Protein AF-0000000079171288 (afdb_homodimer)

Foldseek 3Di:
DWWFWKAQAADALVRTDIDDDDADAAAPQKFKWQFQWAFDDVVQNCLSNVVDPLRDDPTATAGQWTKGFTCHDHPPHDPDDGGFIKIARDDDGHRLIRMHMDGNLRIEGADPLDDRNLRRQPLNLQLVLLCVCPPVHPAALDFEEEEEPCQAANNLNNQLVNQVRNHAYEYEDQDPVSQVSSVVSRHPHYHNVVVDPVLVVLCVVVVNQAGQEYEAAQAAVCVLSRLSRHHQQHEYAYAHHLVHHHDDDDVCSCPVRVYHYDHDDSCVQPVDSVSSHVSSCVRSVCCSVVSDDADAPEEEASNVVSVVNVCVSVVNDGTIYMHGHDD/DWWFWKAQDADALVRTDIDDDDADAAAPQKFKWQFQWAFDDVVQNCLSNVVDPLRDDPTATAGQWTKGFTCHDHPPHDPDDGGFIKIARDPPGHRLIRMHMDGNLRIEGADPLDDRHLRRQPLNLQLVLLCVCPPVHPAALDFEEEEEPCQAANNLNNQLVNQVRNHAYEYEDQDPVSVVSSVVSRHPHYHNVVVDPVLVVLCVVVVNQAGQEYEAAQAAVCPLSRLSRHHQQHEYAYAHHLVHHHDDDDVCSCPVRVYHYDHDDSCVQPVDSVSSHVSSCVRSVCCSVVSDDADAPEEEASNVVSVVNVCVSVVNDGTIYMHGHDD

Nearest PDB structures (foldseek):
  3qwb-assembly2_C  TM=9.565E-01  e=5.037E-38  Saccharomyces cerevisiae S288C
  1yb5-assembly1_A  TM=9.099E-01  e=2.973E-31  Homo sapiens
  5k1s-assembly2_C  TM=8.638E-01  e=3.528E-32  Myxococcus xanthus DK 1622
  2oby-assembly1_A  TM=8.669E-01  e=9.109E-29  Homo sapiens
  5k1s-assembly2_D  TM=8.333E-01  e=8.571E-29  Myxococcus xanthus DK 1622

Solvent-accessible surface area (backbone atoms only — not comparable to full-atom values): 32699 Å² total; per-residue (Å²): 119,41,50,27,35,37,31,71,54,70,44,65,57,83,35,58,37,76,41,80,40,81,74,79,82,43,49,75,41,17,24,27,32,40,41,59,15,20,20,64,55,70,64,46,53,39,40,40,51,57,71,41,92,76,39,76,69,76,61,40,35,50,27,42,15,22,10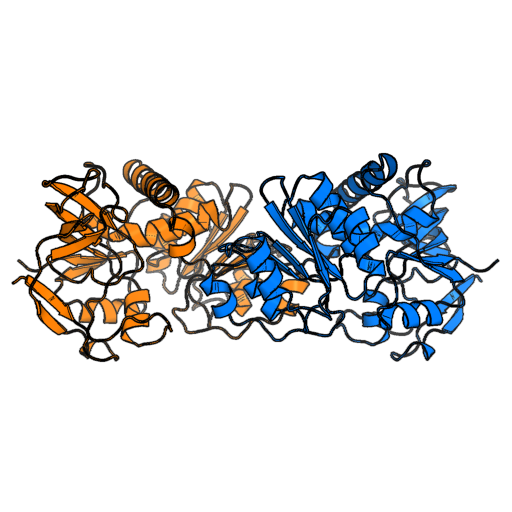,23,33,26,72,40,70,14,58,86,50,75,92,67,52,68,69,40,48,33,31,31,46,49,92,64,60,42,37,40,32,38,54,39,74,42,53,52,79,60,44,40,82,50,61,89,87,54,54,48,57,57,45,7,41,31,44,39,37,42,44,43,26,47,40,49,43,61,61,76,45,67,62,38,48,89,38,35,37,37,31,42,52,15,35,27,57,38,25,33,53,37,35,23,55,39,28,73,42,47,22,46,28,36,25,30,27,78,46,70,70,39,40,55,51,26,44,74,30,38,24,77,38,73,41,49,52,80,81,42,64,58,48,62,50,46,28,58,76,42,72,66,54,36,23,50,33,34,40,33,41,40,22,40,85,44,46,68,49,50,60,69,32,38,19,73,60,12,35,41,42,37,66,41,43,76,65,33,79,56,76,53,46,49,64,66,76,27,34,79,35,22,21,35,40,33,22,66,41,60,65,70,66,38,68,48,57,68,44,37,53,50,45,49,48,56,47,53,51,32,41,75,70,54,65,41,78,84,47,78,70,40,78,37,45,45,84,40,49,38,58,54,51,53,43,54,73,63,68,71,59,45,35,19,36,32,30,30,58,70,133,121,38,51,27,36,36,32,71,53,70,44,67,56,84,36,59,37,76,40,81,40,82,75,77,82,43,48,74,42,17,24,25,31,40,43,58,14,20,20,63,54,71,65,46,52,39,40,39,52,56,71,41,94,78,38,76,70,76,61,39,34,48,29,42,15,23,10,22,32,27,73,41,71,13,58,86,49,75,92,67,51,69,70,40,47,34,30,32,49,49,91,66,62,42,3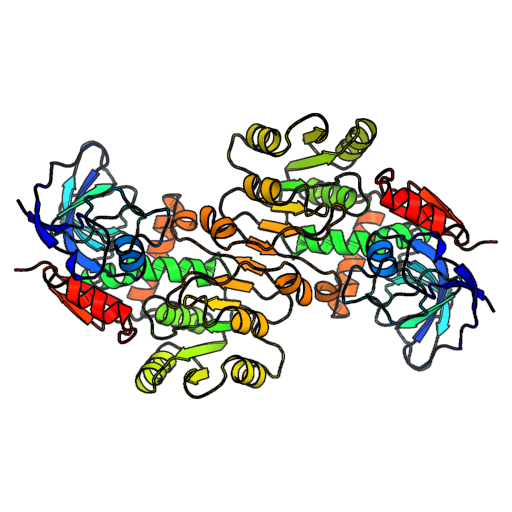6,42,32,35,54,40,75,44,53,51,80,60,44,40,82,50,61,87,88,53,54,48,58,57,45,7,42,32,46,38,36,41,45,44,25,48,41,49,45,61,61,76,44,67,61,37,50,90,37,35,37,38,30,43,52,15,36,26,57,39,26,31,53,38,34,23,55,39,26,72,43,47,22,48,27,36,24,29,29,77,46,70,72,39,40,55,50,26,43,74,28,38,24,79,37,74,42,48,52,79,80,40,64,58,48,63,49,46,28,60,76,45,74,65,53,35,22,48,33,34,42,32,42,40,23,37,85,43,46,70,49,50,59,69,33,38,19,72,59,11,34,41,42,37,64,39,43,76,64,33,77,54,77,54,44,48,64,65,76,26,33,79,35,22,22,35,40,31,21,66,40,61,65,71,66,38,68,48,58,68,45,37,52,51,47,50,49,55,46,53,50,32,40,75,70,55,66,42,78,83,47,76,70,39,81,37,46,45,83,39,49,39,57,54,51,52,41,54,72,63,68,70,61,45,33,19,36,32,29,30,58,71,132

Sequence (654 aa):
MVKAIRVHQHGGIEVLKYEDIEVPDPKEGEIRIKHKAIGVNFLDIYMRENMRDTSPPLPYIPGLEGAGVVTAVGPGVTDFKVGDLVAYSDVGVGSYTEERIYLEDRAVPVPSSIDPVIAAAVIFKGLTAQVLVHRCFKVESKHTVLVHAAAGGVGYLVCQWASAAGATVIGTVSTKEKAVQAKEDGCQHVILYRDENFVDRVMEITSGKGVDVVYDSVGKDTFDGSFACLKPRGIMCHYGMASGSPEPIAFEKIYTKSLYYTFPALAAYIAERAELLEAAKDLFTDVAKGVLKVRVNHTYPLSQASQAHADLESRKTTGSLVLIPDEMVKAIRVHQHGGIEVLKYEDIEVPDPKEGEIRIKHKAIGVNFLDIYMRENMRDTSPPLPYIPGLEGAGVVTAVGPGVTDFKVGDLVAYSDVGVGSYTEERIYLEDRAVPVPSSIDPVIAAAVIFKGLTAQVLVHRCFKVESKHTVLVHAAAGGVGYLVCQWASAAGATVIGTVSTKEKAVQAKEDGCQHVILYRDENFVDRVMEITSGKGVDVVYDSVGKDTFDGSFACLKPRGIMCHYGMASGSPEPIAFEKIYTKSLYYTFPALAAYIAERAELLEAAKDLFTDVAKGVLKVRVNHTYPLSQASQAHADLESRKTTGSLVLIPDE

Radius of gyration: 28.75 Å; Cα contacts (8 Å, |Δi|>4): 1638; chains: 2; bounding box: 54×87×62 Å

Structure (mmCIF, N/CA/C/O backbone):
data_AF-0000000079171288-model_v1
#
loop_
_entity.id
_entity.type
_entity.pdbx_description
1 polymer 'Probable quinone oxidoreductase'
#
loop_
_atom_site.group_PDB
_atom_site.id
_atom_site.type_symbol
_atom_site.label_atom_id
_atom_site.label_alt_id
_atom_site.label_comp_id
_atom_site.label_asym_id
_atom_site.label_entity_id
_atom_site.label_seq_id
_atom_site.pdbx_PDB_ins_code
_atom_site.Cartn_x
_atom_site.Cartn_y
_atom_site.Cartn_z
_atom_site.occupancy
_atom_site.B_iso_or_equiv
_atom_site.auth_seq_id
_atom_site.auth_comp_id
_atom_site.auth_asym_id
_atom_site.auth_atom_id
_atom_site.pdbx_PDB_model_num
ATOM 1 N N . MET A 1 1 ? 11.664 40.375 24.344 1 92.88 1 MET A N 1
ATOM 2 C CA . MET A 1 1 ? 10.906 39.219 24.812 1 92.88 1 MET A CA 1
ATOM 3 C C . MET A 1 1 ? 9.539 39.156 24.141 1 92.88 1 MET A C 1
ATOM 5 O O . MET A 1 1 ? 8.938 40.188 23.844 1 92.88 1 MET A O 1
ATOM 9 N N . VAL A 1 2 ? 9.18 37.844 23.828 1 97.06 2 VAL A N 1
ATOM 10 C CA . VAL A 1 2 ? 7.855 37.688 23.234 1 97.06 2 VAL A CA 1
ATOM 11 C C . VAL A 1 2 ? 7.098 36.594 23.984 1 97.06 2 VAL A C 1
ATOM 13 O O . VAL A 1 2 ? 7.684 35.844 24.797 1 97.06 2 VAL A O 1
ATOM 16 N N . LYS A 1 3 ? 5.812 36.469 23.734 1 98.31 3 LYS A N 1
ATOM 17 C CA . LYS A 1 3 ? 4.977 35.5 24.406 1 98.31 3 LYS A CA 1
ATOM 18 C C . LYS A 1 3 ? 4.969 34.156 23.641 1 98.31 3 LYS A C 1
ATOM 20 O O . LYS A 1 3 ? 4.984 34.156 22.406 1 98.31 3 LYS A O 1
ATOM 25 N N . ALA A 1 4 ? 4.941 33.094 24.438 1 98.44 4 ALA A N 1
ATOM 26 C CA . ALA A 1 4 ? 4.84 31.734 23.875 1 98.44 4 ALA A CA 1
ATOM 27 C C . ALA A 1 4 ? 4.129 30.797 24.828 1 98.44 4 ALA A C 1
ATOM 29 O O . ALA A 1 4 ? 3.975 31.109 26.016 1 98.44 4 ALA A O 1
ATOM 30 N N . ILE A 1 5 ? 3.625 29.75 24.312 1 98.69 5 ILE A N 1
ATOM 31 C CA . ILE A 1 5 ? 3.207 28.609 25.141 1 98.69 5 ILE A CA 1
ATOM 32 C C . ILE A 1 5 ? 4.379 27.656 25.328 1 98.69 5 ILE A C 1
ATOM 34 O O . ILE A 1 5 ? 5.066 27.297 24.375 1 98.69 5 ILE A O 1
ATOM 38 N N . ARG A 1 6 ? 4.641 27.266 26.5 1 97.88 6 ARG A N 1
ATOM 39 C CA . ARG A 1 6 ? 5.703 26.312 26.797 1 97.88 6 ARG A CA 1
ATOM 40 C C . ARG A 1 6 ? 5.16 25.109 27.562 1 97.88 6 ARG A C 1
ATOM 42 O O . ARG A 1 6 ? 4.254 25.25 28.391 1 97.88 6 ARG A O 1
ATOM 49 N N . VAL A 1 7 ? 5.637 23.969 27.234 1 97.44 7 VAL A N 1
ATOM 50 C CA . VAL A 1 7 ? 5.348 22.719 27.922 1 97.44 7 VAL A CA 1
ATOM 51 C C . VAL A 1 7 ? 6.586 22.25 28.688 1 97.44 7 VAL A C 1
ATOM 53 O O . VAL A 1 7 ? 7.598 21.891 28.078 1 97.44 7 VAL A O 1
ATOM 56 N N . HIS A 1 8 ? 6.508 22.219 30.031 1 97.81 8 HIS A N 1
ATOM 57 C CA . HIS A 1 8 ? 7.641 21.828 30.875 1 97.81 8 HIS A CA 1
ATOM 58 C C . HIS A 1 8 ? 7.539 20.375 31.312 1 97.81 8 HIS A C 1
ATOM 60 O O . HIS A 1 8 ? 8.523 19.797 31.766 1 97.81 8 HIS A O 1
ATOM 66 N N . GLN A 1 9 ? 6.41 19.812 31.25 1 97.19 9 GLN A N 1
ATOM 67 C CA . GLN A 1 9 ? 6.105 18.406 31.547 1 97.19 9 GLN A CA 1
ATOM 68 C C . GLN A 1 9 ? 4.91 17.938 30.719 1 97.19 9 GLN A C 1
ATOM 70 O O . GLN A 1 9 ? 4.031 18.719 30.375 1 97.19 9 GLN A O 1
ATOM 75 N N . HIS A 1 10 ? 4.914 16.688 30.438 1 96.5 10 HIS A N 1
ATOM 76 C CA . HIS A 1 10 ? 3.781 16.141 29.703 1 96.5 10 HIS A CA 1
ATOM 77 C C . HIS A 1 10 ? 2.539 16.078 30.594 1 96.5 10 HIS A C 1
ATOM 79 O O . HIS A 1 10 ? 2.646 15.977 31.812 1 96.5 10 HIS A O 1
ATOM 85 N N . GLY A 1 11 ? 1.403 16.109 29.984 1 95.5 11 GLY A N 1
ATOM 86 C CA . GLY A 1 11 ? 0.164 16.062 30.75 1 95.5 11 GLY A CA 1
ATOM 87 C C . GLY A 1 11 ? -1.024 16.625 29.984 1 95.5 11 GLY A C 1
ATOM 88 O O . GLY A 1 11 ? -1.025 16.656 28.766 1 95.5 11 GLY A O 1
ATOM 89 N N . GLY A 1 12 ? -2.094 16.953 30.734 1 95.88 12 GLY A N 1
ATOM 90 C CA . GLY A 1 12 ? -3.295 17.531 30.156 1 95.88 12 GLY A CA 1
ATOM 91 C C . GLY A 1 12 ? -3.121 18.984 29.734 1 95.88 12 GLY A C 1
ATOM 92 O O . GLY A 1 12 ? -1.998 19.438 29.5 1 95.88 12 GLY A O 1
ATOM 93 N N . ILE A 1 13 ? -4.203 19.703 29.531 1 97 13 ILE A N 1
ATOM 94 C CA . ILE A 1 13 ? -4.195 21.062 28.984 1 97 13 ILE A CA 1
ATOM 95 C C . ILE A 1 13 ? -3.523 22.016 29.984 1 97 13 ILE A C 1
ATOM 97 O O . ILE A 1 13 ? -3.082 23.094 29.625 1 97 13 ILE A O 1
ATOM 101 N N . GLU A 1 14 ? -3.463 21.641 31.266 1 97.25 14 GLU A N 1
ATOM 102 C CA . GLU A 1 14 ? -2.916 22.484 32.312 1 97.25 14 GLU A CA 1
ATOM 103 C C . GLU A 1 14 ? -1.414 22.688 32.156 1 97.25 14 GLU A C 1
ATOM 105 O O . GLU A 1 14 ? -0.834 23.609 32.719 1 97.25 14 GLU A O 1
ATOM 110 N N . VAL A 1 15 ? -0.762 21.891 31.312 1 98.06 15 VAL A N 1
ATOM 111 C CA . VAL A 1 15 ? 0.69 21.969 31.188 1 98.06 15 VAL A CA 1
ATOM 112 C C . VAL A 1 15 ? 1.066 23.047 30.188 1 98.06 15 VAL A C 1
ATOM 114 O O . VAL A 1 15 ? 2.242 23.406 30.062 1 98.06 15 VAL A O 1
ATOM 117 N N . LEU A 1 16 ? 0.085 23.562 29.438 1 98.5 16 LEU A N 1
ATOM 118 C CA . LEU A 1 16 ? 0.328 24.656 28.516 1 98.5 16 LEU A CA 1
ATOM 119 C C . LEU A 1 16 ? 0.474 25.984 29.266 1 98.5 16 LEU A C 1
ATOM 121 O O . LEU A 1 16 ? -0.513 26.531 29.766 1 98.5 16 LEU A O 1
ATOM 125 N N . LYS A 1 17 ? 1.704 26.484 29.312 1 98.5 17 LYS A N 1
ATOM 126 C CA . LYS A 1 17 ? 1.994 27.688 30.094 1 98.5 17 LYS A CA 1
ATOM 127 C C . LYS A 1 17 ? 2.297 28.875 29.188 1 98.5 17 LYS A C 1
ATOM 129 O O . LYS A 1 17 ? 3.186 28.812 28.328 1 98.5 17 LYS A O 1
ATOM 134 N N . TYR A 1 18 ? 1.626 29.953 29.344 1 98.31 18 TYR A N 1
ATOM 135 C CA . TYR A 1 18 ? 1.84 31.203 28.625 1 98.31 18 TYR A CA 1
ATOM 136 C C . TYR A 1 18 ? 2.941 32.031 29.281 1 98.31 18 TYR A C 1
ATOM 138 O O . TYR A 1 18 ? 2.758 32.562 30.375 1 98.31 18 TYR A O 1
ATOM 146 N N . GLU A 1 19 ? 4.094 32.125 28.562 1 97.75 19 GLU A N 1
ATOM 147 C CA . GLU A 1 19 ? 5.289 32.688 29.188 1 97.75 19 GLU A CA 1
ATOM 148 C C . GLU A 1 19 ? 6.023 33.625 28.234 1 97.75 19 GLU A C 1
ATOM 150 O O . GLU A 1 19 ? 5.77 33.625 27.031 1 97.75 19 GLU A O 1
ATOM 155 N N . ASP A 1 20 ? 6.91 34.438 28.891 1 98.06 20 ASP A N 1
ATOM 156 C CA . ASP A 1 20 ? 7.844 35.25 28.125 1 98.06 20 ASP A CA 1
ATOM 157 C C . ASP A 1 20 ? 9.078 34.438 27.719 1 98.06 20 ASP A C 1
ATOM 159 O O . ASP A 1 20 ? 9.648 33.719 28.547 1 98.06 20 ASP A O 1
ATOM 163 N N . ILE A 1 21 ? 9.398 34.562 26.422 1 97.25 21 ILE A N 1
ATOM 164 C CA . ILE A 1 21 ? 10.625 33.906 25.984 1 97.25 21 ILE A CA 1
ATOM 165 C C . ILE A 1 21 ? 11.469 34.906 25.172 1 97.25 21 ILE A C 1
ATOM 167 O O . ILE A 1 21 ? 10.961 35.906 24.688 1 97.25 21 ILE A O 1
ATOM 171 N N . GLU A 1 22 ? 12.719 34.594 25.094 1 97.06 22 GLU A N 1
ATOM 172 C CA . GLU A 1 22 ? 13.617 35.375 24.219 1 97.06 22 GLU A CA 1
ATOM 173 C C . GLU A 1 22 ? 13.711 34.719 22.844 1 97.06 22 GLU A C 1
ATOM 175 O O . GLU A 1 22 ? 13.742 33.5 22.719 1 97.06 22 GLU A O 1
ATOM 180 N N . VAL A 1 23 ? 13.742 35.531 21.812 1 96.62 23 VAL A N 1
ATOM 181 C CA . VAL A 1 23 ? 13.945 35.062 20.438 1 96.62 23 VAL A CA 1
ATOM 182 C C . VAL A 1 23 ? 15.281 35.594 19.922 1 96.62 23 VAL A C 1
ATOM 184 O O . VAL A 1 23 ? 15.477 36.812 19.844 1 96.62 23 VAL A O 1
ATOM 187 N N . PRO A 1 24 ? 16.156 34.75 19.609 1 96.38 24 PRO A N 1
ATOM 188 C CA . PRO A 1 24 ? 17.453 35.219 19.141 1 96.38 24 PRO A CA 1
ATOM 189 C C . PRO A 1 24 ? 17.422 35.781 17.719 1 96.38 24 PRO A C 1
ATOM 191 O O . PRO A 1 24 ? 16.359 35.75 17.062 1 96.38 24 PRO A O 1
ATOM 194 N N . ASP A 1 25 ? 18.547 36.344 17.312 1 97.31 25 ASP A N 1
ATOM 195 C CA . ASP A 1 25 ? 18.703 36.719 15.906 1 97.31 25 ASP A CA 1
ATOM 196 C C . ASP A 1 25 ? 18.812 35.469 15.023 1 97.31 25 ASP A C 1
ATOM 198 O O . ASP A 1 25 ? 19.375 34.469 15.445 1 97.31 25 ASP A O 1
ATOM 202 N N . PRO A 1 26 ? 18.328 35.5 13.766 1 98.06 26 PRO A N 1
ATOM 203 C CA . PRO A 1 26 ? 18.422 34.344 12.883 1 98.06 26 PRO A CA 1
ATOM 204 C C . PRO A 1 26 ? 19.859 34.062 12.445 1 98.06 26 PRO A C 1
ATOM 206 O O . PRO A 1 26 ? 20.625 34.969 12.148 1 98.06 26 PRO A O 1
ATOM 209 N N . LYS A 1 27 ? 20.234 32.812 12.5 1 97.88 27 LYS A N 1
ATOM 210 C CA . LYS A 1 27 ? 21.531 32.312 12.023 1 97.88 27 LYS A CA 1
ATOM 211 C C . LYS A 1 27 ? 21.5 32 10.531 1 97.88 27 LYS A C 1
ATOM 213 O O . LYS A 1 27 ? 20.531 32.344 9.844 1 97.88 27 LYS A O 1
ATOM 218 N N . GLU A 1 28 ? 22.578 31.484 10.062 1 98.19 28 GLU A N 1
ATOM 219 C CA . GLU A 1 28 ? 22.688 31.125 8.648 1 98.19 28 GLU A CA 1
ATOM 220 C C . GLU A 1 28 ? 21.516 30.266 8.203 1 98.19 28 GLU A C 1
ATOM 222 O O . GLU A 1 28 ? 21.219 29.234 8.828 1 98.19 28 GLU A O 1
ATOM 227 N N . GLY A 1 29 ? 20.812 30.688 7.121 1 97.75 29 GLY A N 1
ATOM 228 C CA . GLY A 1 29 ? 19.719 29.938 6.539 1 97.75 29 GLY A CA 1
ATOM 229 C C . GLY A 1 29 ? 18.422 30.078 7.316 1 97.75 29 GLY A C 1
ATOM 230 O O . GLY A 1 29 ? 17.438 29.406 7.008 1 97.75 29 GLY A O 1
ATOM 231 N N . GLU A 1 30 ? 18.422 30.984 8.32 1 98 30 GLU A N 1
ATOM 232 C CA . GLU A 1 30 ? 17.25 31.125 9.18 1 98 30 GLU A CA 1
ATOM 233 C C . GLU A 1 30 ? 16.547 32.438 8.945 1 98 30 GLU A C 1
ATOM 235 O O . GLU A 1 30 ? 17.156 33.406 8.469 1 98 30 GLU A O 1
ATOM 240 N N . ILE A 1 31 ? 15.266 32.438 9.266 1 98.19 31 ILE A N 1
ATOM 241 C CA . ILE A 1 31 ? 14.453 33.656 9.234 1 98.19 31 ILE A CA 1
ATOM 242 C C . ILE A 1 31 ? 13.695 33.812 10.547 1 98.19 31 ILE A C 1
ATOM 244 O O . ILE A 1 31 ? 13.422 32.812 11.227 1 98.19 31 ILE A O 1
ATOM 248 N N . ARG A 1 32 ? 13.43 35.031 10.875 1 98.25 32 ARG A N 1
ATOM 249 C CA . ARG A 1 32 ? 12.508 35.312 11.977 1 98.25 32 ARG A CA 1
ATOM 250 C C . ARG A 1 32 ? 11.109 35.625 11.453 1 98.25 32 ARG A C 1
ATOM 252 O O . ARG A 1 32 ? 10.945 36.438 10.547 1 98.25 32 ARG A O 1
ATOM 259 N N . ILE A 1 33 ? 10.164 34.938 11.977 1 97.88 33 ILE A N 1
ATOM 260 C CA . ILE A 1 33 ? 8.781 35.062 11.547 1 97.88 33 ILE A CA 1
ATOM 261 C C . ILE A 1 33 ? 7.945 35.656 12.68 1 97.88 33 ILE A C 1
ATOM 263 O O . ILE A 1 33 ? 7.969 35.156 13.805 1 97.88 33 ILE A O 1
ATOM 267 N N . LYS A 1 34 ? 7.332 36.719 12.445 1 98.69 34 LYS A N 1
ATOM 268 C CA . LYS A 1 34 ? 6.285 37.219 13.336 1 98.69 34 LYS A CA 1
ATOM 269 C C . LYS A 1 34 ? 4.922 36.656 12.953 1 98.69 34 LYS A C 1
ATOM 271 O O . LYS A 1 34 ? 4.363 37 11.914 1 98.69 34 LYS A O 1
ATOM 276 N N . HIS A 1 35 ? 4.379 35.812 13.852 1 98.5 35 HIS A N 1
ATOM 277 C CA . HIS A 1 35 ? 3.176 35.094 13.508 1 98.5 35 HIS A CA 1
ATOM 278 C C . HIS A 1 35 ? 1.969 36 13.391 1 98.5 35 HIS A C 1
ATOM 280 O O . HIS A 1 35 ? 1.771 36.875 14.234 1 98.5 35 HIS A O 1
ATOM 286 N N . LYS A 1 36 ? 1.244 35.812 12.344 1 98.62 36 LYS A N 1
ATOM 287 C CA . LYS A 1 36 ? -0.084 36.406 12.219 1 98.62 36 LYS A CA 1
ATOM 288 C C . LYS A 1 36 ? -1.16 35.438 12.742 1 98.62 36 LYS A C 1
ATOM 290 O O . LYS A 1 36 ? -2.16 35.906 13.312 1 98.62 36 LYS A O 1
ATOM 295 N N . ALA A 1 37 ? -0.953 34.219 12.57 1 98.5 37 ALA A N 1
ATOM 296 C CA . ALA A 1 37 ? -1.841 33.156 13.039 1 98.5 37 ALA A CA 1
ATOM 297 C C . ALA A 1 37 ? -1.104 31.812 13.141 1 98.5 37 ALA A C 1
ATOM 299 O O . ALA A 1 37 ? -0.063 31.625 12.508 1 98.5 37 ALA A O 1
ATOM 300 N N . ILE A 1 38 ? -1.597 30.922 14.008 1 98.25 38 ILE A N 1
ATOM 301 C CA . ILE A 1 38 ? -1.006 29.625 14.281 1 98.25 38 ILE A CA 1
ATOM 302 C C . ILE A 1 38 ? -2.082 28.531 14.195 1 98.25 38 ILE A C 1
ATOM 304 O O . ILE A 1 38 ? -3.15 28.672 14.805 1 98.25 38 ILE A O 1
ATOM 308 N N . GLY A 1 39 ? -1.834 27.5 13.398 1 97.38 39 GLY A N 1
ATOM 309 C CA . GLY A 1 39 ? -2.773 26.391 13.336 1 97.38 39 GLY A CA 1
ATOM 310 C C . GLY A 1 39 ? -2.648 25.438 14.508 1 97.38 39 GLY A C 1
ATOM 311 O O . GLY A 1 39 ? -1.572 25.297 15.094 1 97.38 39 GLY A O 1
ATOM 312 N N . VAL A 1 40 ? -3.754 24.797 14.875 1 96.5 40 VAL A N 1
ATOM 313 C CA . VAL A 1 40 ? -3.789 23.797 15.938 1 96.5 40 VAL A CA 1
ATOM 314 C C . VAL A 1 40 ? -4.086 22.422 15.336 1 96.5 40 VAL A C 1
ATOM 316 O O . VAL A 1 40 ? -5.023 22.266 14.555 1 96.5 40 VAL A O 1
ATOM 319 N N . ASN A 1 41 ? -3.311 21.438 15.656 1 93.69 41 ASN A N 1
ATOM 320 C CA . ASN A 1 41 ? -3.461 20.078 15.141 1 93.69 41 ASN A CA 1
ATOM 321 C C . ASN A 1 41 ? -3.588 19.062 16.266 1 93.69 41 ASN A C 1
ATOM 323 O O . ASN A 1 41 ? -3.049 19.266 17.359 1 93.69 41 ASN A O 1
ATOM 327 N N . PHE A 1 42 ? -4.246 18.016 15.984 1 91.31 42 PHE A N 1
ATOM 328 C CA . PHE A 1 42 ? -4.355 16.969 16.984 1 91.31 42 PHE A CA 1
ATOM 329 C C . PHE A 1 42 ? -2.98 16.422 17.359 1 91.31 42 PHE A C 1
ATOM 331 O O . PHE A 1 42 ? -2.77 15.984 18.484 1 91.31 42 PHE A O 1
ATOM 338 N N . LEU A 1 43 ? -2.088 16.438 16.5 1 90.56 43 LEU A N 1
ATOM 339 C CA . LEU A 1 43 ? -0.718 16.016 16.766 1 90.56 43 LEU A CA 1
ATOM 340 C C . LEU A 1 43 ? -0.116 16.797 17.922 1 90.56 43 LEU A C 1
ATOM 342 O O . LEU A 1 43 ? 0.713 16.281 18.672 1 90.56 43 LEU A O 1
ATOM 346 N N . ASP A 1 44 ? -0.491 18.031 18.078 1 93.25 44 ASP A N 1
ATOM 347 C CA . ASP A 1 44 ? -0.041 18.844 19.203 1 93.25 44 ASP A CA 1
ATOM 348 C C . ASP A 1 44 ? -0.457 18.219 20.531 1 93.25 44 ASP A C 1
ATOM 350 O O . ASP A 1 44 ? 0.286 18.281 21.516 1 93.25 44 ASP A O 1
ATOM 354 N N . ILE A 1 45 ? -1.582 17.656 20.484 1 92.19 45 ILE A N 1
ATOM 355 C CA . ILE A 1 45 ? -2.135 17.016 21.672 1 92.19 45 ILE A CA 1
ATOM 356 C C . ILE A 1 45 ? -1.382 15.719 21.953 1 92.19 45 ILE A C 1
ATOM 358 O O . ILE A 1 45 ? -1.01 15.445 23.109 1 92.19 45 ILE A O 1
ATOM 362 N N . TYR A 1 46 ? -1.15 14.953 20.859 1 89.62 46 TYR A N 1
ATOM 363 C CA . TYR A 1 46 ? -0.388 13.727 21.031 1 89.62 46 TYR A CA 1
ATOM 364 C C . TYR A 1 46 ? 0.962 14.008 21.672 1 89.62 46 TYR A C 1
ATOM 366 O O . TYR A 1 46 ? 1.388 13.281 22.578 1 89.62 46 TYR A O 1
ATOM 374 N N . MET A 1 47 ? 1.608 14.977 21.281 1 90.94 47 MET A N 1
ATOM 375 C CA . MET A 1 47 ? 2.941 15.312 21.766 1 90.94 47 MET A CA 1
ATOM 376 C C . MET A 1 47 ? 2.875 15.828 23.203 1 90.94 47 MET A C 1
ATOM 378 O O . MET A 1 47 ? 3.705 15.461 24.047 1 90.94 47 MET A O 1
ATOM 382 N N . ARG A 1 48 ? 1.914 16.625 23.438 1 94.06 48 ARG A N 1
ATOM 383 C CA . ARG A 1 48 ? 1.74 17.172 24.781 1 94.06 48 ARG A CA 1
ATOM 384 C C . ARG A 1 48 ? 1.531 16.047 25.797 1 94.06 48 ARG A C 1
ATOM 386 O O . ARG A 1 48 ? 2.074 16.094 26.906 1 94.06 48 ARG A O 1
ATOM 393 N N . GLU A 1 49 ? 0.85 15.039 25.344 1 92.44 49 GLU A N 1
ATOM 394 C CA . GLU A 1 49 ? 0.504 13.922 26.219 1 92.44 49 GLU A CA 1
ATOM 395 C C . GLU A 1 49 ? 1.566 12.828 26.172 1 92.44 49 GLU A C 1
ATOM 397 O O . GLU A 1 49 ? 1.437 11.805 26.844 1 92.44 49 GLU A O 1
ATOM 402 N N . ASN A 1 50 ? 2.562 12.992 25.422 1 90.06 50 ASN A N 1
ATOM 403 C CA . ASN A 1 50 ? 3.654 12.039 25.25 1 90.06 50 ASN A CA 1
ATOM 404 C C . ASN A 1 50 ? 3.158 10.711 24.672 1 90.06 50 ASN A C 1
ATOM 406 O O . ASN A 1 50 ? 3.59 9.641 25.094 1 90.06 50 ASN A O 1
ATOM 410 N N . MET A 1 51 ? 2.297 10.805 23.734 1 78.81 51 MET A N 1
ATOM 411 C CA . MET A 1 51 ? 1.729 9.602 23.141 1 78.81 51 MET A CA 1
ATOM 412 C C . MET A 1 51 ? 2.578 9.133 21.953 1 78.81 51 MET A C 1
ATOM 414 O O . MET A 1 51 ? 2.326 8.07 21.391 1 78.81 51 MET A O 1
ATOM 418 N N . ARG A 1 52 ? 3.512 9.898 21.578 1 73.75 52 ARG A N 1
ATOM 419 C CA . ARG A 1 52 ? 4.336 9.523 20.422 1 73.75 52 ARG A CA 1
ATOM 420 C C . ARG A 1 52 ? 5.809 9.469 20.812 1 73.75 52 ARG A C 1
ATOM 422 O O . ARG A 1 52 ? 6.27 10.234 21.656 1 73.75 52 ARG A O 1
ATOM 429 N N . ASP A 1 53 ? 6.445 8.562 20.156 1 66.69 53 ASP A N 1
ATOM 430 C CA . ASP A 1 53 ? 7.883 8.438 20.375 1 66.69 53 ASP A CA 1
ATOM 431 C C . ASP A 1 53 ? 8.625 9.664 19.844 1 66.69 53 ASP A C 1
ATOM 433 O O . ASP A 1 53 ? 9.758 9.938 20.25 1 66.69 53 ASP A O 1
ATOM 437 N N . THR A 1 54 ? 7.949 10.461 19.172 1 68.06 54 THR A N 1
ATOM 438 C CA . THR A 1 54 ? 8.602 11.578 18.516 1 68.06 54 THR A CA 1
ATOM 439 C C . THR A 1 54 ? 8.32 12.883 19.25 1 68.06 54 THR A C 1
ATOM 441 O O . THR A 1 54 ? 8.508 13.969 18.703 1 68.06 54 THR A O 1
ATOM 444 N N . SER A 1 55 ? 7.945 12.672 20.484 1 77.19 55 SER A N 1
ATOM 445 C CA . SER A 1 55 ? 7.738 13.906 21.234 1 77.19 55 SER A CA 1
ATOM 446 C C . SER A 1 55 ? 9.055 14.641 21.469 1 77.19 55 SER A C 1
ATOM 448 O O . SER A 1 55 ? 10.086 14.016 21.719 1 77.19 55 SER A O 1
ATOM 450 N N . PRO A 1 56 ? 8.977 15.977 21.344 1 86.25 56 PRO A N 1
ATOM 451 C CA . PRO A 1 56 ? 10.195 16.75 21.547 1 86.25 56 PRO A CA 1
ATOM 452 C C . PRO A 1 56 ? 10.688 16.734 23 1 86.25 56 PRO A C 1
ATOM 454 O O . PRO A 1 56 ? 9.906 16.453 23.906 1 86.25 56 PRO A O 1
ATOM 457 N N . PRO A 1 57 ? 11.992 16.984 23.172 1 90.44 57 PRO A N 1
ATOM 458 C CA . PRO A 1 57 ? 12.492 17.094 24.547 1 90.44 57 PRO A CA 1
ATOM 459 C C . PRO A 1 57 ? 11.898 18.281 25.297 1 90.44 57 PRO A C 1
ATOM 461 O O . PRO A 1 57 ? 11.672 19.344 24.719 1 90.44 57 PRO A O 1
ATOM 464 N N . LEU A 1 58 ? 11.703 18.125 26.594 1 93.75 58 LEU A N 1
ATOM 465 C CA . LEU A 1 58 ? 11.156 19.156 27.469 1 93.75 58 LEU A CA 1
ATOM 466 C C . LEU A 1 58 ? 12.25 20.109 27.953 1 93.75 58 LEU A C 1
ATOM 468 O O . LEU A 1 58 ? 13.391 19.688 28.156 1 93.75 58 LEU A O 1
ATOM 472 N N . PRO A 1 59 ? 11.891 21.359 28.172 1 95.81 59 PRO A N 1
ATOM 473 C CA . PRO A 1 59 ? 10.648 22.031 27.781 1 95.81 59 PRO A CA 1
ATOM 474 C C . PRO A 1 59 ? 10.602 22.359 26.297 1 95.81 59 PRO A C 1
ATOM 476 O O . PRO A 1 59 ? 11.648 22.438 25.641 1 95.81 59 PRO A O 1
ATOM 479 N N . TYR A 1 60 ? 9.422 22.5 25.703 1 95.31 60 TYR A N 1
ATOM 480 C CA . TYR A 1 60 ? 9.336 22.859 24.297 1 95.31 60 TYR A CA 1
ATOM 481 C C . TYR A 1 60 ? 8.117 23.734 24.031 1 95.31 60 TYR A C 1
ATOM 483 O O . TYR A 1 60 ? 7.266 23.906 24.906 1 95.31 60 TYR A O 1
ATOM 491 N N . ILE A 1 61 ? 8.156 24.469 22.922 1 96.56 61 ILE A N 1
ATOM 492 C CA . ILE A 1 61 ? 7.008 25.203 22.406 1 96.56 61 ILE A CA 1
ATOM 493 C C . ILE A 1 61 ? 6.227 24.328 21.422 1 96.56 61 ILE A C 1
ATOM 495 O O . ILE A 1 61 ? 6.777 23.875 20.422 1 96.56 61 ILE A O 1
ATOM 499 N N . PRO A 1 62 ? 4.91 24.062 21.672 1 95.81 62 PRO A N 1
ATOM 500 C CA . PRO A 1 62 ? 4.113 23.219 20.781 1 95.81 62 PRO A CA 1
ATOM 501 C C . PRO A 1 62 ? 3.797 23.906 19.453 1 95.81 62 PRO A C 1
ATOM 503 O O . PRO A 1 62 ? 4.098 25.094 19.266 1 95.81 62 PRO A O 1
ATOM 506 N N . GLY A 1 63 ? 3.162 23.094 18.641 1 96.12 63 GLY A N 1
ATOM 507 C CA . GLY A 1 63 ? 2.619 23.609 17.406 1 96.12 63 GLY A CA 1
ATOM 508 C C . GLY A 1 63 ? 3.461 23.266 16.188 1 96.12 63 GLY A C 1
ATOM 509 O O . GLY A 1 63 ? 4.691 23.344 16.234 1 96.12 63 GLY A O 1
ATOM 510 N N . LEU A 1 64 ? 2.805 23.016 15.031 1 94.81 64 LEU A N 1
ATOM 511 C CA . LEU A 1 64 ? 3.459 22.5 13.836 1 94.81 64 LEU A CA 1
ATOM 512 C C . LEU A 1 64 ? 3.145 23.375 12.625 1 94.81 64 LEU A C 1
ATOM 514 O O . LEU A 1 64 ? 3.684 23.156 11.539 1 94.81 64 LEU A O 1
ATOM 518 N N . GLU A 1 65 ? 2.33 24.281 12.82 1 95.12 65 GLU A N 1
ATOM 519 C CA . GLU A 1 65 ? 1.695 25 11.719 1 95.12 65 GLU A CA 1
ATOM 520 C C . GLU A 1 65 ? 1.544 26.484 12.047 1 95.12 65 GLU A C 1
ATOM 522 O O . GLU A 1 65 ? 1.125 26.844 13.148 1 95.12 65 GLU A O 1
ATOM 527 N N . GLY A 1 66 ? 1.9 27.328 11.031 1 97.38 66 GLY A N 1
ATOM 528 C CA . GLY A 1 66 ? 1.723 28.75 11.25 1 97.38 66 GLY A CA 1
ATOM 529 C C . GLY A 1 66 ? 2.008 29.578 10.008 1 97.38 66 GLY A C 1
ATOM 530 O O . GLY A 1 66 ? 2.506 29.062 9.008 1 97.38 66 GLY A O 1
ATOM 531 N N . ALA A 1 67 ? 1.622 30.844 10.094 1 98.31 67 ALA A N 1
ATOM 532 C CA . ALA A 1 67 ? 1.896 31.844 9.062 1 98.31 67 ALA A CA 1
ATOM 533 C C . ALA A 1 67 ? 2.209 33.219 9.688 1 98.31 67 ALA A C 1
ATOM 535 O O . ALA A 1 67 ? 1.647 33.562 10.727 1 98.31 67 ALA A O 1
ATOM 536 N N . GLY A 1 68 ? 3.109 33.875 9.016 1 98.31 68 GLY A N 1
ATOM 537 C CA . GLY A 1 68 ? 3.5 35.188 9.508 1 98.31 68 GLY A CA 1
ATOM 538 C C . GLY A 1 68 ? 4.398 35.938 8.555 1 98.31 68 GLY A C 1
ATOM 539 O O . GLY A 1 68 ? 4.578 35.531 7.406 1 98.31 68 GLY A O 1
ATOM 540 N N . VAL A 1 69 ? 4.895 37.031 9.062 1 98.56 69 VAL A N 1
ATOM 541 C CA . VAL A 1 69 ? 5.715 37.938 8.258 1 98.56 69 VAL A CA 1
ATOM 542 C C . VAL A 1 69 ? 7.18 37.812 8.672 1 98.56 69 VAL A C 1
ATOM 544 O O . VAL A 1 69 ? 7.492 37.781 9.867 1 98.56 69 VAL A O 1
ATOM 547 N N . VAL A 1 70 ? 8.039 37.75 7.672 1 98.69 70 VAL A N 1
ATOM 548 C CA . VAL A 1 70 ? 9.477 37.719 7.941 1 98.69 70 VAL A CA 1
ATOM 549 C C . VAL A 1 70 ? 9.93 39.094 8.469 1 98.69 70 VAL A C 1
ATOM 551 O O . VAL A 1 70 ? 9.68 40.125 7.848 1 98.69 70 VAL A O 1
ATOM 554 N N . THR A 1 71 ? 10.594 39.062 9.609 1 98.62 71 THR A N 1
ATOM 555 C CA . THR A 1 71 ? 11.008 40.344 10.211 1 98.62 71 THR A CA 1
ATOM 556 C C . THR A 1 71 ? 12.523 40.469 10.219 1 98.62 71 THR A C 1
ATOM 558 O O . THR A 1 71 ? 13.062 41.562 10.445 1 98.62 71 THR A O 1
ATOM 561 N N . ALA A 1 72 ? 13.227 39.375 10.031 1 98.62 72 ALA A N 1
ATOM 562 C CA . ALA A 1 72 ? 14.68 39.344 9.922 1 98.62 72 ALA A CA 1
ATOM 563 C C . ALA A 1 72 ? 15.156 38.125 9.148 1 98.62 72 ALA A C 1
ATOM 565 O O . ALA A 1 72 ? 14.469 37.094 9.117 1 98.62 72 ALA A O 1
ATOM 566 N N . VAL A 1 73 ? 16.297 38.281 8.484 1 98.56 73 VAL A N 1
ATOM 567 C CA . VAL A 1 73 ? 16.875 37.156 7.746 1 98.56 73 VAL A CA 1
ATOM 568 C C . VAL A 1 73 ? 18.344 36.969 8.156 1 98.56 73 VAL A C 1
ATOM 570 O O . VAL A 1 73 ? 19.047 37.969 8.391 1 98.56 73 VAL A O 1
ATOM 573 N N . GLY A 1 74 ? 18.75 35.719 8.312 1 98.38 74 GLY A N 1
ATOM 574 C CA . GLY A 1 74 ? 20.141 35.406 8.594 1 98.38 74 GLY A CA 1
ATOM 575 C C . GLY A 1 74 ? 21.016 35.406 7.352 1 98.38 74 GLY A C 1
ATOM 576 O O . GLY A 1 74 ? 20.516 35.594 6.238 1 98.38 74 GLY A O 1
ATOM 577 N N . PRO A 1 75 ? 22.312 35.219 7.578 1 97.69 75 PRO A N 1
ATOM 578 C CA . PRO A 1 75 ? 23.234 35.156 6.438 1 97.69 75 PRO A CA 1
ATOM 579 C C . PRO A 1 75 ? 22.859 34.062 5.453 1 97.69 75 PRO A C 1
ATOM 581 O O . PRO A 1 75 ? 22.438 32.969 5.863 1 97.69 75 PRO A O 1
ATOM 584 N N . GLY A 1 76 ? 22.953 34.375 4.148 1 97.31 76 GLY A N 1
ATOM 585 C CA . GLY A 1 76 ? 22.812 33.375 3.113 1 97.31 76 GLY A CA 1
ATOM 586 C C . GLY A 1 76 ? 21.375 33.125 2.689 1 97.31 76 GLY A C 1
ATOM 587 O O . GLY A 1 76 ? 21.109 32.406 1.74 1 97.31 76 GLY A O 1
ATOM 588 N N . VAL A 1 77 ? 20.453 33.688 3.443 1 97.88 77 VAL A N 1
ATOM 589 C CA . VAL A 1 77 ? 19.047 33.562 3.07 1 97.88 77 VAL A CA 1
ATOM 590 C C . VAL A 1 77 ? 18.797 34.25 1.739 1 97.88 77 VAL A C 1
ATOM 592 O O . VAL A 1 77 ? 19.203 35.406 1.56 1 97.88 77 VAL A O 1
ATOM 595 N N . THR A 1 78 ? 18.172 33.531 0.805 1 97.38 78 THR A N 1
ATOM 596 C CA . THR A 1 78 ? 17.938 34.125 -0.511 1 97.38 78 THR A CA 1
ATOM 597 C C . THR A 1 78 ? 16.484 33.969 -0.925 1 97.38 78 THR A C 1
ATOM 599 O O . THR A 1 78 ? 15.992 34.688 -1.789 1 97.38 78 THR A O 1
ATOM 602 N N . ASP A 1 79 ? 15.797 33.094 -0.31 1 96.69 79 ASP A N 1
ATOM 603 C CA . ASP A 1 79 ? 14.453 32.75 -0.763 1 96.69 79 ASP A CA 1
ATOM 604 C C . ASP A 1 79 ? 13.422 33.781 -0.271 1 96.69 79 ASP A C 1
ATOM 606 O O . ASP A 1 79 ? 12.344 33.906 -0.848 1 96.69 79 ASP A O 1
ATOM 610 N N . PHE A 1 80 ? 13.773 34.5 0.855 1 98.25 80 PHE A N 1
ATOM 611 C CA . PHE A 1 80 ? 12.828 35.406 1.474 1 98.25 80 PHE A CA 1
ATOM 612 C C . PHE A 1 80 ? 13.523 36.688 1.893 1 98.25 80 PHE A C 1
ATOM 614 O O . PHE A 1 80 ? 14.742 36.719 2.076 1 98.25 80 PHE A O 1
ATOM 621 N N . LYS A 1 81 ? 12.734 37.75 2.027 1 98.31 81 LYS A N 1
ATOM 622 C CA . LYS A 1 81 ? 13.188 39.031 2.568 1 98.31 81 LYS A CA 1
ATOM 623 C C . LYS A 1 81 ? 12.211 39.562 3.623 1 98.31 81 LYS A C 1
ATOM 625 O O . LYS A 1 81 ? 11.086 39.062 3.723 1 98.31 81 LYS A O 1
ATOM 630 N N . VAL A 1 82 ? 12.68 40.5 4.328 1 98.56 82 VAL A N 1
ATOM 631 C CA . VAL A 1 82 ? 11.844 41.125 5.34 1 98.56 82 VAL A CA 1
ATOM 632 C C . VAL A 1 82 ? 10.57 41.688 4.691 1 98.56 82 VAL A C 1
ATOM 634 O O . VAL A 1 82 ? 10.625 42.312 3.641 1 98.56 82 VAL A O 1
ATOM 637 N N . GLY A 1 83 ? 9.461 41.344 5.27 1 98.31 83 GLY A N 1
ATOM 638 C CA . GLY A 1 83 ? 8.18 41.781 4.746 1 98.31 83 GLY A CA 1
ATOM 639 C C . GLY A 1 83 ? 7.41 40.688 4.043 1 98.31 83 GLY A C 1
ATOM 640 O O . GLY A 1 83 ? 6.199 40.781 3.838 1 98.31 83 GLY A O 1
ATOM 641 N N . ASP A 1 84 ? 8.094 39.594 3.684 1 98.44 84 ASP A N 1
ATOM 642 C CA . ASP A 1 84 ? 7.434 38.5 2.99 1 98.44 84 ASP A CA 1
ATOM 643 C C . ASP A 1 84 ? 6.492 37.75 3.926 1 98.44 84 ASP A C 1
ATOM 645 O O . ASP A 1 84 ? 6.816 37.5 5.094 1 98.44 84 ASP A O 1
ATOM 649 N N . LEU A 1 85 ? 5.316 37.406 3.4 1 98.44 85 LEU A N 1
ATOM 650 C CA . LEU A 1 85 ? 4.418 36.469 4.098 1 98.44 85 LEU A CA 1
ATOM 651 C C . LEU A 1 85 ? 4.797 35.031 3.82 1 98.44 85 LEU A C 1
ATOM 653 O O . LEU A 1 85 ? 4.926 34.625 2.66 1 98.44 85 LEU A O 1
ATOM 657 N N . VAL A 1 86 ? 5.008 34.219 4.898 1 98.25 86 VAL A N 1
ATOM 658 C CA . VAL A 1 86 ? 5.398 32.812 4.746 1 98.25 86 VAL A CA 1
ATOM 659 C C . VAL A 1 86 ? 4.512 31.938 5.621 1 98.25 86 VAL A C 1
ATOM 661 O O . VAL A 1 86 ? 3.867 32.438 6.551 1 98.25 86 VAL A O 1
ATOM 664 N N . ALA A 1 87 ? 4.363 30.734 5.258 1 98.38 87 ALA A N 1
ATOM 665 C CA . ALA A 1 87 ? 3.73 29.672 6.055 1 98.38 87 ALA A CA 1
ATOM 666 C C . ALA A 1 87 ? 4.645 28.469 6.18 1 98.38 87 ALA A C 1
ATOM 668 O O . ALA A 1 87 ? 5.629 28.344 5.445 1 98.38 87 ALA A O 1
ATOM 669 N N . TYR A 1 88 ? 4.352 27.656 7.172 1 97.31 88 TYR A N 1
ATOM 670 C CA . TYR A 1 88 ? 5.152 26.453 7.328 1 97.31 88 TYR A CA 1
ATOM 671 C C . TYR A 1 88 ? 4.344 25.344 7.992 1 97.31 88 TYR A C 1
ATOM 673 O O . TYR A 1 88 ? 3.318 25.609 8.625 1 97.31 88 TYR A O 1
ATOM 681 N N . SER A 1 89 ? 4.652 24.031 7.723 1 93.12 89 SER A N 1
ATOM 682 C CA . SER A 1 89 ? 3.992 22.828 8.227 1 93.12 89 SER A CA 1
ATOM 683 C C . SER A 1 89 ? 5 21.844 8.812 1 93.12 89 SER A C 1
ATOM 685 O O . SER A 1 89 ? 4.629 20.766 9.258 1 93.12 89 SER A O 1
ATOM 687 N N . ASP A 1 90 ? 6.211 22.172 8.945 1 70.12 90 ASP A N 1
ATOM 688 C CA . ASP A 1 90 ? 7.246 21.156 9.133 1 70.12 90 ASP A CA 1
ATOM 689 C C . ASP A 1 90 ? 7.301 20.688 10.578 1 70.12 90 ASP A C 1
ATOM 691 O O . ASP A 1 90 ? 6.668 21.281 11.453 1 70.12 90 ASP A O 1
ATOM 695 N N . VAL A 1 91 ? 8.047 19.422 10.711 1 62.97 91 VAL A N 1
ATOM 696 C CA . VAL A 1 91 ? 8.078 18.5 11.844 1 62.97 91 VAL A CA 1
ATOM 697 C C . VAL A 1 91 ? 8.797 19.156 13.023 1 62.97 91 VAL A C 1
ATOM 699 O O . VAL A 1 91 ? 8.703 18.672 14.156 1 62.97 91 VAL A O 1
ATOM 702 N N . GLY A 1 92 ? 9.336 20.234 12.852 1 78.44 92 GLY A N 1
ATOM 703 C CA . GLY A 1 92 ? 9.828 20.75 14.117 1 78.44 92 GLY A CA 1
ATOM 704 C C . GLY A 1 92 ? 8.812 21.609 14.836 1 78.44 92 GLY A C 1
ATOM 705 O O . GLY A 1 92 ? 8.195 22.484 14.234 1 78.44 92 GLY A O 1
ATOM 706 N N . VAL A 1 93 ? 8.484 21.297 16.062 1 92.06 93 VAL A N 1
ATOM 707 C CA . VAL A 1 93 ? 7.508 22.016 16.875 1 92.06 93 VAL A CA 1
ATOM 708 C C . VAL A 1 93 ? 8.016 23.422 17.188 1 92.06 93 VAL A C 1
ATOM 710 O O . VAL A 1 93 ? 9.211 23.703 17.047 1 92.06 93 VAL A O 1
ATOM 713 N N . GLY A 1 94 ? 7.008 24.422 17.453 1 95.12 94 GLY A N 1
ATOM 714 C CA . GLY A 1 94 ? 7.477 25.703 17.922 1 95.12 94 GLY A CA 1
ATOM 715 C C . GLY A 1 94 ? 6.605 26.859 17.453 1 95.12 94 GLY A C 1
ATOM 716 O O . GLY A 1 94 ? 6.988 28.031 17.594 1 95.12 94 GLY A O 1
ATOM 717 N N . SER A 1 95 ? 5.43 26.547 17 1 97.06 95 SER A N 1
ATOM 718 C CA . SER A 1 95 ? 4.664 27.625 16.375 1 97.06 95 SER A CA 1
ATOM 719 C C . SER A 1 95 ? 3.877 28.406 17.422 1 97.06 95 SER A C 1
ATOM 721 O O . SER A 1 95 ? 3.434 29.531 17.172 1 97.06 95 SER A O 1
ATOM 723 N N . TYR A 1 96 ? 3.684 27.859 18.594 1 98.06 96 TYR A N 1
ATOM 724 C CA . TYR A 1 96 ? 2.861 28.516 19.609 1 98.06 96 TYR A CA 1
ATOM 725 C C . TYR A 1 96 ? 3.613 29.672 20.25 1 98.06 96 TYR A C 1
ATOM 727 O O . TYR A 1 96 ? 3.785 29.703 21.469 1 98.06 96 TYR A O 1
ATOM 735 N N . THR A 1 97 ? 3.998 30.672 19.484 1 98.06 97 THR A N 1
ATOM 736 C CA . THR A 1 97 ? 4.734 31.844 19.922 1 98.06 97 THR A CA 1
ATOM 737 C C . THR A 1 97 ? 4.43 33.031 19.031 1 98.06 97 THR A C 1
ATOM 739 O O . THR A 1 97 ? 3.924 32.875 17.922 1 98.06 97 THR A O 1
ATOM 742 N N . GLU A 1 98 ? 4.672 34.219 19.531 1 98.69 98 GLU A N 1
ATOM 743 C CA . GLU A 1 98 ? 4.473 35.438 18.766 1 98.69 98 GLU A CA 1
ATOM 744 C C . GLU A 1 98 ? 5.492 35.531 17.625 1 98.69 98 GLU A C 1
ATOM 746 O O . GLU A 1 98 ? 5.176 36.031 16.547 1 98.69 98 GLU A O 1
ATOM 751 N N . GLU A 1 99 ? 6.699 35.125 17.938 1 97.88 99 GLU A N 1
ATOM 752 C CA . GLU A 1 99 ? 7.789 35.125 16.969 1 97.88 99 GLU A CA 1
ATOM 753 C C . GLU A 1 99 ? 8.625 33.844 17.078 1 97.88 99 GLU A C 1
ATOM 755 O O . GLU A 1 99 ? 8.758 33.281 18.156 1 97.88 99 GLU A O 1
ATOM 760 N N . ARG A 1 100 ? 9.203 33.469 15.953 1 95.94 100 ARG A N 1
ATOM 761 C CA . ARG A 1 100 ? 10.055 32.281 15.992 1 95.94 100 ARG A CA 1
ATOM 762 C C . ARG A 1 100 ? 11.133 32.344 14.922 1 95.94 100 ARG A C 1
ATOM 764 O O . ARG A 1 100 ? 10.961 33.031 13.898 1 95.94 100 ARG A O 1
ATOM 771 N N . ILE A 1 101 ? 12.234 31.719 15.242 1 96.94 101 ILE A N 1
ATOM 772 C CA . ILE A 1 101 ? 13.266 31.453 14.242 1 96.94 101 ILE A CA 1
ATOM 773 C C . ILE A 1 101 ? 12.945 30.156 13.492 1 96.94 101 ILE A C 1
ATOM 775 O O . ILE A 1 101 ? 12.562 29.156 14.102 1 96.94 101 ILE A O 1
ATOM 779 N N . TYR A 1 102 ? 13.07 30.203 12.164 1 96.38 102 TYR A N 1
ATOM 780 C CA . TYR A 1 102 ? 12.719 29.047 11.344 1 96.38 102 TYR A CA 1
ATOM 781 C C . TYR A 1 102 ? 13.648 28.922 10.148 1 96.38 102 TYR A C 1
ATOM 783 O O . TYR A 1 102 ? 14.312 29.891 9.758 1 96.38 102 TYR A O 1
ATOM 791 N N . LEU A 1 103 ? 13.766 27.719 9.656 1 96 103 LEU A N 1
ATOM 792 C CA . LEU A 1 103 ? 14.602 27.469 8.484 1 96 103 LEU A CA 1
ATOM 793 C C . LEU A 1 103 ? 13.93 28 7.219 1 96 103 LEU A C 1
ATOM 795 O O . LEU A 1 103 ? 12.773 27.672 6.938 1 96 103 LEU A O 1
ATOM 799 N N . GLU A 1 104 ? 14.68 28.766 6.41 1 96.19 104 GLU A N 1
ATOM 800 C CA . GLU A 1 104 ? 14.109 29.344 5.199 1 96.19 104 GLU A CA 1
ATOM 801 C C . GLU A 1 104 ? 13.672 28.25 4.223 1 96.19 104 GLU A C 1
ATOM 803 O O . GLU A 1 104 ? 12.664 28.406 3.525 1 96.19 104 GLU A O 1
ATOM 808 N N . ASP A 1 105 ? 14.398 27.141 4.223 1 95.62 105 ASP A N 1
ATOM 809 C CA . ASP A 1 105 ? 14.148 26.125 3.205 1 95.62 105 ASP A CA 1
ATOM 810 C C . ASP A 1 105 ? 12.961 25.25 3.584 1 95.62 105 ASP A C 1
ATOM 812 O O . ASP A 1 105 ? 12.562 24.375 2.816 1 95.62 105 ASP A O 1
ATOM 816 N N . ARG A 1 106 ? 12.336 25.547 4.703 1 96.69 106 ARG A N 1
ATOM 817 C CA . ARG A 1 106 ? 11.148 24.812 5.125 1 96.69 106 ARG A CA 1
ATOM 818 C C . ARG A 1 106 ? 9.914 25.703 5.129 1 96.69 106 ARG A C 1
ATOM 820 O O . ARG A 1 106 ? 8.789 25.219 5.305 1 96.69 106 ARG A O 1
ATOM 827 N N . ALA A 1 107 ? 10.164 26.938 4.988 1 97.19 107 ALA A N 1
ATOM 828 C CA . ALA A 1 107 ? 9.055 27.875 4.832 1 97.19 107 ALA A CA 1
ATOM 829 C C . ALA A 1 107 ? 8.594 27.938 3.379 1 97.19 107 ALA A C 1
ATOM 831 O O . ALA A 1 107 ? 9.367 27.641 2.461 1 97.19 107 ALA A O 1
ATOM 832 N N . VAL A 1 108 ? 7.348 28.25 3.172 1 98.06 108 VAL A N 1
ATOM 833 C CA . VAL A 1 108 ? 6.82 28.406 1.82 1 98.06 108 VAL A CA 1
ATOM 834 C C . VAL A 1 108 ? 6.211 29.797 1.655 1 98.06 108 VAL A C 1
ATOM 836 O O . VAL A 1 108 ? 5.66 30.359 2.605 1 98.06 108 VAL A O 1
ATOM 839 N N . PRO A 1 109 ? 6.32 30.328 0.475 1 98 109 PRO A N 1
ATOM 840 C CA . PRO A 1 109 ? 5.668 31.625 0.249 1 98 109 PRO A CA 1
ATOM 841 C C . PRO A 1 109 ? 4.145 31.531 0.247 1 98 109 PRO A C 1
ATOM 843 O O . PRO A 1 109 ? 3.586 30.531 -0.24 1 98 109 PRO A O 1
ATOM 846 N N . VAL A 1 110 ? 3.52 32.5 0.732 1 98.25 110 VAL A N 1
ATOM 847 C CA . VAL A 1 110 ? 2.066 32.594 0.689 1 98.25 110 VAL A CA 1
ATOM 848 C C . VAL A 1 110 ? 1.662 33.656 -0.336 1 98.25 110 VAL A C 1
ATOM 850 O O . VAL A 1 110 ? 2.123 34.812 -0.272 1 98.25 110 VAL A O 1
ATOM 853 N N . PRO A 1 111 ? 0.829 33.281 -1.286 1 97.31 111 PRO A N 1
ATOM 854 C CA . PRO A 1 111 ? 0.348 34.281 -2.225 1 97.31 111 PRO A CA 1
ATOM 855 C C . PRO A 1 111 ? -0.32 35.469 -1.523 1 97.31 111 PRO A C 1
ATOM 857 O O . PRO A 1 111 ? -1.023 35.281 -0.527 1 97.31 111 PRO A O 1
ATOM 860 N N . SER A 1 112 ? -0.223 36.625 -2.088 1 94.62 112 SER A N 1
ATOM 861 C CA . SER A 1 112 ? -0.733 37.844 -1.481 1 94.62 112 SER A CA 1
ATOM 862 C C . SER A 1 112 ? -2.256 37.844 -1.4 1 94.62 112 SER A C 1
ATOM 864 O O . SER A 1 112 ? -2.848 38.562 -0.593 1 94.62 112 SER A O 1
ATOM 866 N N . SER A 1 113 ? -2.844 37.031 -2.213 1 96.44 113 SER A N 1
ATOM 867 C CA . SER A 1 113 ? -4.301 36.969 -2.254 1 96.44 113 SER A CA 1
ATOM 868 C C . SER A 1 113 ? -4.852 36.125 -1.098 1 96.44 113 SER A C 1
ATOM 870 O O . SER A 1 113 ? -6.062 36.125 -0.852 1 96.44 113 SER A O 1
ATOM 872 N N . ILE A 1 114 ? -3.975 35.5 -0.347 1 97.56 114 ILE A N 1
ATOM 873 C CA . ILE A 1 114 ? -4.418 34.594 0.718 1 97.56 114 ILE A CA 1
ATOM 874 C C . ILE A 1 114 ? -4.195 35.281 2.074 1 97.56 114 ILE A C 1
ATOM 876 O O . ILE A 1 114 ? -3.082 35.688 2.393 1 97.56 114 ILE A O 1
ATOM 880 N N . ASP A 1 115 ? -5.234 35.344 2.818 1 97.81 115 ASP A N 1
ATOM 881 C CA . ASP A 1 115 ? -5.172 35.844 4.188 1 97.81 115 ASP A CA 1
ATOM 882 C C . ASP A 1 115 ? -4.25 34.969 5.047 1 97.81 115 ASP A C 1
ATOM 884 O O . ASP A 1 115 ? -4.297 33.75 4.973 1 97.81 115 ASP A O 1
ATOM 888 N N . PRO A 1 116 ? -3.357 35.625 5.793 1 97.75 116 PRO A N 1
ATOM 889 C CA . PRO A 1 116 ? -2.438 34.844 6.621 1 97.75 116 PRO A CA 1
ATOM 890 C C . PRO A 1 116 ? -3.164 33.906 7.578 1 97.75 116 PRO A C 1
ATOM 892 O O . PRO A 1 116 ? -2.65 32.812 7.902 1 97.75 116 PRO A O 1
ATOM 895 N N . VAL A 1 117 ? -4.352 34.312 8.078 1 98.31 117 VAL A N 1
ATOM 896 C CA . VAL A 1 117 ? -5.121 33.438 8.961 1 98.31 117 VAL A CA 1
ATOM 897 C C . VAL A 1 117 ? -5.531 32.188 8.211 1 98.31 117 VAL A C 1
ATOM 899 O O . VAL A 1 117 ? -5.441 31.062 8.742 1 98.31 117 VAL A O 1
ATOM 902 N N . ILE A 1 118 ? -5.895 32.281 6.977 1 98.31 118 ILE A N 1
ATOM 903 C CA . ILE A 1 118 ? -6.258 31.156 6.129 1 98.31 118 ILE A CA 1
ATOM 904 C C . ILE A 1 118 ? -5.031 30.281 5.887 1 98.31 118 ILE A C 1
ATOM 906 O O . ILE A 1 118 ? -5.105 29.062 6.012 1 98.31 118 ILE A O 1
ATOM 910 N N . ALA A 1 119 ? -3.924 30.922 5.582 1 98.44 119 ALA A N 1
ATOM 911 C CA . ALA A 1 119 ? -2.693 30.172 5.328 1 98.44 119 ALA A CA 1
ATOM 912 C C . ALA A 1 119 ? -2.301 29.328 6.539 1 98.44 119 ALA A C 1
ATOM 914 O O . ALA A 1 119 ? -1.973 28.141 6.402 1 98.44 119 ALA A O 1
ATOM 915 N N . ALA A 1 120 ? -2.404 29.906 7.734 1 97.75 120 ALA A N 1
ATOM 916 C CA . ALA A 1 120 ? -2.029 29.219 8.969 1 97.75 120 ALA A CA 1
ATOM 917 C C . ALA A 1 120 ? -3.004 28.094 9.289 1 97.75 120 ALA A C 1
ATOM 919 O O . ALA A 1 120 ? -2.627 27.094 9.906 1 97.75 120 ALA A O 1
ATOM 920 N N . ALA A 1 121 ? -4.238 28.297 8.844 1 97.69 121 ALA A N 1
ATOM 921 C CA . ALA A 1 121 ? -5.293 27.344 9.156 1 97.69 121 ALA A CA 1
ATOM 922 C C . ALA A 1 121 ? -5.172 26.094 8.281 1 97.69 121 ALA A C 1
ATOM 924 O O . ALA A 1 121 ? -5.715 25.047 8.617 1 97.69 121 ALA A O 1
ATOM 925 N N . VAL A 1 122 ? -4.348 26.219 7.145 1 98.06 122 VAL A N 1
ATOM 926 C CA . VAL A 1 122 ? -4.574 25.141 6.176 1 98.06 122 VAL A CA 1
ATOM 927 C C . VAL A 1 122 ? -3.238 24.531 5.77 1 98.06 122 VAL A C 1
ATOM 929 O O . VAL A 1 122 ? -3.201 23.422 5.227 1 98.06 122 VAL A O 1
ATOM 932 N N . ILE A 1 123 ? -2.104 25.125 6.043 1 98.12 123 ILE A N 1
ATOM 933 C CA . ILE A 1 123 ? -0.862 24.719 5.395 1 98.12 123 ILE A CA 1
ATOM 934 C C . ILE A 1 123 ? -0.527 23.281 5.785 1 98.12 123 ILE A C 1
ATOM 936 O O . ILE A 1 123 ? -0.325 22.422 4.922 1 98.12 123 ILE A O 1
ATOM 940 N N . PHE A 1 124 ? -0.566 22.969 7.039 1 96.88 124 PHE A N 1
ATOM 941 C CA . PHE A 1 124 ? -0.251 21.609 7.457 1 96.88 124 PHE A CA 1
ATOM 942 C C . PHE A 1 124 ? -1.358 20.641 7.047 1 96.88 124 PHE A C 1
ATOM 944 O O . PHE A 1 124 ? -1.095 19.609 6.414 1 96.88 124 PHE A O 1
ATOM 951 N N . LYS A 1 125 ? -2.623 20.969 7.301 1 97 125 LYS A N 1
ATOM 952 C CA . LYS A 1 125 ? -3.781 20.125 7.004 1 97 125 LYS A CA 1
ATOM 953 C C . LYS A 1 125 ? -3.957 19.953 5.496 1 97 125 LYS A C 1
ATOM 955 O O . LYS A 1 125 ? -4.27 18.859 5.031 1 97 125 LYS A O 1
ATOM 960 N N . GLY A 1 126 ? -3.752 21.031 4.867 1 98.19 126 GLY A N 1
ATOM 961 C CA . GLY A 1 126 ? -3.885 20.984 3.42 1 98.19 126 GLY A CA 1
ATOM 962 C C . GLY A 1 126 ? -2.811 20.156 2.746 1 98.19 126 GLY A C 1
ATOM 963 O O . GLY A 1 126 ? -3.09 19.406 1.801 1 98.19 126 GLY A O 1
ATOM 964 N N . LEU A 1 127 ? -1.562 20.328 3.207 1 97.94 127 LEU A N 1
ATOM 965 C CA . LEU A 1 127 ? -0.495 19.5 2.658 1 97.94 127 LEU A CA 1
ATOM 966 C C . LEU A 1 127 ? -0.738 18.016 2.965 1 97.94 127 LEU A C 1
ATOM 968 O O . LEU A 1 127 ? -0.469 17.156 2.129 1 97.94 127 LEU A O 1
ATOM 972 N N . THR A 1 128 ? -1.247 17.75 4.152 1 97.25 128 THR A N 1
ATOM 973 C CA . THR A 1 128 ? -1.626 16.391 4.492 1 97.25 128 THR A CA 1
ATOM 974 C C . THR A 1 128 ? -2.691 15.867 3.533 1 97.25 128 THR A C 1
ATOM 976 O O . THR A 1 128 ? -2.553 14.781 2.975 1 97.25 128 THR A O 1
ATOM 979 N N . ALA A 1 129 ? -3.707 16.625 3.311 1 98.38 129 ALA A N 1
ATOM 980 C CA . ALA A 1 129 ? -4.773 16.234 2.395 1 98.38 129 ALA A CA 1
ATOM 981 C C . ALA A 1 129 ? -4.238 16.047 0.978 1 98.38 129 ALA A C 1
ATOM 983 O O . ALA A 1 129 ? -4.648 15.125 0.273 1 98.38 129 ALA A O 1
ATOM 984 N N . GLN A 1 130 ? -3.346 16.969 0.541 1 98.31 130 GLN A N 1
ATOM 985 C CA . GLN A 1 130 ? -2.732 16.875 -0.779 1 98.31 130 GLN A CA 1
ATOM 986 C C . GLN A 1 130 ? -2.01 15.547 -0.953 1 98.31 130 GLN A C 1
ATOM 988 O O . GLN A 1 130 ? -2.158 14.875 -1.979 1 98.31 130 GLN A O 1
ATOM 993 N N . VAL A 1 131 ? -1.255 15.18 0.057 1 97.69 131 VAL A N 1
ATOM 994 C CA . VAL A 1 131 ? -0.517 13.922 0.035 1 97.69 131 VAL A CA 1
ATOM 995 C C . VAL A 1 131 ? -1.493 12.75 -0.048 1 97.69 131 VAL A C 1
ATOM 997 O O . VAL A 1 131 ? -1.296 11.82 -0.84 1 97.69 131 VAL A O 1
ATOM 1000 N N . LEU A 1 132 ? -2.543 12.773 0.706 1 98.56 132 LEU A N 1
ATOM 1001 C CA . LEU A 1 132 ? -3.516 11.688 0.761 1 98.56 132 LEU A CA 1
ATOM 1002 C C . LEU A 1 132 ? -4.203 11.508 -0.587 1 98.56 132 LEU A C 1
ATOM 1004 O O . LEU A 1 132 ? -4.203 10.406 -1.143 1 98.56 132 LEU A O 1
ATOM 1008 N N . VAL A 1 133 ? -4.691 12.578 -1.21 1 98.56 133 VAL A N 1
ATOM 1009 C CA . VAL A 1 133 ? -5.609 12.516 -2.342 1 98.56 133 VAL A CA 1
ATOM 1010 C C . VAL A 1 133 ? -4.82 12.414 -3.645 1 98.56 133 VAL A C 1
ATOM 1012 O O . VAL A 1 133 ? -5.262 11.766 -4.598 1 98.56 133 VAL A O 1
ATOM 1015 N N . HIS A 1 134 ? -3.59 12.953 -3.65 1 97.69 134 HIS A N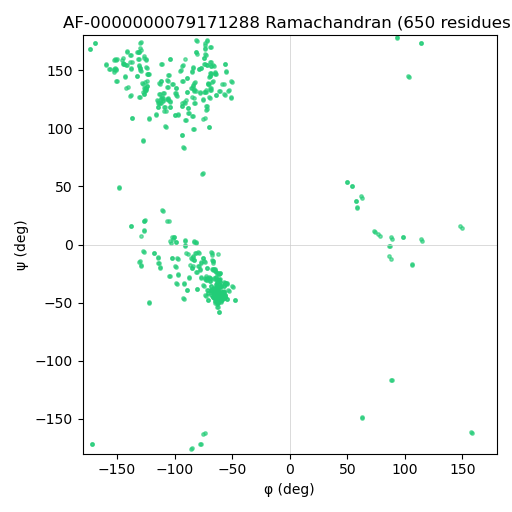 1
ATOM 1016 C CA . HIS A 1 134 ? -2.906 13.078 -4.934 1 97.69 134 HIS A CA 1
ATOM 1017 C C . HIS A 1 134 ? -1.689 12.164 -5 1 97.69 134 HIS A C 1
ATOM 1019 O O . HIS A 1 134 ? -1.187 11.867 -6.09 1 97.69 134 HIS A O 1
ATOM 1025 N N . ARG A 1 135 ? -1.2 11.734 -3.867 1 96.81 135 ARG A N 1
ATOM 1026 C CA . ARG A 1 135 ? 0.072 11.023 -3.92 1 96.81 135 ARG A CA 1
ATOM 1027 C C . ARG A 1 135 ? -0.058 9.625 -3.32 1 96.81 135 ARG A C 1
ATOM 1029 O O . ARG A 1 135 ? 0.327 8.641 -3.947 1 96.81 135 ARG A O 1
ATOM 1036 N N . CYS A 1 136 ? -0.626 9.516 -2.115 1 97 136 CYS A N 1
ATOM 1037 C CA . CYS A 1 136 ? -0.818 8.195 -1.521 1 97 136 CYS A CA 1
ATOM 1038 C C . CYS A 1 136 ? -1.752 7.348 -2.373 1 97 136 CYS A C 1
ATOM 1040 O O . CYS A 1 136 ? -1.478 6.172 -2.617 1 97 136 CYS A O 1
ATOM 1042 N N . PHE A 1 137 ? -2.818 7.91 -2.68 1 98 137 PHE A N 1
ATOM 1043 C CA . PHE A 1 137 ? -3.785 7.348 -3.615 1 98 137 PHE A CA 1
ATOM 1044 C C . PHE A 1 137 ? -4.316 8.422 -4.555 1 98 137 PHE A C 1
ATOM 1046 O O . PHE A 1 137 ? -5.082 9.297 -4.137 1 98 137 PHE A O 1
ATOM 1053 N N . LYS A 1 138 ? -3.922 8.367 -5.848 1 98.06 138 LYS A N 1
ATOM 1054 C CA . LYS A 1 138 ? -4.395 9.375 -6.797 1 98.06 138 LYS A CA 1
ATOM 1055 C C . LYS A 1 138 ? -5.879 9.195 -7.098 1 98.06 138 LYS A C 1
ATOM 1057 O O . LYS A 1 138 ? -6.254 8.367 -7.93 1 98.06 138 LYS A O 1
ATOM 1062 N N . VAL A 1 139 ? -6.695 10 -6.484 1 98.69 139 VAL A N 1
ATOM 1063 C CA . VAL A 1 139 ? -8.141 9.914 -6.617 1 98.69 139 VAL A CA 1
ATOM 1064 C C . VAL A 1 139 ? -8.57 10.422 -7.992 1 98.69 139 VAL A C 1
ATOM 1066 O O . VAL A 1 139 ? -8.094 11.469 -8.453 1 98.69 139 VAL A O 1
ATOM 1069 N N . GLU A 1 140 ? -9.414 9.68 -8.656 1 98.56 140 GLU A N 1
ATOM 1070 C CA . GLU A 1 140 ? -9.977 10 -9.969 1 98.56 140 GLU A CA 1
ATOM 1071 C C . GLU A 1 140 ? -11.5 9.852 -9.961 1 98.56 140 GLU A C 1
ATOM 1073 O O . GLU A 1 140 ? -12.078 9.391 -8.977 1 98.56 140 GLU A O 1
ATOM 1078 N N . SER A 1 141 ? -12.133 10.242 -11.07 1 98.44 141 SER A N 1
ATOM 1079 C CA . SER A 1 141 ? -13.594 10.297 -11.148 1 98.44 141 SER A CA 1
ATOM 1080 C C . SER A 1 141 ? -14.203 8.906 -11.016 1 98.44 141 SER A C 1
ATOM 1082 O O . SER A 1 141 ? -15.344 8.773 -10.562 1 98.44 141 SER A O 1
ATOM 1084 N N . LYS A 1 142 ? -13.484 7.848 -11.297 1 97.62 142 LYS A N 1
ATOM 1085 C CA . LYS A 1 142 ? -14.008 6.484 -11.266 1 97.62 142 LYS A CA 1
ATOM 1086 C C . LYS A 1 142 ? -14.008 5.926 -9.852 1 97.62 142 LYS A C 1
ATOM 1088 O O . LYS A 1 142 ? -14.57 4.863 -9.594 1 97.62 142 LYS A O 1
ATOM 1093 N N . HIS A 1 143 ? -13.422 6.652 -8.938 1 98.75 143 HIS A N 1
ATOM 1094 C CA . HIS A 1 143 ? -13.18 6.09 -7.609 1 98.75 143 HIS A CA 1
ATOM 1095 C C . HIS A 1 143 ? -14.305 6.457 -6.645 1 98.75 143 HIS A C 1
ATOM 1097 O O . HIS A 1 143 ? -14.945 7.496 -6.801 1 98.75 143 HIS A O 1
ATOM 1103 N N . THR A 1 144 ? -14.547 5.59 -5.68 1 98.94 144 THR A N 1
ATOM 1104 C CA . THR A 1 144 ? -15.344 5.844 -4.488 1 98.94 144 THR A CA 1
ATOM 1105 C C . THR A 1 144 ? -14.461 5.887 -3.244 1 98.94 144 THR A C 1
ATOM 1107 O O . THR A 1 144 ? -13.664 4.973 -3.012 1 98.94 144 THR A O 1
ATOM 1110 N N . VAL A 1 145 ? -14.641 6.941 -2.438 1 98.75 145 VAL A N 1
ATOM 1111 C CA . VAL A 1 145 ? -13.75 7.176 -1.308 1 98.75 145 VAL A CA 1
ATOM 1112 C C . VAL A 1 145 ? -14.562 7.266 -0.017 1 98.75 145 VAL A C 1
ATOM 1114 O O . VAL A 1 145 ? -15.664 7.824 -0.006 1 98.75 145 VAL A O 1
ATOM 1117 N N . LEU A 1 146 ? -14.078 6.617 1.054 1 98.94 146 LEU A N 1
ATOM 1118 C CA . LEU A 1 146 ? -14.625 6.781 2.396 1 98.94 146 LEU A CA 1
ATOM 1119 C C . LEU A 1 146 ? -13.711 7.656 3.25 1 98.94 146 LEU A C 1
ATOM 1121 O O . LEU A 1 146 ? -12.523 7.367 3.395 1 98.94 146 LEU A O 1
ATOM 1125 N N . VAL A 1 147 ? -14.25 8.719 3.77 1 98.94 147 VAL A N 1
ATOM 1126 C CA . VAL A 1 147 ? -13.5 9.648 4.617 1 98.94 147 VAL A CA 1
ATOM 1127 C C . VAL A 1 147 ? -14.094 9.648 6.023 1 98.94 147 VAL A C 1
ATOM 1129 O O . VAL A 1 147 ? -15.211 10.109 6.234 1 98.94 147 VAL A O 1
ATOM 1132 N N . HIS A 1 148 ? -13.32 9.125 6.973 1 98.69 148 HIS A N 1
ATOM 1133 C CA . HIS A 1 148 ? -13.734 9.258 8.367 1 98.69 148 HIS A CA 1
ATOM 1134 C C . HIS A 1 148 ? -13.453 10.664 8.891 1 98.69 148 HIS A C 1
ATOM 1136 O O . HIS A 1 148 ? -12.5 11.312 8.461 1 98.69 148 HIS A O 1
ATOM 1142 N N . ALA A 1 149 ? -14.32 11.102 9.938 1 97.19 149 ALA A N 1
ATOM 1143 C CA . ALA A 1 149 ? -14.211 12.461 10.461 1 97.19 149 ALA A CA 1
ATOM 1144 C C . ALA A 1 149 ? -14.203 13.484 9.336 1 97.19 149 ALA A C 1
ATOM 1146 O O . ALA A 1 149 ? -13.312 14.344 9.273 1 97.19 149 ALA A O 1
ATOM 1147 N N . ALA A 1 150 ? -15.242 13.383 8.477 1 98.25 150 ALA A N 1
ATOM 1148 C CA . ALA A 1 150 ? -15.289 14.133 7.223 1 98.25 150 ALA A CA 1
ATOM 1149 C C . ALA A 1 150 ? -15.359 15.633 7.48 1 98.25 150 ALA A C 1
ATOM 1151 O O . ALA A 1 150 ? -14.992 16.438 6.617 1 98.25 150 ALA A O 1
ATOM 1152 N N . ALA A 1 151 ? -15.797 16.031 8.625 1 97 151 ALA A N 1
ATOM 1153 C CA . ALA A 1 151 ? -15.953 17.453 8.93 1 97 151 ALA A CA 1
ATOM 1154 C C . ALA A 1 151 ? -14.766 17.969 9.727 1 97 151 ALA A C 1
ATOM 1156 O O . ALA A 1 151 ? -14.727 19.156 10.086 1 97 151 ALA A O 1
ATOM 1157 N N . GLY A 1 152 ? -13.797 17.094 9.977 1 94.75 152 GLY A N 1
ATOM 1158 C CA . GLY A 1 152 ? -12.656 17.469 10.797 1 94.75 152 GLY A CA 1
ATOM 1159 C C . GLY A 1 152 ? -11.641 18.312 10.047 1 94.75 152 GLY A C 1
ATOM 1160 O O . GLY A 1 152 ? -11.898 18.766 8.93 1 94.75 152 GLY A O 1
ATOM 1161 N N . GLY A 1 153 ? -10.484 18.562 10.672 1 94.25 153 GLY A N 1
ATOM 1162 C CA . GLY A 1 153 ? -9.477 19.484 10.18 1 94.25 153 GLY A CA 1
ATOM 1163 C C . GLY A 1 153 ? -8.883 19.078 8.852 1 94.25 153 GLY A C 1
ATOM 1164 O O . GLY A 1 153 ? -8.641 19.922 7.984 1 94.25 153 GLY A O 1
ATOM 1165 N N . VAL A 1 154 ? -8.609 17.828 8.648 1 97.06 154 VAL A N 1
ATOM 1166 C CA . VAL A 1 154 ? -8.062 17.328 7.391 1 97.06 154 VAL A CA 1
ATOM 1167 C C . VAL A 1 154 ? -9.188 16.766 6.523 1 97.06 154 VAL A C 1
ATOM 1169 O O . VAL A 1 154 ? -9.195 16.938 5.305 1 97.06 154 VAL A O 1
ATOM 1172 N N . GLY A 1 155 ? -10.188 16.172 7.152 1 98.06 155 GLY A N 1
ATOM 1173 C CA . GLY A 1 155 ? -11.258 15.453 6.477 1 98.06 155 GLY A CA 1
ATOM 1174 C C . GLY A 1 155 ? -12.016 16.312 5.477 1 98.06 155 GLY A C 1
ATOM 1175 O O . GLY A 1 155 ? -12.281 15.867 4.359 1 98.06 155 GLY A O 1
ATOM 1176 N N . TYR A 1 156 ? -12.383 17.5 5.91 1 98.25 156 TYR A N 1
ATOM 1177 C CA . TYR A 1 156 ? -13.195 18.297 5.004 1 98.25 156 TYR A CA 1
ATOM 1178 C C . TYR A 1 156 ? -12.406 18.688 3.76 1 98.25 156 TYR A C 1
ATOM 1180 O O . TYR A 1 156 ? -12.977 18.828 2.676 1 98.25 156 TYR A O 1
ATOM 1188 N N . LEU A 1 157 ? -11.07 18.828 3.873 1 98.69 157 LEU A N 1
ATOM 1189 C CA . LEU A 1 157 ? -10.227 19.141 2.725 1 98.69 157 LEU A CA 1
ATOM 1190 C C . LEU A 1 157 ? -10.109 17.953 1.791 1 98.69 157 LEU A C 1
ATOM 1192 O O . LEU A 1 157 ? -10.141 18.094 0.568 1 98.69 157 LEU A O 1
ATOM 1196 N N . VAL A 1 158 ? -10.008 16.75 2.348 1 98.81 158 VAL A N 1
ATOM 1197 C CA . VAL A 1 158 ? -9.969 15.508 1.568 1 98.81 158 VAL A CA 1
ATOM 1198 C C . VAL A 1 158 ? -11.266 15.367 0.771 1 98.81 158 VAL A C 1
ATOM 1200 O O . VAL A 1 158 ? -11.234 15.055 -0.421 1 98.81 158 VAL A O 1
ATOM 1203 N N . CYS A 1 159 ? -12.391 15.633 1.43 1 98.88 159 CYS A N 1
ATOM 1204 C CA . CYS A 1 159 ? -13.688 15.539 0.766 1 98.88 159 CYS A CA 1
ATOM 1205 C C . CYS A 1 159 ? -13.766 16.5 -0.414 1 98.88 159 CYS A C 1
ATOM 1207 O O . CYS A 1 159 ? -14.195 16.125 -1.504 1 98.88 159 CYS A O 1
ATOM 1209 N N . GLN A 1 160 ? -13.344 17.703 -0.198 1 98.88 160 GLN A N 1
ATOM 1210 C CA . GLN A 1 160 ? -13.414 18.703 -1.251 1 98.88 160 GLN A CA 1
ATOM 1211 C C . GLN A 1 160 ? -12.539 18.328 -2.441 1 98.88 160 GLN A C 1
ATOM 1213 O O . GLN A 1 160 ? -12.992 18.359 -3.588 1 98.88 160 GLN A O 1
ATOM 1218 N N . TRP A 1 161 ? -11.289 17.969 -2.215 1 98.81 161 TRP A N 1
ATOM 1219 C CA . TRP A 1 161 ? -10.375 17.609 -3.297 1 98.81 161 TRP A CA 1
ATOM 1220 C C . TRP A 1 161 ? -10.844 16.344 -4.012 1 98.81 161 TRP A C 1
ATOM 1222 O O . TRP A 1 161 ? -10.758 16.25 -5.238 1 98.81 161 TRP A O 1
ATOM 1232 N N . ALA A 1 162 ? -11.297 15.336 -3.262 1 98.88 162 ALA A N 1
ATOM 1233 C CA . ALA A 1 162 ? -11.797 14.109 -3.881 1 98.88 162 ALA A CA 1
ATOM 1234 C C . ALA A 1 162 ? -13.008 14.398 -4.762 1 98.88 162 ALA A C 1
ATOM 1236 O O . ALA A 1 162 ? -13.109 13.883 -5.879 1 98.88 162 ALA A O 1
ATOM 1237 N N . SER A 1 163 ? -13.922 15.219 -4.211 1 98.81 163 SER A N 1
ATOM 1238 C CA . SER A 1 163 ? -15.102 15.609 -4.984 1 98.81 163 SER A CA 1
ATOM 1239 C C . SER A 1 163 ? -14.703 16.391 -6.234 1 98.81 163 SER A C 1
ATOM 1241 O O . SER A 1 163 ? -15.25 16.156 -7.316 1 98.81 163 SER A O 1
ATOM 1243 N N . ALA A 1 164 ? -13.781 17.281 -6.098 1 98.56 164 ALA A N 1
ATOM 1244 C CA . ALA A 1 164 ? -13.312 18.078 -7.23 1 98.56 164 ALA A CA 1
ATOM 1245 C C . ALA A 1 164 ? -12.695 17.188 -8.305 1 98.56 164 ALA A C 1
ATOM 1247 O O . ALA A 1 164 ? -12.766 17.516 -9.492 1 98.56 164 ALA A O 1
ATOM 1248 N N . ALA A 1 165 ? -12.109 16.094 -7.934 1 98.31 165 ALA A N 1
ATOM 1249 C CA . ALA A 1 165 ? -11.523 15.133 -8.875 1 98.31 165 ALA A CA 1
ATOM 1250 C C . ALA A 1 165 ? -12.609 14.312 -9.57 1 98.31 165 ALA A C 1
ATOM 1252 O O . ALA A 1 165 ? -12.328 13.57 -10.516 1 98.31 165 ALA A O 1
ATOM 1253 N N . GLY A 1 166 ? -13.828 14.414 -9.055 1 98.62 166 GLY A N 1
ATOM 1254 C CA . GLY A 1 166 ? -14.961 13.742 -9.672 1 98.62 166 GLY A CA 1
ATOM 1255 C C . GLY A 1 166 ? -15.312 12.43 -8.992 1 98.62 166 GLY A C 1
ATOM 1256 O O . GLY A 1 166 ? -16.188 11.695 -9.469 1 98.62 166 GLY A O 1
ATOM 1257 N N . ALA A 1 167 ? -14.703 12.102 -7.922 1 98.81 167 ALA A N 1
ATOM 1258 C CA . ALA A 1 167 ? -14.961 10.844 -7.223 1 98.81 167 ALA A CA 1
ATOM 1259 C C . ALA A 1 167 ? -16.281 10.891 -6.477 1 98.81 167 ALA A C 1
ATOM 1261 O O . ALA A 1 167 ? -16.828 11.969 -6.215 1 98.81 167 ALA A O 1
ATOM 1262 N N . THR A 1 168 ? -16.812 9.727 -6.148 1 98.88 168 THR A N 1
ATOM 1263 C CA . THR A 1 168 ? -17.906 9.594 -5.188 1 98.88 168 THR A CA 1
ATOM 1264 C C . THR A 1 168 ? -17.375 9.594 -3.76 1 98.88 168 THR A C 1
ATOM 1266 O O . THR A 1 168 ? -16.562 8.727 -3.395 1 98.88 168 THR A O 1
ATOM 1269 N N . VAL A 1 169 ? -17.859 10.539 -2.98 1 98.94 169 VAL A N 1
ATOM 1270 C CA . VAL A 1 169 ? -17.297 10.711 -1.643 1 98.94 169 VAL A CA 1
ATOM 1271 C C . VAL A 1 169 ? -18.344 10.328 -0.596 1 98.94 169 VAL A C 1
ATOM 1273 O O . VAL A 1 169 ? -19.453 10.875 -0.579 1 98.94 169 VAL A O 1
ATOM 1276 N N . ILE A 1 170 ? -18.016 9.367 0.237 1 98.94 170 ILE A N 1
ATOM 1277 C CA . ILE A 1 170 ? -18.766 8.984 1.42 1 98.94 170 ILE A CA 1
ATOM 1278 C C . ILE A 1 170 ? -18.078 9.508 2.674 1 98.94 170 ILE A C 1
ATOM 1280 O O . ILE A 1 170 ? -16.938 9.141 2.961 1 98.94 170 ILE A O 1
ATOM 1284 N N . GLY A 1 171 ? -18.75 10.367 3.432 1 98.94 171 GLY A N 1
ATOM 1285 C CA . GLY A 1 171 ? -18.188 10.906 4.66 1 98.94 171 GLY A CA 1
ATOM 1286 C C . GLY A 1 171 ? -18.906 10.438 5.906 1 98.94 171 GLY A C 1
ATOM 1287 O O . GLY A 1 171 ? -20.141 10.32 5.906 1 98.94 171 GLY A O 1
ATOM 1288 N N . THR A 1 172 ? -18.172 10.102 6.957 1 98.81 172 THR A N 1
ATOM 1289 C CA . THR A 1 172 ? -18.797 9.812 8.242 1 98.81 172 THR A CA 1
ATOM 1290 C C . THR A 1 172 ? -18.656 11 9.188 1 98.81 172 THR A C 1
ATOM 1292 O O . THR A 1 172 ? -17.625 11.664 9.203 1 98.81 172 THR A O 1
ATOM 1295 N N . VAL A 1 173 ? -19.719 11.297 9.891 1 98.19 173 VAL A N 1
ATOM 1296 C CA . VAL A 1 173 ? -19.734 12.375 10.867 1 98.19 173 VAL A CA 1
ATOM 1297 C C . VAL A 1 173 ? -20.547 11.961 12.094 1 98.19 173 VAL A C 1
ATOM 1299 O O . VAL A 1 173 ? -21.266 10.961 12.047 1 98.19 173 VAL A O 1
ATOM 1302 N N . SER A 1 174 ? -20.391 12.734 13.148 1 96.44 174 SER A N 1
ATOM 1303 C CA . SER A 1 174 ? -21.016 12.336 14.414 1 96.44 174 SER A CA 1
ATOM 1304 C C . SER A 1 174 ? -22.359 13.039 14.617 1 96.44 174 SER A C 1
ATOM 1306 O O . SER A 1 174 ? -23.188 12.57 15.391 1 96.44 174 SER A O 1
ATOM 1308 N N . THR A 1 175 ? -22.578 14.25 14 1 97.06 175 THR A N 1
ATOM 1309 C CA . THR A 1 175 ? -23.781 15.031 14.25 1 97.06 175 THR A CA 1
ATOM 1310 C C . THR A 1 175 ? -24.422 15.484 12.938 1 97.06 175 THR A C 1
ATOM 1312 O O . THR A 1 175 ? -23.766 15.484 11.891 1 97.06 175 THR A O 1
ATOM 1315 N N . LYS A 1 176 ? -25.641 15.93 13.062 1 97.38 176 LYS A N 1
ATOM 1316 C CA . LYS A 1 176 ? -26.375 16.422 11.898 1 97.38 176 LYS A CA 1
ATOM 1317 C C . LYS A 1 176 ? -25.766 17.719 11.375 1 97.38 176 LYS A C 1
ATOM 1319 O O . LYS A 1 176 ? -25.75 17.969 10.172 1 97.38 176 LYS A O 1
ATOM 1324 N N . GLU A 1 177 ? -25.297 18.516 12.32 1 96.56 177 GLU A N 1
ATOM 1325 C CA . GLU A 1 177 ? -24.625 19.766 11.922 1 96.56 177 GLU A CA 1
ATOM 1326 C C . GLU A 1 177 ? -23.391 19.484 11.094 1 96.56 177 GLU A C 1
ATOM 1328 O O . GLU A 1 177 ? -23.156 20.125 10.07 1 96.56 177 GLU A O 1
ATOM 1333 N N . LYS A 1 178 ? -22.656 18.547 11.438 1 97.12 178 LYS A N 1
ATOM 1334 C CA . LYS A 1 178 ? -21.469 18.156 10.703 1 97.12 178 LYS A CA 1
ATOM 1335 C C . LYS A 1 178 ? -21.828 17.531 9.359 1 97.12 178 LYS A C 1
ATOM 1337 O O . LYS A 1 178 ? -21.078 17.672 8.391 1 97.12 178 LYS A O 1
ATOM 1342 N N . ALA A 1 179 ? -22.953 16.891 9.359 1 98.19 179 ALA A N 1
ATOM 1343 C CA . ALA A 1 179 ? -23.406 16.297 8.102 1 98.19 179 ALA A CA 1
ATOM 1344 C C . ALA A 1 179 ? -23.672 17.375 7.051 1 98.19 179 ALA A C 1
ATOM 1346 O O . ALA A 1 179 ? -23.344 17.188 5.879 1 98.19 179 ALA A O 1
ATOM 1347 N N . VAL A 1 180 ? -24.266 18.438 7.5 1 98.12 180 VAL A N 1
ATOM 1348 C CA . VAL A 1 180 ? -24.531 19.562 6.598 1 98.12 180 VAL A CA 1
ATOM 1349 C C . VAL A 1 180 ? -23.203 20.078 6.023 1 98.12 180 VAL A C 1
ATOM 1351 O O . VAL A 1 180 ? -23.094 20.266 4.812 1 98.12 180 VAL A O 1
ATOM 1354 N N . GLN A 1 181 ? -22.266 20.203 6.863 1 97.44 181 GLN A N 1
ATOM 1355 C CA . GLN A 1 181 ? -20.953 20.672 6.418 1 97.44 181 GLN A CA 1
ATOM 1356 C C . GLN A 1 181 ? -20.328 19.688 5.434 1 97.44 181 GLN A C 1
ATOM 1358 O O . GLN A 1 181 ? -19.766 20.078 4.414 1 97.44 181 GLN A O 1
ATOM 1363 N N . ALA A 1 182 ? -20.375 18.438 5.762 1 98.44 182 ALA A N 1
ATOM 1364 C CA . ALA A 1 182 ? -19.766 17.422 4.914 1 98.44 182 ALA A CA 1
ATOM 1365 C C . ALA A 1 182 ? -20.391 17.422 3.52 1 98.44 182 ALA A C 1
ATOM 1367 O O . ALA A 1 182 ? -19.672 17.281 2.521 1 98.44 182 ALA A O 1
ATOM 1368 N N . LYS A 1 183 ? -21.672 17.594 3.457 1 98.62 183 LYS A N 1
ATOM 1369 C CA . LYS A 1 183 ? -22.359 17.688 2.168 1 98.62 183 LYS A CA 1
ATOM 1370 C C . LYS A 1 183 ? -21.875 18.906 1.384 1 98.62 183 LYS A C 1
ATOM 1372 O O . LYS A 1 183 ? -21.625 18.812 0.179 1 98.62 183 LYS A O 1
ATOM 1377 N N . GLU A 1 184 ? -21.703 19.984 2.105 1 98.25 184 GLU A N 1
ATOM 1378 C CA . GLU A 1 184 ? -21.203 21.203 1.474 1 98.25 184 GLU A CA 1
ATOM 1379 C C . GLU A 1 184 ? -19.781 21 0.948 1 98.25 184 GLU A C 1
ATOM 1381 O O . GLU A 1 184 ? -19.406 21.594 -0.056 1 98.25 184 GLU A O 1
ATOM 1386 N N . ASP A 1 185 ? -19.094 20.125 1.581 1 98.44 185 ASP A N 1
ATOM 1387 C CA . ASP A 1 185 ? -17.688 19.906 1.232 1 98.44 185 ASP A CA 1
ATOM 1388 C C . ASP A 1 185 ? -17.547 18.812 0.164 1 98.44 185 ASP A C 1
ATOM 1390 O O . ASP A 1 185 ? -16.438 18.422 -0.179 1 98.44 185 ASP A O 1
ATOM 1394 N N . GLY A 1 186 ? -18.672 18.281 -0.336 1 98.56 186 GLY A N 1
ATOM 1395 C CA . GLY A 1 186 ? -18.578 17.453 -1.53 1 98.56 186 GLY A CA 1
ATOM 1396 C C . GLY A 1 186 ? -18.953 16.016 -1.28 1 98.56 186 GLY A C 1
ATOM 1397 O O . GLY A 1 186 ? -18.906 15.188 -2.195 1 98.56 186 GLY A O 1
ATOM 1398 N N . CYS A 1 187 ? -19.375 15.695 -0.075 1 98.81 187 CYS A N 1
ATOM 1399 C CA . CYS A 1 187 ? -19.828 14.336 0.17 1 98.81 187 CYS A CA 1
ATOM 1400 C C . CYS A 1 187 ? -21.172 14.078 -0.499 1 98.81 187 CYS A C 1
ATOM 1402 O O . CYS A 1 187 ? -22.188 14.656 -0.103 1 98.81 187 CYS A O 1
ATOM 1404 N N . GLN A 1 188 ? -21.188 13.203 -1.406 1 98.81 188 GLN A N 1
ATOM 1405 C CA . GLN A 1 188 ? -22.453 12.797 -2.004 1 98.81 188 GLN A CA 1
ATOM 1406 C C . GLN A 1 188 ? -23.281 11.938 -1.041 1 98.81 188 GLN A C 1
ATOM 1408 O O . GLN A 1 188 ? -24.5 11.938 -1.093 1 98.81 188 GLN A O 1
ATOM 1413 N N . HIS A 1 189 ? -22.578 11.203 -0.208 1 98.88 189 HIS A N 1
ATOM 1414 C CA . HIS A 1 189 ? -23.203 10.406 0.845 1 98.88 189 HIS A CA 1
ATOM 1415 C C . HIS A 1 189 ? -22.594 10.734 2.207 1 98.88 189 HIS A C 1
ATOM 1417 O O . HIS A 1 189 ? -21.375 10.891 2.332 1 98.88 189 HIS A O 1
ATOM 1423 N N . VAL A 1 190 ? -23.453 10.898 3.188 1 98.88 190 VAL A N 1
ATOM 1424 C CA . VAL A 1 190 ? -23 11.164 4.551 1 98.88 190 VAL A CA 1
ATOM 1425 C C . VAL A 1 190 ? -23.609 10.141 5.504 1 98.88 190 VAL A C 1
ATOM 1427 O O . VAL A 1 190 ? -24.797 9.82 5.406 1 98.88 190 VAL A O 1
ATOM 1430 N N . ILE A 1 191 ? -22.797 9.594 6.336 1 98.88 191 ILE A N 1
ATOM 1431 C CA . ILE A 1 191 ? -23.219 8.602 7.32 1 98.88 191 ILE A CA 1
ATOM 1432 C C . ILE A 1 191 ? -23.047 9.164 8.727 1 98.88 191 ILE A C 1
ATOM 1434 O O . ILE A 1 191 ? -21.969 9.602 9.109 1 98.88 191 ILE A O 1
ATOM 1438 N N . LEU A 1 192 ? -24.156 9.164 9.484 1 98.62 192 LEU A N 1
ATOM 1439 C CA . LEU A 1 192 ? -24.094 9.469 10.914 1 98.62 192 LEU A CA 1
ATOM 1440 C C . LEU A 1 192 ? -23.703 8.227 11.719 1 98.62 192 LEU A C 1
ATOM 1442 O O . LEU A 1 192 ? -24.578 7.445 12.109 1 98.62 192 LEU A O 1
ATOM 1446 N N . TYR A 1 193 ? -22.438 8.125 12.078 1 96.88 193 TYR A N 1
ATOM 1447 C CA . TYR A 1 193 ? -21.906 6.855 12.555 1 96.88 193 TYR A CA 1
ATOM 1448 C C . TYR A 1 193 ? -22.406 6.551 13.961 1 96.88 193 TYR A C 1
ATOM 1450 O O . TYR A 1 193 ? -22.266 5.426 14.445 1 96.88 193 TYR A O 1
ATOM 1458 N N . ARG A 1 194 ? -22.953 7.523 14.672 1 96.12 194 ARG A N 1
ATOM 1459 C CA . ARG A 1 194 ? -23.531 7.285 15.992 1 96.12 194 ARG A CA 1
ATOM 1460 C C . ARG A 1 194 ? -24.906 6.637 15.875 1 96.12 194 ARG A C 1
ATOM 1462 O O . ARG A 1 194 ? -25.391 6.012 16.828 1 96.12 194 ARG A O 1
ATOM 1469 N N . ASP A 1 195 ? -25.5 6.793 14.781 1 96.75 195 ASP A N 1
ATOM 1470 C CA . ASP A 1 195 ? -26.875 6.336 14.594 1 96.75 195 ASP A CA 1
ATOM 1471 C C . ASP A 1 195 ? -26.906 5.047 13.773 1 96.75 195 ASP A C 1
ATOM 1473 O O . ASP A 1 195 ? -27.891 4.293 13.844 1 96.75 195 ASP A O 1
ATOM 1477 N N . GLU A 1 196 ? -25.906 4.863 12.93 1 96.62 196 GLU A N 1
ATOM 1478 C CA . GLU A 1 196 ? -25.922 3.699 12.055 1 96.62 196 GLU A CA 1
ATOM 1479 C C . GLU A 1 196 ? -24.516 3.107 11.898 1 96.62 196 GLU A C 1
ATOM 1481 O O . GLU A 1 196 ? -23.516 3.805 12.078 1 96.62 196 GLU A O 1
ATOM 1486 N N . ASN A 1 197 ? -24.547 1.798 11.594 1 98.25 197 ASN A N 1
ATOM 1487 C CA . ASN A 1 197 ? -23.297 1.109 11.328 1 98.25 197 ASN A CA 1
ATOM 1488 C C . ASN A 1 197 ? -22.703 1.533 9.984 1 98.25 197 ASN A C 1
ATOM 1490 O O . ASN A 1 197 ? -23.281 1.281 8.93 1 98.25 197 ASN A O 1
ATOM 1494 N N . PHE A 1 1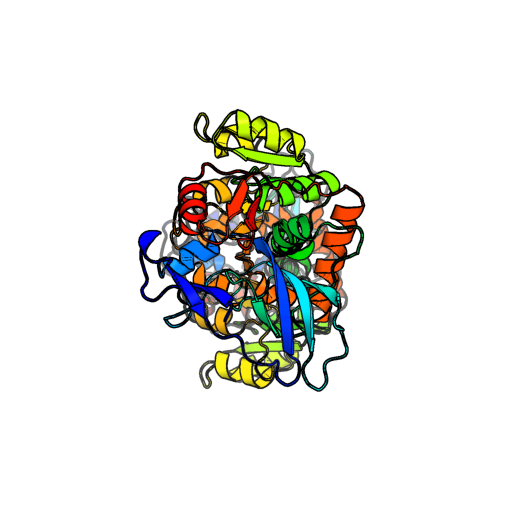98 ? -21.5 2.105 10 1 98.75 198 PHE A N 1
ATOM 1495 C CA . PHE A 1 198 ? -20.984 2.705 8.773 1 98.75 198 PHE A CA 1
ATOM 1496 C C . PHE A 1 198 ? -20.594 1.628 7.77 1 98.75 198 PHE A C 1
ATOM 1498 O O . PHE A 1 198 ? -20.625 1.857 6.559 1 98.75 198 PHE A O 1
ATOM 1505 N N . VAL A 1 199 ? -20.188 0.429 8.211 1 98.88 199 VAL A N 1
ATOM 1506 C CA . VAL A 1 199 ? -19.812 -0.644 7.297 1 98.88 199 VAL A CA 1
ATOM 1507 C C . VAL A 1 199 ? -21.016 -1.062 6.465 1 98.88 199 VAL A C 1
ATOM 1509 O O . VAL A 1 199 ? -20.938 -1.147 5.238 1 98.88 199 VAL A O 1
ATOM 1512 N N . ASP A 1 200 ? -22.094 -1.321 7.176 1 98.75 200 ASP A N 1
ATOM 1513 C CA . ASP A 1 200 ? -23.328 -1.701 6.492 1 98.75 200 ASP A CA 1
ATOM 1514 C C . ASP A 1 200 ? -23.75 -0.635 5.48 1 98.75 200 ASP A C 1
ATOM 1516 O O . ASP A 1 200 ? -24.125 -0.958 4.352 1 98.75 200 ASP A O 1
ATOM 1520 N N . ARG A 1 201 ? -23.703 0.63 5.879 1 98.81 201 ARG A N 1
ATOM 1521 C CA . ARG A 1 201 ? -24.109 1.733 5.02 1 98.81 201 ARG A CA 1
ATOM 1522 C C . ARG A 1 201 ? -23.219 1.846 3.793 1 98.81 201 ARG A C 1
ATOM 1524 O O . ARG A 1 201 ? -23.703 2.08 2.684 1 98.81 201 ARG A O 1
ATOM 1531 N N . VAL A 1 202 ? -21.922 1.712 3.947 1 98.88 202 VAL A N 1
ATOM 1532 C CA . VAL A 1 202 ? -20.984 1.774 2.826 1 98.88 202 VAL A CA 1
ATOM 1533 C C . VAL A 1 202 ? -21.297 0.656 1.834 1 98.88 202 VAL A C 1
ATOM 1535 O O . VAL A 1 202 ? -21.328 0.885 0.623 1 98.88 202 VAL A O 1
ATOM 1538 N N . MET A 1 203 ? -21.5 -0.586 2.369 1 98.75 203 MET A N 1
ATOM 1539 C CA . MET A 1 203 ? -21.781 -1.722 1.496 1 98.75 203 MET A CA 1
ATOM 1540 C C . MET A 1 203 ? -23.109 -1.517 0.75 1 98.75 203 MET A C 1
ATOM 1542 O O . MET A 1 203 ? -23.219 -1.882 -0.421 1 98.75 203 MET A O 1
ATOM 1546 N N . GLU A 1 204 ? -24.062 -0.903 1.417 1 98.69 204 GLU A N 1
ATOM 1547 C CA . GLU A 1 204 ? -25.312 -0.568 0.758 1 98.69 204 GLU A CA 1
ATOM 1548 C C . GLU A 1 204 ? -25.094 0.456 -0.353 1 98.69 204 GLU A C 1
ATOM 1550 O O . GLU A 1 204 ? -25.547 0.257 -1.482 1 98.69 204 GLU A O 1
ATOM 1555 N N . ILE A 1 205 ? -24.391 1.509 -0.055 1 98.75 205 ILE A N 1
ATOM 1556 C CA . ILE A 1 205 ? -24.156 2.607 -0.986 1 98.75 205 ILE A CA 1
ATOM 1557 C C . ILE A 1 205 ? -23.406 2.092 -2.211 1 98.75 205 ILE A C 1
ATOM 1559 O O . ILE A 1 205 ? -23.656 2.537 -3.332 1 98.75 205 ILE A O 1
ATOM 1563 N N . THR A 1 206 ? -22.516 1.109 -2.023 1 98.62 206 THR A N 1
ATOM 1564 C CA . THR A 1 206 ? -21.641 0.638 -3.098 1 98.62 206 THR A CA 1
ATOM 1565 C C . THR A 1 206 ? -22.188 -0.655 -3.701 1 98.62 206 THR A C 1
ATOM 1567 O O . THR A 1 206 ? -21.5 -1.324 -4.473 1 98.62 206 THR A O 1
ATOM 1570 N N . SER A 1 207 ? -23.375 -1.063 -3.281 1 98.38 207 SER A N 1
ATOM 1571 C CA . SER A 1 207 ? -24 -2.287 -3.762 1 98.38 207 SER A CA 1
ATOM 1572 C C . SER A 1 207 ? -23.109 -3.504 -3.512 1 98.38 207 SER A C 1
ATOM 1574 O O . SER A 1 207 ? -22.938 -4.344 -4.395 1 98.38 207 SER A O 1
ATOM 1576 N N . GLY A 1 208 ? -22.484 -3.451 -2.412 1 98.19 208 GLY A N 1
ATOM 1577 C CA . GLY A 1 208 ? -21.703 -4.594 -1.95 1 98.19 208 GLY A CA 1
ATOM 1578 C C . GLY A 1 208 ? -20.297 -4.613 -2.488 1 98.19 208 GLY A C 1
ATOM 1579 O O . GLY A 1 208 ? -19.5 -5.48 -2.121 1 98.19 208 GLY A O 1
ATOM 1580 N N . LYS A 1 209 ? -19.797 -3.697 -3.324 1 97.69 209 LYS A N 1
ATOM 1581 C CA . LYS A 1 209 ? -18.5 -3.713 -3.977 1 97.69 209 LYS A CA 1
ATOM 1582 C C . LYS A 1 209 ? -17.406 -3.225 -3.029 1 97.69 209 LYS A C 1
ATOM 1584 O O . LYS A 1 209 ? -16.266 -3.693 -3.094 1 97.69 209 LYS A O 1
ATOM 1589 N N . GLY A 1 210 ? -17.734 -2.178 -2.182 1 98.75 210 GLY A N 1
ATOM 1590 C CA . GLY A 1 210 ? -16.75 -1.523 -1.338 1 98.75 210 GLY A CA 1
ATOM 1591 C C . GLY A 1 210 ? -16.125 -0.299 -1.985 1 98.75 210 GLY A C 1
ATOM 1592 O O . GLY A 1 210 ? -16.484 0.067 -3.105 1 98.75 210 GLY A O 1
ATOM 1593 N N . VAL A 1 211 ? -15.281 0.323 -1.249 1 98.94 211 VAL A N 1
ATOM 1594 C CA . VAL A 1 211 ? -14.68 1.568 -1.721 1 98.94 211 VAL A CA 1
ATOM 1595 C C . VAL A 1 211 ? -13.25 1.312 -2.184 1 98.94 211 VAL A C 1
ATOM 1597 O O . VAL A 1 211 ? -12.641 0.309 -1.806 1 98.94 211 VAL A O 1
ATOM 1600 N N . ASP A 1 212 ? -12.695 2.227 -3.023 1 98.88 212 ASP A N 1
ATOM 1601 C CA . ASP A 1 212 ? -11.336 2.131 -3.543 1 98.88 212 ASP A CA 1
ATOM 1602 C C . ASP A 1 212 ? -10.312 2.49 -2.471 1 98.88 212 ASP A C 1
ATOM 1604 O O . ASP A 1 212 ? -9.227 1.916 -2.428 1 98.88 212 ASP A O 1
ATOM 1608 N N . VAL A 1 213 ? -10.68 3.451 -1.612 1 98.94 213 VAL A N 1
ATOM 1609 C CA . VAL A 1 213 ? -9.742 3.953 -0.609 1 98.94 213 VAL A CA 1
ATOM 1610 C C . VAL A 1 213 ? -10.516 4.426 0.622 1 98.94 213 VAL A C 1
ATOM 1612 O O . VAL A 1 213 ? -11.609 4.977 0.502 1 98.94 213 VAL A O 1
ATOM 1615 N N . VAL A 1 214 ? -9.984 4.156 1.779 1 98.94 214 VAL A N 1
ATOM 1616 C CA . VAL A 1 214 ? -10.445 4.715 3.045 1 98.94 214 VAL A CA 1
ATOM 1617 C C . VAL A 1 214 ? -9.391 5.668 3.602 1 98.94 214 VAL A C 1
ATOM 1619 O O . VAL A 1 214 ? -8.211 5.328 3.67 1 98.94 214 VAL A O 1
ATOM 1622 N N . TYR A 1 215 ? -9.773 6.84 3.879 1 98.88 215 TYR A N 1
ATOM 1623 C CA . TYR A 1 215 ? -8.953 7.773 4.645 1 98.88 215 TYR A CA 1
ATOM 1624 C C . TYR A 1 215 ? -9.391 7.809 6.105 1 98.88 215 TYR A C 1
ATOM 1626 O O . TYR A 1 215 ? -10.453 8.336 6.43 1 98.88 215 TYR A O 1
ATOM 1634 N N . ASP A 1 216 ? -8.547 7.301 6.988 1 98.44 216 ASP A N 1
ATOM 1635 C CA . ASP A 1 216 ? -8.945 7.062 8.375 1 98.44 216 ASP A CA 1
ATOM 1636 C C . ASP A 1 216 ? -8.039 7.809 9.344 1 98.44 216 ASP A C 1
ATOM 1638 O O . ASP A 1 216 ? -6.887 7.414 9.555 1 98.44 216 ASP A O 1
ATOM 1642 N N . SER A 1 217 ? -8.531 8.828 9.961 1 95.88 217 SER A N 1
ATOM 1643 C CA . SER A 1 217 ? -7.801 9.586 10.977 1 95.88 217 SER A CA 1
ATOM 1644 C C . SER A 1 217 ? -8.281 9.227 12.375 1 95.88 217 SER A C 1
ATOM 1646 O O . SER A 1 217 ? -7.812 9.805 13.359 1 95.88 217 SER A O 1
ATOM 1648 N N . VAL A 1 218 ? -9.227 8.297 12.461 1 95.44 218 VAL A N 1
ATOM 1649 C CA . VAL A 1 218 ? -9.883 7.977 13.727 1 95.44 218 VAL A CA 1
ATOM 1650 C C . VAL A 1 218 ? -9.133 6.836 14.414 1 95.44 218 VAL A C 1
ATOM 1652 O O . VAL A 1 218 ? -8.859 6.906 15.617 1 95.44 218 VAL A O 1
ATOM 1655 N N . GLY A 1 219 ? -8.789 5.742 13.656 1 94.38 219 GLY A N 1
ATOM 1656 C CA . GLY A 1 219 ? -7.957 4.68 14.203 1 94.38 219 GLY A CA 1
ATOM 1657 C C . GLY A 1 219 ? -8.758 3.594 14.891 1 94.38 219 GLY A C 1
ATOM 1658 O O . GLY A 1 219 ? -9.695 3.047 14.32 1 94.38 219 GLY A O 1
ATOM 1659 N N . LYS A 1 220 ? -8.562 3.42 16.188 1 95.56 220 LYS A N 1
ATOM 1660 C CA . LYS A 1 220 ? -9.023 2.279 16.969 1 95.56 220 LYS A CA 1
ATOM 1661 C C . LYS A 1 220 ? -10.484 1.962 16.672 1 95.56 220 LYS A C 1
ATOM 1663 O O . LYS A 1 220 ? -10.828 0.822 16.359 1 95.56 220 LYS A O 1
ATOM 1668 N N . ASP A 1 221 ? -11.383 2.902 16.656 1 96.75 221 ASP A N 1
ATOM 1669 C CA . ASP A 1 221 ? -12.828 2.686 16.609 1 96.75 221 ASP A CA 1
ATOM 1670 C C . ASP A 1 221 ? -13.297 2.373 15.195 1 96.75 221 ASP A C 1
ATOM 1672 O O . ASP A 1 221 ? -14.391 1.843 15 1 96.75 221 ASP A O 1
ATOM 1676 N N . THR A 1 222 ? -12.5 2.684 14.195 1 98.06 222 THR A N 1
ATOM 1677 C CA . THR A 1 222 ? -12.961 2.543 12.82 1 98.06 222 THR A CA 1
ATOM 1678 C C . THR A 1 222 ? -12.117 1.522 12.062 1 98.06 222 THR A C 1
ATOM 1680 O O . THR A 1 222 ? -12.484 1.08 10.977 1 98.06 222 THR A O 1
ATOM 1683 N N . PHE A 1 223 ? -11.117 1.085 12.633 1 97.38 223 PHE A N 1
ATOM 1684 C CA . PHE A 1 223 ? -10.016 0.426 11.945 1 97.38 223 PHE A CA 1
ATOM 1685 C C . PHE A 1 223 ? -10.492 -0.84 11.25 1 97.38 223 PHE A C 1
ATOM 1687 O O . PHE A 1 223 ? -10.352 -0.97 10.031 1 97.38 223 PHE A O 1
ATOM 1694 N N . ASP A 1 224 ? -11.055 -1.788 11.945 1 97.06 224 ASP A N 1
ATOM 1695 C CA . ASP A 1 224 ? -11.516 -3.049 11.375 1 97.06 224 ASP A CA 1
ATOM 1696 C C . ASP A 1 224 ? -12.633 -2.816 10.359 1 97.06 224 ASP A C 1
ATOM 1698 O O . ASP A 1 224 ? -12.648 -3.43 9.289 1 97.06 224 ASP A O 1
ATOM 1702 N N . GLY A 1 225 ? -13.562 -1.947 10.734 1 98.19 225 GLY A N 1
ATOM 1703 C CA . GLY A 1 225 ? -14.625 -1.614 9.805 1 98.19 225 GLY A CA 1
ATOM 1704 C C . GLY A 1 225 ? -14.125 -0.976 8.523 1 98.19 225 GLY A C 1
ATOM 1705 O O . GLY A 1 225 ? -14.688 -1.207 7.453 1 98.19 225 GLY A O 1
ATOM 1706 N N . SER A 1 226 ? -13.086 -0.148 8.625 1 98.56 226 SER A N 1
ATOM 1707 C CA . SER A 1 226 ? -12.492 0.487 7.453 1 98.56 226 SER A CA 1
ATOM 1708 C C . SER A 1 226 ? -11.977 -0.551 6.461 1 98.56 226 SER A C 1
ATOM 1710 O O . SER A 1 226 ? -12.211 -0.438 5.258 1 98.56 226 SER A O 1
ATOM 1712 N N . PHE A 1 227 ? -11.344 -1.602 6.969 1 98 227 PHE A N 1
ATOM 1713 C CA . PHE A 1 227 ? -10.867 -2.676 6.102 1 98 227 PHE A CA 1
ATOM 1714 C C . PHE A 1 227 ? -12.039 -3.404 5.453 1 98 227 PHE A C 1
ATOM 1716 O O . PHE A 1 227 ? -11.984 -3.754 4.273 1 98 227 PHE A O 1
ATOM 1723 N N . ALA A 1 228 ? -13.062 -3.633 6.219 1 98.25 228 ALA A N 1
ATOM 1724 C CA . ALA A 1 228 ? -14.234 -4.344 5.715 1 98.25 228 ALA A CA 1
ATOM 1725 C C . ALA A 1 228 ? -14.898 -3.578 4.574 1 98.25 228 ALA A C 1
ATOM 1727 O O . ALA A 1 228 ? -15.523 -4.176 3.693 1 98.25 228 ALA A O 1
ATOM 1728 N N . CYS A 1 229 ? -14.703 -2.27 4.535 1 98.81 229 CYS A N 1
ATOM 1729 C CA . CYS A 1 229 ? -15.375 -1.403 3.572 1 98.81 229 CYS A CA 1
ATOM 1730 C C . CYS A 1 229 ? -14.625 -1.381 2.246 1 98.81 229 CYS A C 1
ATOM 1732 O O . CYS A 1 229 ? -15.148 -0.894 1.24 1 98.81 229 CYS A O 1
ATOM 1734 N N . LEU A 1 230 ? -13.438 -1.912 2.182 1 98.81 230 LEU A N 1
ATOM 1735 C CA . LEU A 1 230 ? -12.609 -1.812 0.988 1 98.81 230 LEU A CA 1
ATOM 1736 C C . LEU A 1 230 ? -13 -2.873 -0.035 1 98.81 230 LEU A C 1
ATOM 1738 O O . LEU A 1 230 ? -13.312 -4.008 0.331 1 98.81 230 LEU A O 1
ATOM 1742 N N . LYS A 1 231 ? -13.023 -2.514 -1.277 1 98.5 231 LYS A N 1
ATOM 1743 C CA . LYS A 1 231 ? -13.125 -3.512 -2.338 1 98.5 231 LYS A CA 1
ATOM 1744 C C . LYS A 1 231 ? -11.805 -4.262 -2.514 1 98.5 231 LYS A C 1
ATOM 1746 O O . LYS A 1 231 ? -10.781 -3.852 -1.974 1 98.5 231 LYS A O 1
ATOM 1751 N N . PRO A 1 232 ? -11.781 -5.375 -3.285 1 97.81 232 PRO A N 1
ATOM 1752 C CA . PRO A 1 232 ? -10.5 -6.031 -3.582 1 97.81 232 PRO A CA 1
ATOM 1753 C C . PRO A 1 232 ? -9.469 -5.074 -4.164 1 97.81 232 PRO A C 1
ATOM 1755 O O . PRO A 1 232 ? -9.789 -4.262 -5.035 1 97.81 232 PRO A O 1
ATOM 1758 N N . ARG A 1 233 ? -8.266 -5.156 -3.604 1 98.12 233 ARG A N 1
ATOM 1759 C CA . ARG A 1 233 ? -7.121 -4.352 -4.023 1 98.12 233 ARG A CA 1
ATOM 1760 C C . ARG A 1 233 ? -7.273 -2.902 -3.568 1 98.12 233 ARG A C 1
ATOM 1762 O O . ARG A 1 233 ? -6.543 -2.023 -4.027 1 98.12 233 ARG A O 1
ATOM 1769 N N . GLY A 1 234 ? -8.25 -2.623 -2.689 1 98.62 234 GLY A N 1
ATOM 1770 C CA . GLY A 1 234 ? -8.406 -1.287 -2.137 1 98.62 234 GLY A CA 1
ATOM 1771 C C . GLY A 1 234 ? -7.289 -0.897 -1.19 1 98.62 234 GLY A C 1
ATOM 1772 O O . GLY A 1 234 ? -6.48 -1.74 -0.794 1 98.62 234 GLY A O 1
ATOM 1773 N N . ILE A 1 235 ? -7.234 0.422 -0.792 1 98.69 235 ILE A N 1
ATOM 1774 C CA . ILE A 1 235 ? -6.137 0.897 0.043 1 98.69 235 ILE A CA 1
ATOM 1775 C C . ILE A 1 235 ? -6.695 1.597 1.28 1 98.69 235 ILE A C 1
ATOM 1777 O O . ILE A 1 235 ? -7.625 2.4 1.18 1 98.69 235 ILE A O 1
ATOM 1781 N N . MET A 1 236 ? -6.188 1.193 2.439 1 98.5 236 MET A N 1
ATOM 1782 C CA . MET A 1 236 ? -6.402 1.887 3.707 1 98.5 236 MET A CA 1
ATOM 1783 C C . MET A 1 236 ? -5.309 2.92 3.955 1 98.5 236 MET A C 1
ATOM 1785 O O . MET A 1 236 ? -4.16 2.561 4.223 1 98.5 236 MET A O 1
ATOM 1789 N N . CYS A 1 237 ? -5.637 4.168 3.828 1 98.56 237 CYS A N 1
ATOM 1790 C CA . CYS A 1 237 ? -4.746 5.258 4.223 1 98.56 237 CYS A CA 1
ATOM 1791 C C . CYS A 1 237 ? -5.035 5.703 5.652 1 98.56 237 CYS A C 1
ATOM 1793 O O . CYS A 1 237 ? -5.914 6.535 5.883 1 98.56 237 CYS A O 1
ATOM 1795 N N . HIS A 1 238 ? -4.32 5.152 6.535 1 97.81 238 HIS A N 1
ATOM 1796 C CA . HIS A 1 238 ? -4.398 5.441 7.961 1 97.81 238 HIS A CA 1
ATOM 1797 C C . HIS A 1 238 ? -3.479 6.598 8.344 1 97.81 238 HIS A C 1
ATOM 1799 O O . HIS A 1 238 ? -2.262 6.516 8.148 1 97.81 238 HIS A O 1
ATOM 1805 N N . TYR A 1 239 ? -4.07 7.742 8.867 1 96.25 239 TYR A N 1
ATOM 1806 C CA . TYR A 1 239 ? -3.199 8.898 9.031 1 96.25 239 TYR A CA 1
ATOM 1807 C C . TYR A 1 239 ? -3.463 9.602 10.359 1 96.25 239 TYR A C 1
ATOM 1809 O O . TYR A 1 239 ? -3.094 10.766 10.539 1 96.25 239 TYR A O 1
ATOM 1817 N N . GLY A 1 240 ? -4.141 8.891 11.227 1 92.75 240 GLY A N 1
ATOM 1818 C CA . GLY A 1 240 ? -4.402 9.414 12.555 1 92.75 240 GLY A CA 1
ATOM 1819 C C . GLY A 1 240 ? -4.973 8.375 13.508 1 92.75 240 GLY A C 1
ATOM 1820 O O . GLY A 1 240 ? -5.312 7.262 13.086 1 92.75 240 GLY A O 1
ATOM 1821 N N . MET A 1 241 ? -5.117 8.758 14.812 1 91.31 241 MET A N 1
ATOM 1822 C CA . MET A 1 241 ? -5.582 7.855 15.859 1 91.31 241 MET A CA 1
ATOM 1823 C C . MET A 1 241 ? -6.367 8.617 16.922 1 91.31 241 MET A C 1
ATOM 1825 O O . MET A 1 241 ? -6.109 8.461 18.125 1 91.31 241 MET A O 1
ATOM 1829 N N . ALA A 1 242 ? -7.266 9.391 16.484 1 89.19 242 ALA A N 1
ATOM 1830 C CA . ALA A 1 242 ? -8.016 10.258 17.391 1 89.19 242 ALA A CA 1
ATOM 1831 C C . ALA A 1 242 ? -8.773 9.438 18.438 1 89.19 242 ALA A C 1
ATOM 1833 O O . ALA A 1 242 ? -9.047 9.93 19.531 1 89.19 242 ALA A O 1
ATOM 1834 N N . SER A 1 243 ? -9.102 8.164 18.156 1 91.81 243 SER A N 1
ATOM 1835 C CA . SER A 1 243 ? -9.828 7.324 19.094 1 91.81 243 SER A CA 1
ATOM 1836 C C . SER A 1 243 ? -8.891 6.348 19.812 1 91.81 243 SER A C 1
ATOM 1838 O O . SER A 1 243 ? -9.352 5.438 20.5 1 91.81 243 SER A O 1
ATOM 1840 N N . GLY A 1 244 ? -7.602 6.539 19.5 1 89.56 244 GLY A N 1
ATOM 1841 C CA . GLY A 1 244 ? -6.621 5.629 20.078 1 89.56 244 GLY A CA 1
ATOM 1842 C C . GLY A 1 244 ? -5.926 4.766 19.047 1 89.56 244 GLY A C 1
ATOM 1843 O O . GLY A 1 244 ? -6.281 4.793 17.859 1 89.56 244 GLY A O 1
ATOM 1844 N N . SER A 1 245 ? -4.934 4.023 19.469 1 90.75 245 SER A N 1
ATOM 1845 C CA . SER A 1 245 ? -4.125 3.188 18.594 1 90.75 245 SER A CA 1
ATOM 1846 C C . SER A 1 245 ? -4.852 1.898 18.219 1 90.75 245 SER A C 1
ATOM 1848 O O . SER A 1 245 ? -5.355 1.194 19.109 1 90.75 245 SER A O 1
ATOM 1850 N N . PRO A 1 246 ? -4.883 1.601 16.969 1 93.94 246 PRO A N 1
ATOM 1851 C CA . PRO A 1 246 ? -5.441 0.293 16.609 1 93.94 246 PRO A CA 1
ATOM 1852 C C . PRO A 1 246 ? -4.508 -0.863 16.969 1 93.94 246 PRO A C 1
ATOM 1854 O O . PRO A 1 246 ? -3.322 -0.647 17.219 1 93.94 246 PRO A O 1
ATOM 1857 N N . GLU A 1 247 ? -5.062 -2.051 17 1 94.5 247 GLU A N 1
ATOM 1858 C CA . GLU A 1 247 ? -4.254 -3.258 17.156 1 94.5 247 GLU A CA 1
ATOM 1859 C C . GLU A 1 247 ? -3.396 -3.496 15.914 1 94.5 247 GLU A C 1
ATOM 1861 O O . GLU A 1 247 ? -3.742 -3.051 14.812 1 94.5 247 GLU A O 1
ATOM 1866 N N . PRO A 1 248 ? -2.271 -4.191 16.156 1 96 248 PRO A N 1
ATOM 1867 C CA . PRO A 1 248 ? -1.462 -4.535 14.984 1 96 248 PRO A CA 1
ATOM 1868 C C . PRO A 1 248 ? -2.248 -5.316 13.93 1 96 248 PRO A C 1
ATOM 1870 O O . PRO A 1 248 ? -3.188 -6.039 14.266 1 96 248 PRO A O 1
ATOM 1873 N N . ILE A 1 249 ? -1.815 -5.23 12.719 1 95.38 249 ILE A N 1
ATOM 1874 C CA . ILE A 1 249 ? -2.557 -5.789 11.594 1 95.38 249 ILE A CA 1
ATOM 1875 C C . ILE A 1 249 ? -2.055 -7.199 11.297 1 95.38 249 ILE A C 1
ATOM 1877 O O . ILE A 1 249 ? -0.887 -7.391 10.945 1 95.38 249 ILE A O 1
ATOM 1881 N N . ALA A 1 250 ? -2.939 -8.141 11.414 1 92.69 250 ALA A N 1
ATOM 1882 C CA . ALA A 1 250 ? -2.643 -9.484 10.914 1 92.69 250 ALA A CA 1
ATOM 1883 C C . ALA A 1 250 ? -2.635 -9.508 9.383 1 92.69 250 ALA A C 1
ATOM 1885 O O . ALA A 1 250 ? -3.486 -8.883 8.742 1 92.69 250 ALA A O 1
ATOM 1886 N N . PHE A 1 251 ? -1.673 -10.219 8.805 1 91.88 251 PHE A N 1
ATOM 1887 C CA . PHE A 1 251 ? -1.542 -10.211 7.352 1 91.88 251 PHE A CA 1
ATOM 1888 C C . PHE A 1 251 ? -2.801 -10.766 6.691 1 91.88 251 PHE A C 1
ATOM 1890 O O . PHE A 1 251 ? -3.123 -10.406 5.559 1 91.88 251 PHE A O 1
ATOM 1897 N N . GLU A 1 252 ? -3.57 -11.617 7.367 1 90.44 252 GLU A N 1
ATOM 1898 C CA . GLU A 1 252 ? -4.789 -12.211 6.828 1 90.44 252 GLU A CA 1
ATOM 1899 C C . GLU A 1 252 ? -5.82 -11.141 6.477 1 90.44 252 GLU A C 1
ATOM 1901 O O . GLU A 1 252 ? -6.59 -11.305 5.527 1 90.44 252 GLU A O 1
ATOM 1906 N N . LYS A 1 253 ? -5.777 -10.047 7.285 1 92.38 253 LYS A N 1
ATOM 1907 C CA . LYS A 1 253 ? -6.695 -8.945 7.027 1 92.38 253 LYS A CA 1
ATOM 1908 C C . LYS A 1 253 ? -6.426 -8.305 5.668 1 92.38 253 LYS A C 1
ATOM 1910 O O . LYS A 1 253 ? -7.344 -7.805 5.02 1 92.38 253 LYS A O 1
ATOM 1915 N N . ILE A 1 254 ? -5.191 -8.352 5.25 1 96.19 254 ILE A N 1
ATOM 1916 C CA . ILE A 1 254 ? -4.766 -7.742 3.994 1 96.19 254 ILE A CA 1
ATOM 1917 C C . ILE A 1 254 ? -4.922 -8.75 2.855 1 96.19 254 ILE A C 1
ATOM 1919 O O . ILE A 1 254 ? -5.441 -8.414 1.788 1 96.19 254 ILE A O 1
ATOM 1923 N N . TYR A 1 255 ? -4.617 -9.953 3.115 1 93.06 255 TYR A N 1
ATOM 1924 C CA . TYR A 1 255 ? -4.559 -11.031 2.133 1 93.06 255 TYR A CA 1
ATOM 1925 C C . TYR A 1 255 ? -5.93 -11.289 1.527 1 93.06 255 TYR A C 1
ATOM 1927 O O . TYR A 1 255 ? -6.055 -11.508 0.32 1 93.06 255 TYR A O 1
ATOM 1935 N N . THR A 1 256 ? -6.949 -11.289 2.281 1 88.94 256 THR A N 1
ATOM 1936 C CA . THR A 1 256 ? -8.281 -11.742 1.894 1 88.94 256 THR A CA 1
ATOM 1937 C C . THR A 1 256 ? -8.773 -10.992 0.663 1 88.94 256 THR A C 1
ATOM 1939 O O . THR A 1 256 ? -9.422 -11.57 -0.208 1 88.94 256 THR A O 1
ATOM 1942 N N . LYS A 1 257 ? -8.43 -9.734 0.502 1 95.12 257 LYS A N 1
ATOM 1943 C CA . LYS A 1 257 ? -8.852 -8.922 -0.631 1 95.12 257 LYS A CA 1
ATOM 1944 C C . LYS A 1 257 ? -7.656 -8.281 -1.331 1 95.12 257 LYS A C 1
ATOM 1946 O O . LYS A 1 257 ? -7.82 -7.383 -2.158 1 95.12 257 LYS A O 1
ATOM 1951 N N . SER A 1 258 ? -6.5 -8.82 -0.917 1 97.69 258 SER A N 1
ATOM 1952 C CA . SER A 1 258 ? -5.281 -8.266 -1.491 1 97.69 258 SER A CA 1
ATOM 1953 C C . SER A 1 258 ? -5.227 -6.75 -1.309 1 97.69 258 SER A C 1
ATOM 1955 O O . SER A 1 258 ? -4.988 -6.012 -2.268 1 97.69 258 SER A O 1
ATOM 1957 N N . LEU A 1 259 ? -5.441 -6.309 -0.077 1 98.5 259 LEU A N 1
ATOM 1958 C CA . LEU A 1 259 ? -5.539 -4.891 0.237 1 98.5 259 LEU A CA 1
ATOM 1959 C C . LEU A 1 259 ? -4.152 -4.266 0.368 1 98.5 259 LEU A C 1
ATOM 1961 O O . LEU A 1 259 ? -3.146 -4.977 0.399 1 98.5 259 LEU A O 1
ATOM 1965 N N . TYR A 1 260 ? -4.098 -2.947 0.356 1 98.56 260 TYR A N 1
ATOM 1966 C CA . TYR A 1 260 ? -2.93 -2.146 0.701 1 98.56 260 TYR A CA 1
ATOM 1967 C C . TYR A 1 260 ? -3.16 -1.376 1.996 1 98.56 260 TYR A C 1
ATOM 1969 O O . TYR A 1 260 ? -4.281 -0.938 2.275 1 98.56 260 TYR A O 1
ATOM 1977 N N . TYR A 1 261 ? -2.156 -1.315 2.762 1 98.56 261 TYR A N 1
ATOM 1978 C CA . TYR A 1 261 ? -2.166 -0.495 3.969 1 98.56 261 TYR A CA 1
ATOM 1979 C C . TYR A 1 261 ? -0.999 0.485 3.971 1 98.56 261 TYR A C 1
ATOM 1981 O O . TYR A 1 261 ? 0.12 0.128 3.594 1 98.56 261 TYR A O 1
ATOM 1989 N N . THR A 1 262 ? -1.263 1.774 4.316 1 98.44 262 THR A N 1
ATOM 1990 C CA . THR A 1 262 ? -0.196 2.75 4.512 1 98.44 262 THR A CA 1
ATOM 1991 C C . THR A 1 262 ? -0.543 3.711 5.645 1 98.44 262 THR A C 1
ATOM 1993 O O . THR A 1 262 ? -1.706 3.82 6.039 1 98.44 262 THR A O 1
ATOM 1996 N N . PHE A 1 263 ? 0.46 4.266 6.219 1 97.38 263 PHE A N 1
ATOM 1997 C CA . PHE A 1 263 ? 0.361 5.355 7.18 1 97.38 263 PHE A CA 1
ATOM 1998 C C . PHE A 1 263 ? 1.251 6.523 6.766 1 97.38 263 PHE A C 1
ATOM 2000 O O . PHE A 1 263 ? 2.389 6.637 7.227 1 97.38 263 PHE A O 1
ATOM 2007 N N . PRO A 1 264 ? 0.688 7.414 5.988 1 96.75 264 PRO A N 1
ATOM 2008 C CA . PRO A 1 264 ? 1.495 8.523 5.465 1 96.75 264 PRO A CA 1
ATOM 2009 C C . PRO A 1 264 ? 1.789 9.586 6.52 1 96.75 264 PRO A C 1
ATOM 2011 O O . PRO A 1 264 ? 0.868 10.078 7.176 1 96.75 264 PRO A O 1
ATOM 2014 N N . ALA A 1 265 ? 3.012 9.852 6.707 1 93.06 265 ALA A N 1
ATOM 2015 C CA . ALA A 1 265 ? 3.48 11.016 7.449 1 93.06 265 ALA A CA 1
ATOM 2016 C C . ALA A 1 265 ? 3.889 12.141 6.504 1 93.06 265 ALA A C 1
ATOM 2018 O O . ALA A 1 265 ? 4.668 11.922 5.57 1 93.06 265 ALA A O 1
ATOM 2019 N N . LEU A 1 266 ? 3.395 13.258 6.777 1 94.12 266 LEU A N 1
ATOM 2020 C CA . LEU A 1 266 ? 3.639 14.391 5.891 1 94.12 266 LEU A CA 1
ATOM 2021 C C . LEU A 1 266 ? 5.133 14.578 5.648 1 94.12 266 LEU A C 1
ATOM 2023 O O . LEU A 1 266 ? 5.555 14.844 4.523 1 94.12 266 LEU A O 1
ATOM 2027 N N . ALA A 1 267 ? 5.961 14.422 6.637 1 92.69 267 ALA A N 1
ATOM 2028 C CA . ALA A 1 267 ? 7.398 14.672 6.559 1 92.69 267 ALA A CA 1
ATOM 2029 C C . ALA A 1 267 ? 8.039 13.836 5.457 1 92.69 267 ALA A C 1
ATOM 2031 O O . ALA A 1 267 ? 8.945 14.297 4.762 1 92.69 267 ALA A O 1
ATOM 2032 N N . ALA A 1 268 ? 7.566 12.672 5.273 1 94.75 268 ALA A N 1
ATOM 2033 C CA . ALA A 1 268 ? 8.148 11.773 4.281 1 94.75 268 ALA A CA 1
ATOM 2034 C C . ALA A 1 268 ? 7.828 12.242 2.863 1 94.75 268 ALA A C 1
ATOM 2036 O O . ALA A 1 268 ? 8.523 11.883 1.913 1 94.75 268 ALA A O 1
ATOM 2037 N N . TYR A 1 269 ? 6.84 13.039 2.688 1 96.38 269 TYR A N 1
ATOM 2038 C CA . TYR A 1 269 ? 6.379 13.422 1.358 1 96.38 269 TYR A CA 1
ATOM 2039 C C . TYR A 1 269 ? 6.867 14.82 0.996 1 96.38 269 TYR A C 1
ATOM 2041 O O . TYR A 1 269 ? 6.789 15.234 -0.165 1 96.38 269 TYR A O 1
ATOM 2049 N N . ILE A 1 270 ? 7.398 15.539 2.016 1 95.19 270 ILE A N 1
ATOM 2050 C CA . ILE A 1 270 ? 7.867 16.891 1.72 1 95.19 270 ILE A CA 1
ATOM 2051 C C . ILE A 1 270 ? 9.312 17.047 2.191 1 95.19 270 ILE A C 1
ATOM 2053 O O . ILE A 1 270 ? 9.75 18.156 2.492 1 95.19 270 ILE A O 1
ATOM 2057 N N . ALA A 1 271 ? 9.984 15.961 2.361 1 94.25 271 ALA A N 1
ATOM 2058 C CA . ALA A 1 271 ? 11.383 15.992 2.777 1 94.25 271 ALA A CA 1
ATOM 2059 C C . ALA A 1 271 ? 12.234 16.797 1.791 1 94.25 271 ALA A C 1
ATOM 2061 O O . ALA A 1 271 ? 13.109 17.562 2.195 1 94.25 271 ALA A O 1
ATOM 2062 N N . GLU A 1 272 ? 11.961 16.625 0.554 1 95.25 272 GLU A N 1
ATOM 2063 C CA . GLU A 1 272 ? 12.656 17.375 -0.483 1 95.25 272 GLU A CA 1
ATOM 2064 C C . GLU A 1 272 ? 12.008 18.75 -0.699 1 95.25 272 GLU A C 1
ATOM 2066 O O . GLU A 1 272 ? 10.789 18.844 -0.791 1 95.25 272 GLU A O 1
ATOM 2071 N N . ARG A 1 273 ? 12.852 19.797 -0.83 1 96.06 273 ARG A N 1
ATOM 2072 C CA . ARG A 1 273 ? 12.391 21.172 -0.974 1 96.06 273 ARG A CA 1
ATOM 2073 C C . ARG A 1 273 ? 11.461 21.312 -2.174 1 96.06 273 ARG A C 1
ATOM 2075 O O . ARG A 1 273 ? 10.43 21.969 -2.09 1 96.06 273 ARG A O 1
ATOM 2082 N N . ALA A 1 274 ? 11.812 20.625 -3.229 1 97.44 274 ALA A N 1
ATOM 2083 C CA . ALA A 1 274 ? 11.016 20.734 -4.445 1 97.44 274 ALA A CA 1
ATOM 2084 C C . ALA A 1 274 ? 9.617 20.156 -4.23 1 97.44 274 ALA A C 1
ATOM 2086 O O . ALA A 1 274 ? 8.625 20.719 -4.715 1 97.44 274 ALA A O 1
ATOM 2087 N N . GLU A 1 275 ? 9.516 19.062 -3.494 1 96.81 275 GLU A N 1
ATOM 2088 C CA . GLU A 1 275 ? 8.227 18.453 -3.213 1 96.81 275 GLU A CA 1
ATOM 2089 C C . GLU A 1 275 ? 7.379 19.328 -2.301 1 96.81 275 GLU A C 1
ATOM 2091 O O . GLU A 1 275 ? 6.16 19.438 -2.479 1 96.81 275 GLU A O 1
ATOM 2096 N N . LEU A 1 276 ? 8.023 19.938 -1.33 1 97.06 276 LEU A N 1
ATOM 2097 C CA . LEU A 1 276 ? 7.336 20.875 -0.437 1 97.06 276 LEU A CA 1
ATOM 2098 C C . LEU A 1 276 ? 6.734 22.031 -1.218 1 97.06 276 LEU A C 1
ATOM 2100 O O . LEU A 1 276 ? 5.551 22.344 -1.069 1 97.06 276 LEU A O 1
ATOM 2104 N N . LEU A 1 277 ? 7.527 22.641 -2.084 1 97.56 277 LEU A N 1
ATOM 2105 C CA . LEU A 1 277 ? 7.078 23.797 -2.848 1 97.56 277 LEU A CA 1
ATOM 2106 C C . LEU A 1 277 ? 5.965 23.406 -3.816 1 97.56 277 LEU A C 1
ATOM 2108 O O . LEU A 1 277 ? 5.004 24.156 -3.988 1 97.56 277 LEU A O 1
ATOM 2112 N N . GLU A 1 278 ? 6.062 22.219 -4.398 1 97.62 278 GLU A N 1
ATOM 2113 C CA . GLU A 1 278 ? 5.035 21.75 -5.324 1 97.62 278 GLU A CA 1
ATOM 2114 C C . GLU A 1 278 ? 3.707 21.531 -4.609 1 97.62 278 GLU A C 1
ATOM 2116 O O . GLU A 1 278 ? 2.656 21.953 -5.094 1 97.62 278 GLU A O 1
ATOM 2121 N N . ALA A 1 279 ? 3.777 20.906 -3.496 1 97.56 279 ALA A N 1
ATOM 2122 C CA . ALA A 1 279 ? 2.564 20.641 -2.729 1 97.56 279 ALA A CA 1
ATOM 2123 C C . ALA A 1 279 ? 1.923 21.938 -2.24 1 97.56 279 ALA A C 1
ATOM 2125 O O . ALA A 1 279 ? 0.701 22.094 -2.303 1 97.56 279 ALA A O 1
ATOM 2126 N N . ALA A 1 280 ? 2.732 22.828 -1.778 1 97.81 280 ALA A N 1
ATOM 2127 C CA . ALA A 1 280 ? 2.225 24.109 -1.297 1 97.81 280 ALA A CA 1
ATOM 2128 C C . ALA A 1 280 ? 1.597 24.906 -2.432 1 97.81 280 ALA A C 1
ATOM 2130 O O . ALA A 1 280 ? 0.559 25.547 -2.248 1 97.81 280 ALA A O 1
ATOM 2131 N N . LYS A 1 281 ? 2.244 24.859 -3.545 1 98 281 LYS A N 1
ATOM 2132 C CA . LYS A 1 281 ? 1.698 25.547 -4.711 1 98 281 LYS A CA 1
ATOM 2133 C C . LYS A 1 281 ? 0.331 25 -5.09 1 98 281 LYS A C 1
ATOM 2135 O O . LYS A 1 281 ? -0.607 25.75 -5.344 1 98 281 LYS A O 1
ATOM 2140 N N . ASP A 1 282 ? 0.232 23.656 -5.141 1 97.56 282 ASP A N 1
ATOM 2141 C CA . ASP A 1 282 ? -1.053 23.016 -5.418 1 97.56 282 ASP A CA 1
ATOM 2142 C C . ASP A 1 282 ? -2.123 23.5 -4.438 1 97.56 282 ASP A C 1
ATOM 2144 O O . ASP A 1 282 ? -3.225 23.859 -4.844 1 97.56 282 ASP A O 1
ATOM 2148 N N . LEU A 1 283 ? -1.777 23.516 -3.201 1 98.44 283 LEU A N 1
ATOM 2149 C CA . LEU A 1 283 ? -2.705 23.875 -2.135 1 98.44 283 LEU A CA 1
ATOM 2150 C C . LEU A 1 283 ? -3.182 25.328 -2.293 1 98.44 283 LEU A C 1
ATOM 2152 O O . LEU A 1 283 ? -4.383 25.578 -2.41 1 98.44 283 LEU A O 1
ATOM 2156 N N . PHE A 1 284 ? -2.262 26.25 -2.391 1 98.56 284 PHE A N 1
ATOM 2157 C CA . PHE A 1 284 ? -2.637 27.656 -2.377 1 98.56 284 PHE A CA 1
ATOM 2158 C C . PHE A 1 284 ? -3.291 28.047 -3.693 1 98.56 284 PHE A C 1
ATOM 2160 O O . PHE A 1 284 ? -4.164 28.922 -3.719 1 98.56 284 PHE A O 1
ATOM 2167 N N . THR A 1 285 ? -2.916 27.375 -4.777 1 98.38 285 THR A N 1
ATOM 2168 C CA . THR A 1 285 ? -3.604 27.609 -6.043 1 98.38 285 THR A CA 1
ATOM 2169 C C . THR A 1 285 ? -5.078 27.234 -5.934 1 98.38 285 THR A C 1
ATOM 2171 O O . THR A 1 285 ? -5.949 28.016 -6.34 1 98.38 285 THR A O 1
ATOM 2174 N N . ASP A 1 286 ? -5.355 26.141 -5.332 1 98.44 286 ASP A N 1
ATOM 2175 C CA . ASP A 1 286 ? -6.727 25.656 -5.266 1 98.44 286 ASP A CA 1
ATOM 2176 C C . ASP A 1 286 ? -7.531 26.422 -4.219 1 98.44 286 ASP A C 1
ATOM 2178 O O . ASP A 1 286 ? -8.75 26.578 -4.359 1 98.44 286 ASP A O 1
ATOM 2182 N N . VAL A 1 287 ? -6.848 26.906 -3.217 1 98.44 287 VAL A N 1
ATOM 2183 C CA . VAL A 1 287 ? -7.516 27.812 -2.281 1 98.44 287 VAL A CA 1
ATOM 2184 C C . VAL A 1 287 ? -7.879 29.109 -2.988 1 98.44 287 VAL A C 1
ATOM 2186 O O . VAL A 1 287 ? -9.016 29.594 -2.887 1 98.44 287 VAL A O 1
ATOM 2189 N N . ALA A 1 288 ? -6.941 29.625 -3.732 1 97.75 288 ALA A N 1
ATOM 2190 C CA . ALA A 1 288 ? -7.148 30.906 -4.426 1 97.75 288 ALA A CA 1
ATOM 2191 C C . ALA A 1 288 ? -8.258 30.781 -5.469 1 97.75 288 ALA A C 1
ATOM 2193 O O . ALA A 1 288 ? -9.031 31.719 -5.668 1 97.75 288 ALA A O 1
ATOM 2194 N N . LYS A 1 289 ? -8.367 29.609 -6.09 1 97.19 289 LYS A N 1
ATOM 2195 C CA . LYS A 1 289 ? -9.352 29.375 -7.148 1 97.19 289 LYS A CA 1
ATOM 2196 C C . LYS A 1 289 ? -10.711 29.016 -6.562 1 97.19 289 LYS A C 1
ATOM 2198 O O . LYS A 1 289 ? -11.703 28.938 -7.293 1 97.19 289 LYS A O 1
ATOM 2203 N N . GLY A 1 290 ? -10.75 28.719 -5.34 1 96.88 290 GLY A N 1
ATOM 2204 C CA . GLY A 1 290 ? -12 28.375 -4.688 1 96.88 290 GLY A CA 1
ATOM 2205 C C . GLY A 1 290 ? -12.344 26.891 -4.789 1 96.88 290 GLY A C 1
ATOM 2206 O O . GLY A 1 290 ? -13.422 26.469 -4.359 1 96.88 290 GLY A O 1
ATOM 2207 N N . VAL A 1 291 ? -11.453 26.172 -5.301 1 97.31 291 VAL A N 1
ATOM 2208 C CA . VAL A 1 291 ? -11.625 24.719 -5.316 1 97.31 291 VAL A CA 1
ATOM 2209 C C . VAL A 1 291 ? -11.656 24.188 -3.883 1 97.31 291 VAL A C 1
ATOM 2211 O O . VAL A 1 291 ? -12.438 23.281 -3.562 1 97.31 291 VAL A O 1
ATOM 2214 N N . LEU A 1 292 ? -10.781 24.766 -3.064 1 98.25 292 LEU A N 1
ATOM 2215 C CA . LEU A 1 292 ? -10.766 24.484 -1.632 1 98.25 292 LEU A CA 1
ATOM 2216 C C . LEU A 1 292 ? -11.281 25.688 -0.842 1 98.25 292 LEU A C 1
ATOM 2218 O O . LEU A 1 292 ? -10.727 26.781 -0.944 1 98.25 292 LEU A O 1
ATOM 2222 N N . LYS A 1 293 ? -12.297 25.438 -0.204 1 98 293 LYS A N 1
ATOM 2223 C CA . LYS A 1 293 ? -12.812 26.422 0.736 1 98 293 LYS A CA 1
ATOM 2224 C C . LYS A 1 293 ? -12.352 26.125 2.16 1 98 293 LYS A C 1
ATOM 2226 O O . LYS A 1 293 ? -12.797 25.156 2.768 1 98 293 LYS A O 1
ATOM 2231 N N . VAL A 1 294 ? -11.516 26.984 2.697 1 98.06 294 VAL A N 1
ATOM 2232 C CA . VAL A 1 294 ? -10.945 26.75 4.023 1 98.06 294 VAL A CA 1
ATOM 2233 C C . VAL A 1 294 ? -11.93 27.219 5.094 1 98.06 294 VAL A C 1
ATOM 2235 O O . VAL A 1 294 ? -12.453 28.328 5.02 1 98.06 294 VAL A O 1
ATOM 2238 N N . ARG A 1 295 ? -12.109 26.375 6.066 1 95.62 295 ARG A N 1
ATOM 2239 C CA . ARG A 1 295 ? -13.047 26.641 7.152 1 95.62 295 ARG A CA 1
ATOM 2240 C C . ARG A 1 295 ? -12.297 26.953 8.445 1 95.62 295 ARG A C 1
ATOM 2242 O O . ARG A 1 295 ? -11.867 26.047 9.156 1 95.62 295 ARG A O 1
ATOM 2249 N N . VAL A 1 296 ? -12.234 28.234 8.75 1 96.56 296 VAL A N 1
ATOM 2250 C CA . VAL A 1 296 ? -11.703 28.625 10.055 1 96.56 296 VAL A CA 1
ATOM 2251 C C . VAL A 1 296 ? -12.852 28.766 11.055 1 96.56 296 VAL A C 1
ATOM 2253 O O . VAL A 1 296 ? -13.312 29.875 11.336 1 96.56 296 VAL A O 1
ATOM 2256 N N . ASN A 1 297 ? -13.242 27.688 11.617 1 93.75 297 ASN A N 1
ATOM 2257 C CA . ASN A 1 297 ? -14.477 27.641 12.406 1 93.75 297 ASN A CA 1
ATOM 2258 C C . ASN A 1 297 ? -14.234 28.078 13.844 1 93.75 297 ASN A C 1
ATOM 2260 O O . ASN A 1 297 ? -15.18 28.422 14.555 1 93.75 297 ASN A O 1
ATOM 2264 N N . HIS A 1 298 ? -12.938 28.031 14.289 1 94.88 298 HIS A N 1
ATOM 2265 C CA . HIS A 1 298 ? -12.625 28.375 15.672 1 94.88 298 HIS A CA 1
ATOM 2266 C C . HIS A 1 298 ? -11.352 29.219 15.758 1 94.88 298 HIS A C 1
ATOM 2268 O O . HIS A 1 298 ? -10.32 28.844 15.195 1 94.88 298 HIS A O 1
ATOM 2274 N N . THR A 1 299 ? -11.43 30.328 16.422 1 97.62 299 THR A N 1
ATOM 2275 C CA . THR A 1 299 ? -10.289 31.219 16.656 1 97.62 299 THR A CA 1
ATOM 2276 C C . THR A 1 299 ? -10.117 31.5 18.141 1 97.62 299 THR A C 1
ATOM 2278 O O . THR A 1 299 ? -11.094 31.781 18.844 1 97.62 299 THR A O 1
ATOM 2281 N N . TYR A 1 300 ? -8.922 31.375 18.625 1 98.12 300 TYR A N 1
ATOM 2282 C CA . TYR A 1 300 ? -8.578 31.641 20.016 1 98.12 300 TYR A CA 1
ATOM 2283 C C . TYR A 1 300 ? -7.359 32.562 20.109 1 98.12 300 TYR A C 1
ATOM 2285 O O . TYR A 1 300 ? -6.484 32.531 19.234 1 98.12 300 TYR A O 1
ATOM 2293 N N . PRO A 1 301 ? -7.309 33.375 21.203 1 98.5 301 PRO A N 1
ATOM 2294 C CA . PRO A 1 301 ? -6.008 34 21.469 1 98.5 301 PRO A CA 1
ATOM 2295 C C . PRO A 1 301 ? -4.93 33 21.828 1 98.5 301 PRO A C 1
ATOM 2297 O O . PRO A 1 301 ? -5.227 31.938 22.406 1 98.5 301 PRO A O 1
ATOM 2300 N N . LEU A 1 302 ? -3.686 33.281 21.453 1 98.69 302 LEU A N 1
ATOM 2301 C CA . LEU A 1 302 ? -2.561 32.406 21.766 1 98.69 302 LEU A CA 1
ATOM 2302 C C . LEU A 1 302 ? -2.551 32.031 23.25 1 98.69 302 LEU A C 1
ATOM 2304 O O . LEU A 1 302 ? -2.283 30.891 23.609 1 98.69 302 LEU A O 1
ATOM 2308 N N . SER A 1 303 ? -2.928 32.938 24.094 1 98.44 303 SER A N 1
ATOM 2309 C CA . SER A 1 303 ? -2.93 32.75 25.547 1 98.44 303 SER A CA 1
ATOM 2310 C C . SER A 1 303 ? -3.961 31.703 25.953 1 98.44 303 SER A C 1
ATOM 2312 O O . SER A 1 303 ? -3.939 31.219 27.094 1 98.44 303 SER A O 1
ATOM 2314 N N . GLN A 1 304 ? -4.859 31.359 25.047 1 98.25 304 GLN A N 1
ATOM 2315 C CA . GLN A 1 304 ? -5.902 30.391 25.344 1 98.25 304 GLN A CA 1
ATOM 2316 C C . GLN A 1 304 ? -5.672 29.078 24.578 1 98.25 304 GLN A C 1
ATOM 2318 O O . GLN A 1 304 ? -6.629 28.422 24.156 1 98.25 304 GLN A O 1
ATOM 2323 N N . ALA A 1 305 ? -4.441 28.812 24.328 1 98.44 305 ALA A N 1
ATOM 2324 C CA . ALA A 1 305 ? -4.094 27.562 23.656 1 98.44 305 ALA A CA 1
ATOM 2325 C C . ALA A 1 305 ? -4.664 26.359 24.391 1 98.44 305 ALA A C 1
ATOM 2327 O O . ALA A 1 305 ? -5.051 25.359 23.766 1 98.44 305 ALA A O 1
ATOM 2328 N N . SER A 1 306 ? -4.758 26.406 25.719 1 98.06 306 SER A N 1
ATOM 2329 C CA . SER A 1 306 ? -5.316 25.328 26.516 1 98.06 306 SER A CA 1
ATOM 2330 C C . SER A 1 306 ? -6.773 25.062 26.156 1 98.06 306 SER A C 1
ATOM 2332 O O . SER A 1 306 ? -7.188 23.922 26.016 1 98.06 306 SER A O 1
ATOM 2334 N N . GLN A 1 307 ? -7.496 26.109 26 1 97.38 307 GLN A N 1
ATOM 2335 C CA . GLN A 1 307 ? -8.898 25.969 25.625 1 97.38 307 GLN A CA 1
ATOM 2336 C C . GLN A 1 307 ? -9.031 25.359 24.234 1 97.38 307 GLN A C 1
ATOM 2338 O O . GLN A 1 307 ? -9.914 24.531 23.984 1 97.38 307 GLN A O 1
ATOM 2343 N N . ALA A 1 308 ? -8.203 25.844 23.328 1 97.19 308 ALA A N 1
ATOM 2344 C CA . ALA A 1 308 ? -8.227 25.281 21.969 1 97.19 308 ALA A CA 1
ATOM 2345 C C . ALA A 1 308 ? -7.996 23.781 21.984 1 97.19 308 ALA A C 1
ATOM 2347 O O . ALA A 1 308 ? -8.711 23.031 21.312 1 97.19 308 ALA A O 1
ATOM 2348 N N . HIS A 1 309 ? -6.992 23.297 22.781 1 97.19 309 HIS A N 1
ATOM 2349 C CA . HIS A 1 309 ? -6.719 21.875 22.906 1 97.19 309 HIS A CA 1
ATOM 2350 C C . HIS A 1 309 ? -7.914 21.125 23.5 1 97.19 309 HIS A C 1
ATOM 2352 O O . HIS A 1 309 ? -8.281 20.047 23.016 1 97.19 309 HIS A O 1
ATOM 2358 N N . ALA A 1 310 ? -8.539 21.688 24.516 1 96.25 310 ALA A N 1
ATOM 2359 C CA . ALA A 1 310 ? -9.688 21.062 25.172 1 96.25 310 ALA A CA 1
ATOM 2360 C C . ALA A 1 310 ? -10.828 20.844 24.172 1 96.25 310 ALA A C 1
ATOM 2362 O O . ALA A 1 310 ? -11.445 19.781 24.141 1 96.25 310 ALA A O 1
ATOM 2363 N N . ASP A 1 311 ? -11.047 21.875 23.406 1 94.25 311 ASP A N 1
ATOM 2364 C CA . ASP A 1 311 ? -12.141 21.797 22.438 1 94.25 311 ASP A CA 1
ATOM 2365 C C . ASP A 1 3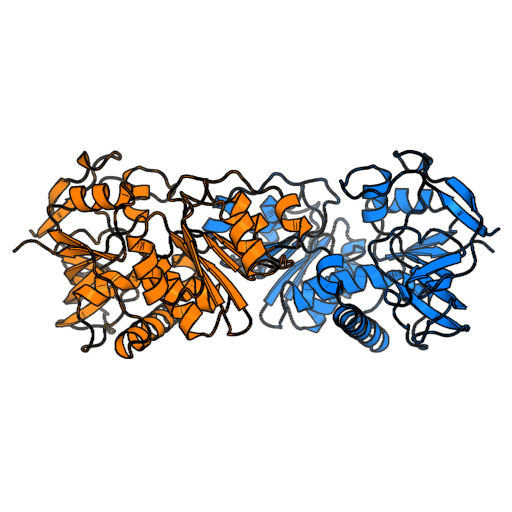11 ? -11.844 20.781 21.359 1 94.25 311 ASP A C 1
ATOM 2367 O O . ASP A 1 311 ? -12.734 20.031 20.922 1 94.25 311 ASP A O 1
ATOM 2371 N N . LEU A 1 312 ? -10.609 20.75 20.906 1 92.62 312 LEU A N 1
ATOM 2372 C CA . LEU A 1 312 ? -10.219 19.781 19.875 1 92.62 312 LEU A CA 1
ATOM 2373 C C . LEU A 1 312 ? -10.312 18.359 20.391 1 92.62 312 LEU A C 1
ATOM 2375 O O . LEU A 1 312 ? -10.844 17.484 19.719 1 92.62 312 LEU A O 1
ATOM 2379 N N . GLU A 1 313 ? -9.945 18.125 21.609 1 89.38 313 GLU A N 1
ATOM 2380 C CA . GLU A 1 313 ? -9.938 16.797 22.219 1 89.38 313 GLU A CA 1
ATOM 2381 C C . GLU A 1 313 ? -11.359 16.281 22.453 1 89.38 313 GLU A C 1
ATOM 2383 O O . GLU A 1 313 ? -11.602 15.078 22.469 1 89.38 313 GLU A O 1
ATOM 2388 N N . SER A 1 314 ? -12.18 17.234 22.625 1 87.81 314 SER A N 1
ATOM 2389 C CA . SER A 1 314 ? -13.562 16.844 22.906 1 87.81 314 SER A CA 1
ATOM 2390 C C . SER A 1 314 ? -14.32 16.531 21.625 1 87.81 314 SER A C 1
ATOM 2392 O O . SER A 1 314 ? -15.508 16.219 21.672 1 87.81 314 SER A O 1
ATOM 2394 N N . ARG A 1 315 ? -13.766 16.562 20.5 1 81.5 315 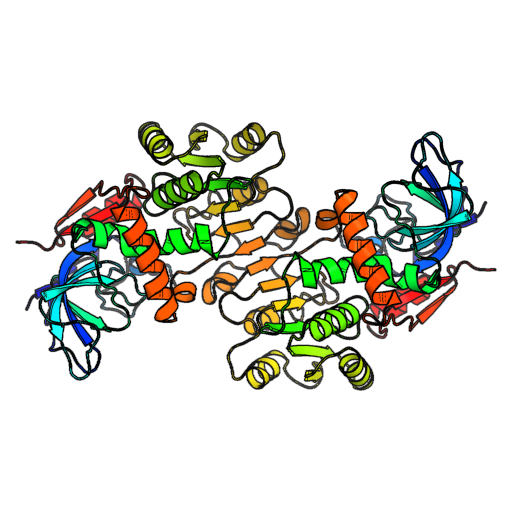ARG A N 1
ATOM 2395 C CA . ARG A 1 315 ? -14.312 16.219 19.188 1 81.5 315 ARG A CA 1
ATOM 2396 C C . ARG A 1 315 ? -15.531 17.078 18.875 1 81.5 315 ARG A C 1
ATOM 2398 O O . ARG A 1 315 ? -16.469 16.609 18.219 1 81.5 315 ARG A O 1
ATOM 2405 N N . LYS A 1 316 ? -15.445 18.219 19.375 1 81.25 316 LYS A N 1
ATOM 2406 C CA . LYS A 1 316 ? -16.562 19.125 19.188 1 81.25 316 LYS A CA 1
ATOM 2407 C C . LYS A 1 316 ? -16.312 20.094 18.031 1 81.25 316 LYS A C 1
ATOM 2409 O O . LYS A 1 316 ? -17.219 20.766 17.562 1 81.25 316 LYS A O 1
ATOM 2414 N N . THR A 1 317 ? -15.141 20.094 17.625 1 88.69 317 THR A N 1
ATOM 2415 C CA . THR A 1 317 ? -14.773 21.109 16.656 1 88.69 317 THR A CA 1
ATOM 2416 C C . THR A 1 317 ? -14.922 20.594 15.234 1 88.69 317 THR A C 1
ATOM 2418 O O . THR A 1 317 ? -15.008 19.391 15.008 1 88.69 317 THR A O 1
ATOM 2421 N N . THR A 1 318 ? -15.141 21.469 14.305 1 92.81 318 THR A N 1
ATOM 2422 C CA . THR A 1 318 ? -15.109 21.234 12.867 1 92.81 318 THR A CA 1
ATOM 2423 C C . THR A 1 318 ? -14.141 22.203 12.18 1 92.81 318 THR A C 1
ATOM 2425 O O . THR A 1 318 ? -13.789 23.234 12.742 1 92.81 318 THR A O 1
ATOM 2428 N N . GLY A 1 319 ? -13.734 21.781 11.016 1 94.81 319 GLY A N 1
ATOM 2429 C CA . GLY A 1 319 ? -12.82 22.656 10.297 1 94.81 319 GLY A CA 1
ATOM 2430 C C . GLY A 1 319 ? -11.5 22.875 11.016 1 94.81 319 GLY A C 1
ATOM 2431 O O . GLY A 1 319 ? -10.977 21.953 11.641 1 94.81 319 GLY A O 1
ATOM 2432 N N . SER A 1 320 ? -10.945 24.016 10.812 1 96 320 SER A N 1
ATOM 2433 C CA . SER A 1 320 ? -9.625 24.328 11.367 1 96 320 SER A CA 1
ATOM 2434 C C . SER A 1 320 ? -9.742 25.266 12.562 1 96 320 SER A C 1
ATOM 2436 O O . SER A 1 320 ? -10.641 26.109 12.617 1 96 320 SER A O 1
ATOM 2438 N N . LEU A 1 321 ? -8.844 25.047 13.5 1 96.5 321 LEU A N 1
ATOM 2439 C CA . LEU A 1 321 ? -8.672 25.938 14.641 1 96.5 321 LEU A CA 1
ATOM 2440 C C . LEU A 1 321 ? -7.398 26.766 14.492 1 96.5 321 LEU A C 1
ATOM 2442 O O . LEU A 1 321 ? -6.363 26.25 14.07 1 96.5 321 LEU A O 1
ATOM 2446 N N . VAL A 1 322 ? -7.508 28.047 14.898 1 98.12 322 VAL A N 1
ATOM 2447 C CA . VAL A 1 322 ? -6.32 28.891 14.82 1 98.12 322 VAL A CA 1
ATOM 2448 C C . VAL A 1 322 ? -6.137 29.656 16.141 1 98.12 322 VAL A C 1
ATOM 2450 O O . VAL A 1 322 ? -7.113 29.953 16.828 1 98.12 322 VAL A O 1
ATOM 2453 N N . LEU A 1 323 ? -4.898 29.844 16.5 1 98.62 323 LEU A N 1
ATOM 2454 C CA . LEU A 1 323 ? -4.496 30.766 17.562 1 98.62 323 LEU A CA 1
ATOM 2455 C C . LEU A 1 323 ? -4.016 32.094 16.969 1 98.62 323 LEU A C 1
ATOM 2457 O O . LEU A 1 323 ? -3.219 32.094 16.031 1 98.62 323 LEU A O 1
ATOM 2461 N N . ILE A 1 324 ? -4.473 33.188 17.547 1 98.56 324 ILE A N 1
ATOM 2462 C CA . ILE A 1 324 ? -4.027 34.531 17.172 1 98.56 324 ILE A CA 1
ATOM 2463 C C . ILE A 1 324 ? -3.18 35.125 18.297 1 98.56 324 ILE A C 1
ATOM 2465 O O . ILE A 1 324 ? -3.613 35.188 19.453 1 98.56 324 ILE A O 1
ATOM 2469 N N . PRO A 1 325 ? -1.917 35.531 17.938 1 97.56 325 PRO A N 1
ATOM 2470 C CA . PRO A 1 325 ? -1.139 36.219 18.984 1 97.56 325 PRO A CA 1
ATOM 2471 C C . PRO A 1 325 ? -1.91 37.344 19.656 1 97.56 325 PRO A C 1
ATOM 2473 O O . PRO A 1 325 ? -2.6 38.094 18.984 1 97.56 325 PRO A O 1
ATOM 2476 N N . ASP A 1 326 ? -1.721 37.406 20.953 1 93.12 326 ASP A N 1
ATOM 2477 C CA . ASP A 1 326 ? -2.461 38.406 21.719 1 93.12 326 ASP A CA 1
ATOM 2478 C C . ASP A 1 326 ? -1.992 39.812 21.391 1 93.12 326 ASP A C 1
ATOM 2480 O O . ASP A 1 326 ? -0.828 40.031 21.047 1 93.12 326 ASP A O 1
ATOM 2484 N N . GLU A 1 327 ? -2.918 40.875 21.406 1 83.38 327 GLU A N 1
ATOM 2485 C CA . GLU A 1 327 ? -2.564 42.281 21.188 1 83.38 327 GLU A CA 1
ATOM 2486 C C . GLU A 1 327 ? -1.714 42.812 22.344 1 83.38 327 GLU A C 1
ATOM 2488 O O . GLU A 1 327 ? -1.86 42.375 23.484 1 83.38 327 GLU A O 1
ATOM 2493 N N . MET B 1 1 ? -11.609 -44.656 -15.797 1 92.81 1 MET B N 1
ATOM 2494 C CA . MET B 1 1 ? -10.891 -44.312 -14.578 1 92.81 1 MET B CA 1
ATOM 2495 C C . MET B 1 1 ? -9.508 -43.75 -14.906 1 92.81 1 MET B C 1
ATOM 2497 O O . MET B 1 1 ? -8.867 -44.188 -15.867 1 92.81 1 MET B O 1
ATOM 2501 N N . VAL B 1 2 ? -9.148 -42.688 -14.102 1 97.12 2 VAL B N 1
ATOM 2502 C CA . VAL B 1 2 ? -7.816 -42.125 -14.297 1 97.12 2 VAL B CA 1
ATOM 2503 C C . VAL B 1 2 ? -7.102 -42.031 -12.953 1 97.12 2 VAL B C 1
ATOM 2505 O O . VAL B 1 2 ? -7.723 -42.156 -11.898 1 97.12 2 VAL B O 1
ATOM 2508 N N . LYS B 1 3 ? -5.797 -41.781 -12.992 1 98.31 3 LYS B N 1
ATOM 2509 C CA . LYS B 1 3 ? -5 -41.688 -11.773 1 98.31 3 LYS B CA 1
ATOM 2510 C C . LYS B 1 3 ? -4.988 -40.25 -11.258 1 98.31 3 LYS B C 1
ATOM 2512 O O . LYS B 1 3 ? -4.961 -39.312 -12.039 1 98.31 3 LYS B O 1
ATOM 2517 N N . ALA B 1 4 ? -5.016 -40.156 -9.922 1 98.5 4 ALA B N 1
ATOM 2518 C CA . ALA B 1 4 ? -4.914 -38.844 -9.258 1 98.5 4 ALA B CA 1
ATOM 2519 C C . ALA B 1 4 ? -4.254 -39 -7.887 1 98.5 4 ALA B C 1
ATOM 2521 O O . ALA B 1 4 ? -4.137 -40.094 -7.355 1 98.5 4 ALA B O 1
ATOM 2522 N N . ILE B 1 5 ? -3.748 -37.938 -7.391 1 98.75 5 ILE B N 1
ATOM 2523 C CA . ILE B 1 5 ? -3.375 -37.844 -5.984 1 98.75 5 ILE B CA 1
ATOM 2524 C C . ILE B 1 5 ? -4.57 -37.344 -5.164 1 98.75 5 ILE B C 1
ATOM 2526 O O . ILE B 1 5 ? -5.23 -36.375 -5.535 1 98.75 5 ILE B O 1
ATOM 2530 N N . ARG B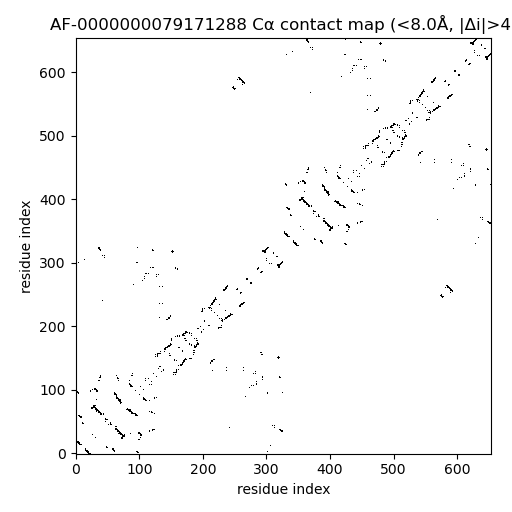 1 6 ? -4.871 -37.969 -4.125 1 97.94 6 ARG B N 1
ATOM 2531 C CA . ARG B 1 6 ? -5.957 -37.562 -3.238 1 97.94 6 ARG B CA 1
ATOM 2532 C C . ARG B 1 6 ? -5.461 -37.406 -1.808 1 97.94 6 ARG B C 1
ATOM 2534 O O . ARG B 1 6 ? -4.582 -38.125 -1.354 1 97.94 6 ARG B O 1
ATOM 2541 N N . VAL B 1 7 ? -5.934 -36.406 -1.167 1 97.56 7 VAL B N 1
ATOM 2542 C CA . VAL B 1 7 ? -5.691 -36.125 0.247 1 97.56 7 VAL B CA 1
ATOM 2543 C C . VAL B 1 7 ? -6.965 -36.406 1.05 1 97.56 7 VAL B C 1
ATOM 2545 O O . VAL B 1 7 ? -7.957 -35.688 0.903 1 97.56 7 VAL B O 1
ATOM 2548 N N . HIS B 1 8 ? -6.93 -37.406 1.949 1 97.81 8 HIS B N 1
ATOM 2549 C CA . HIS B 1 8 ? -8.094 -37.781 2.74 1 97.81 8 HIS B CA 1
ATOM 2550 C C . HIS B 1 8 ? -8.031 -37.188 4.141 1 97.81 8 HIS B C 1
ATOM 2552 O O . HIS B 1 8 ? -9.039 -37.125 4.848 1 97.81 8 HIS B O 1
ATOM 2558 N N . GLN B 1 9 ? -6.914 -36.781 4.574 1 97.19 9 GLN B N 1
ATOM 2559 C CA . GLN B 1 9 ? -6.645 -36.125 5.84 1 97.19 9 GLN B CA 1
ATOM 2560 C C . GLN B 1 9 ? -5.43 -35.188 5.727 1 97.19 9 GLN B C 1
ATOM 2562 O O . GLN B 1 9 ? -4.523 -35.438 4.93 1 97.19 9 GLN B O 1
ATOM 2567 N N . HIS B 1 10 ? -5.445 -34.188 6.48 1 96.5 10 HIS B N 1
ATOM 2568 C CA . HIS B 1 10 ? -4.293 -33.281 6.469 1 96.5 10 HIS B CA 1
ATOM 2569 C C . HIS B 1 10 ? -3.084 -33.938 7.137 1 96.5 10 HIS B C 1
ATOM 2571 O O . HIS B 1 10 ? -3.236 -34.812 7.988 1 96.5 10 HIS B O 1
ATOM 2577 N N . GLY B 1 11 ? -1.936 -33.5 6.75 1 95.56 11 GLY B N 1
ATOM 2578 C CA . GLY B 1 11 ? -0.725 -34.062 7.328 1 95.56 11 GLY B CA 1
ATOM 2579 C C . GLY B 1 11 ? 0.499 -33.875 6.449 1 95.56 11 GLY B C 1
ATOM 2580 O O . GLY B 1 11 ? 0.544 -32.969 5.637 1 95.56 11 GLY B O 1
ATOM 2581 N N . GLY B 1 12 ? 1.543 -34.688 6.711 1 95.94 12 GLY B N 1
ATOM 2582 C CA . GLY B 1 12 ? 2.775 -34.625 5.938 1 95.94 12 GLY B CA 1
ATOM 2583 C C . GLY B 1 12 ? 2.641 -35.25 4.559 1 95.94 12 GLY B C 1
ATOM 2584 O O . GLY B 1 12 ? 1.538 -35.312 4.016 1 95.94 12 GLY B O 1
ATOM 2585 N N . ILE B 1 13 ? 3.742 -35.562 3.912 1 97 13 ILE B N 1
ATOM 2586 C CA . ILE B 1 13 ? 3.775 -36.031 2.529 1 97 13 ILE B CA 1
ATOM 2587 C C . ILE B 1 13 ? 3.088 -37.406 2.428 1 97 13 ILE B C 1
ATOM 2589 O O . ILE B 1 13 ? 2.68 -37.812 1.341 1 97 13 ILE B O 1
ATOM 2593 N N . GLU B 1 14 ? 2.98 -38.125 3.527 1 97.25 14 GLU B N 1
ATOM 2594 C CA . GLU B 1 14 ? 2.412 -39.469 3.549 1 97.25 14 GLU B CA 1
ATOM 2595 C C . GLU B 1 14 ? 0.921 -39.438 3.225 1 97.25 14 GLU B C 1
ATOM 2597 O O . GLU B 1 14 ? 0.337 -40.469 2.885 1 97.25 14 GLU B O 1
ATOM 2602 N N . VAL B 1 15 ? 0.285 -38.281 3.283 1 98.06 15 VAL B N 1
ATOM 2603 C CA . VAL B 1 15 ? -1.16 -38.219 3.096 1 98.06 15 VAL B CA 1
ATOM 2604 C C . VAL B 1 15 ? -1.486 -38.156 1.606 1 98.06 15 VAL B C 1
ATOM 2606 O O . VAL B 1 15 ? -2.65 -38.25 1.213 1 98.06 15 VAL B O 1
ATOM 2609 N N . LEU B 1 16 ? -0.484 -37.906 0.76 1 98.5 16 LEU B N 1
ATOM 2610 C CA . LEU B 1 16 ? -0.68 -37.938 -0.686 1 98.5 16 LEU B CA 1
ATOM 2611 C C . LEU B 1 16 ? -0.831 -39.344 -1.213 1 98.5 16 LEU B C 1
ATOM 2613 O O . LEU B 1 16 ? 0.147 -40.094 -1.277 1 98.5 16 LEU B O 1
ATOM 2617 N N . LYS B 1 17 ? -2.047 -39.688 -1.632 1 98.5 17 LYS B N 1
ATOM 2618 C CA . LYS B 1 17 ? -2.342 -41.031 -2.059 1 98.5 17 LYS B CA 1
ATOM 2619 C C . LYS B 1 17 ? -2.594 -41.094 -3.562 1 98.5 17 LYS B C 1
ATOM 2621 O O . LYS B 1 17 ? -3.453 -40.406 -4.082 1 98.5 17 LYS B O 1
ATOM 2626 N N . TYR B 1 18 ? -1.914 -41.938 -4.254 1 98.31 18 TYR B N 1
ATOM 2627 C CA . TYR B 1 18 ? -2.084 -42.188 -5.68 1 98.31 18 TYR B CA 1
ATOM 2628 C C . TYR B 1 18 ? -3.193 -43.188 -5.922 1 98.31 18 TYR B C 1
ATOM 2630 O O . TYR B 1 18 ? -3.039 -44.375 -5.613 1 98.31 18 TYR B O 1
ATOM 2638 N N . GLU B 1 19 ? -4.324 -42.688 -6.5 1 97.75 19 GLU B N 1
ATOM 2639 C CA . GLU B 1 19 ? -5.531 -43.531 -6.566 1 97.75 19 GLU B CA 1
ATOM 2640 C C . GLU B 1 19 ? -6.219 -43.375 -7.922 1 97.75 19 GLU B C 1
ATOM 2642 O O . GLU B 1 19 ? -5.922 -42.469 -8.688 1 97.75 19 GLU B O 1
ATOM 2647 N N . ASP B 1 20 ? -7.109 -44.406 -8.141 1 98.06 20 ASP B N 1
ATOM 2648 C CA . ASP B 1 20 ? -8 -44.312 -9.297 1 98.06 20 ASP B CA 1
ATOM 2649 C C . ASP B 1 20 ? -9.227 -43.469 -8.977 1 98.06 20 ASP B C 1
ATOM 2651 O O . ASP B 1 20 ? -9.836 -43.625 -7.914 1 98.06 20 ASP B O 1
ATOM 2655 N N . ILE B 1 21 ? -9.508 -42.562 -9.922 1 97.25 21 ILE B N 1
ATOM 2656 C CA . ILE B 1 21 ? -10.727 -41.781 -9.75 1 97.25 21 ILE B CA 1
ATOM 2657 C C . ILE B 1 21 ? -11.531 -41.781 -11.047 1 97.25 21 ILE B C 1
ATOM 2659 O O . ILE B 1 21 ? -10.992 -42.094 -12.117 1 97.25 21 ILE B O 1
ATOM 2663 N N . GLU B 1 22 ? -12.781 -41.5 -10.922 1 97 22 GLU B N 1
ATOM 2664 C CA . GLU B 1 22 ? -13.633 -41.312 -12.094 1 97 22 GLU B CA 1
ATOM 2665 C C . GLU B 1 22 ? -13.688 -39.844 -12.5 1 97 22 GLU B C 1
ATOM 2667 O O . GLU B 1 22 ? -13.734 -38.938 -11.641 1 97 22 GLU B O 1
ATOM 2672 N N . VAL B 1 23 ? -13.68 -39.562 -13.75 1 96.69 23 VAL B N 1
ATOM 2673 C CA . VAL B 1 23 ? -13.844 -38.219 -14.297 1 96.69 23 VAL B CA 1
ATOM 2674 C C . VAL B 1 23 ? -15.148 -38.156 -15.086 1 96.69 23 VAL B C 1
ATOM 2676 O O . VAL B 1 23 ? -15.328 -38.844 -16.078 1 96.69 23 VAL B O 1
ATOM 2679 N N . PRO B 1 24 ? -16.031 -37.344 -14.672 1 96.31 24 PRO B N 1
ATOM 2680 C CA . PRO B 1 24 ? -17.312 -37.25 -15.367 1 96.31 24 PRO B CA 1
ATOM 2681 C C . PRO B 1 24 ? -17.219 -36.531 -16.703 1 96.31 24 PRO B C 1
ATOM 2683 O O . PRO B 1 24 ? -16.141 -36.031 -17.062 1 96.31 24 PRO B O 1
ATOM 2686 N N . ASP B 1 25 ? -18.312 -36.562 -17.453 1 97.38 25 ASP B N 1
ATOM 2687 C CA . ASP B 1 25 ? -18.422 -35.719 -18.641 1 97.38 25 ASP B CA 1
ATOM 2688 C C . ASP B 1 25 ? -18.516 -34.25 -18.266 1 97.38 25 ASP B C 1
ATOM 2690 O O . ASP B 1 25 ? -19.109 -33.906 -17.234 1 97.38 25 ASP B O 1
ATOM 2694 N N . PRO B 1 26 ? -17.984 -33.344 -19.078 1 98.12 26 PRO B N 1
ATOM 2695 C CA . PRO B 1 26 ? -18.078 -31.906 -18.766 1 98.12 26 PRO B CA 1
ATOM 2696 C C . PRO B 1 26 ? -19.5 -31.359 -18.875 1 98.12 26 PRO B C 1
ATOM 2698 O O . PRO B 1 26 ? -20.234 -31.719 -19.797 1 98.12 26 PRO B O 1
ATOM 2701 N N . LYS B 1 27 ? -19.906 -30.578 -17.875 1 97.69 27 LYS B N 1
ATOM 2702 C CA . LYS B 1 27 ? -21.188 -29.875 -17.859 1 97.69 27 LYS B CA 1
ATOM 2703 C C . LYS B 1 27 ? -21.094 -28.547 -18.578 1 97.69 27 LYS B C 1
ATOM 2705 O O . LYS B 1 27 ? -20.109 -28.266 -19.266 1 97.69 27 LYS B O 1
ATOM 2710 N N . GLU B 1 28 ? -22.172 -27.828 -18.516 1 98.12 28 GLU B N 1
ATOM 2711 C CA . GLU B 1 28 ? -22.234 -26.516 -19.156 1 98.12 28 GLU B CA 1
ATOM 2712 C C . GLU B 1 28 ? -21.062 -25.641 -18.75 1 98.12 28 GLU B C 1
ATOM 2714 O O . GLU B 1 28 ? -20.797 -25.453 -17.547 1 98.12 28 GLU B O 1
ATOM 2719 N N . GLY B 1 29 ? -20.328 -25.078 -19.75 1 97.69 29 GLY B N 1
ATOM 2720 C CA . GLY B 1 29 ? -19.219 -24.172 -19.516 1 97.69 29 GLY B CA 1
ATOM 2721 C C . GLY B 1 29 ? -17.953 -24.875 -19.078 1 97.69 29 GLY B C 1
ATOM 2722 O O . GLY B 1 29 ? -16.969 -24.234 -18.719 1 97.69 29 GLY B O 1
ATOM 2723 N N . GLU B 1 30 ? -17.969 -26.234 -19.141 1 98.06 30 GLU B N 1
ATOM 2724 C CA . GLU B 1 30 ? -16.828 -27 -18.641 1 98.06 30 GLU B CA 1
ATOM 2725 C C . GLU B 1 30 ? -16.094 -27.688 -19.781 1 98.06 30 GLU B C 1
ATOM 2727 O O . GLU B 1 30 ? -16.672 -27.922 -20.844 1 98.06 30 GLU B O 1
ATOM 2732 N N . ILE B 1 31 ? -14.828 -27.953 -19.531 1 98.25 31 ILE B N 1
ATOM 2733 C CA . ILE B 1 31 ? -14 -28.719 -20.453 1 98.25 31 ILE B CA 1
ATOM 2734 C C . ILE B 1 31 ? -13.281 -29.844 -19.703 1 98.25 31 ILE B C 1
ATOM 2736 O O . ILE B 1 31 ? -13.047 -29.734 -18.484 1 98.25 31 ILE B O 1
ATOM 2740 N N . ARG B 1 32 ? -13 -30.875 -20.406 1 98.38 32 ARG B N 1
ATOM 2741 C CA . ARG B 1 32 ? -12.117 -31.922 -19.875 1 98.38 32 ARG B CA 1
ATOM 2742 C C . ARG B 1 32 ? -10.695 -31.734 -20.406 1 98.38 32 ARG B C 1
ATOM 2744 O O . ARG B 1 32 ? -10.484 -31.578 -21.609 1 98.38 32 ARG B O 1
ATOM 2751 N N . ILE B 1 33 ? -9.789 -31.719 -19.516 1 98 33 ILE B N 1
ATOM 2752 C CA . ILE B 1 33 ? -8.383 -31.5 -19.859 1 98 33 ILE B CA 1
ATOM 2753 C C . ILE B 1 33 ? -7.578 -32.75 -19.547 1 98 33 ILE B C 1
ATOM 2755 O O . ILE B 1 33 ? -7.648 -33.281 -18.438 1 98 33 ILE B O 1
ATOM 2759 N N . LYS B 1 34 ? -6.941 -33.281 -20.484 1 98.75 34 LYS B N 1
ATOM 2760 C CA . LYS B 1 34 ? -5.918 -34.281 -20.25 1 98.75 34 LYS B CA 1
ATOM 2761 C C . LYS B 1 34 ? -4.551 -33.656 -20.016 1 98.75 34 LYS B C 1
ATOM 2763 O O . LYS B 1 34 ? -3.957 -33.094 -20.938 1 98.75 34 LYS B O 1
ATOM 2768 N N . HIS B 1 35 ? -4.055 -33.812 -18.797 1 98.62 35 HIS B N 1
ATOM 2769 C CA . HIS B 1 35 ? -2.852 -33.094 -18.406 1 98.62 35 HIS B CA 1
ATOM 2770 C C . HIS B 1 35 ? -1.626 -33.625 -19.141 1 98.62 35 HIS B C 1
ATOM 2772 O O . HIS B 1 35 ? -1.442 -34.844 -19.266 1 98.62 35 HIS B O 1
ATOM 2778 N N . LYS B 1 36 ? -0.868 -32.688 -19.641 1 98.62 36 LYS B N 1
ATOM 2779 C CA . LYS B 1 36 ? 0.474 -33 -20.125 1 98.62 36 LYS B CA 1
ATOM 2780 C C . LYS B 1 36 ? 1.515 -32.812 -19.031 1 98.62 36 LYS B C 1
ATOM 2782 O O . LYS B 1 36 ? 2.502 -33.562 -18.953 1 98.62 36 LYS B O 1
ATOM 2787 N N . ALA B 1 37 ? 1.294 -31.875 -18.188 1 98.56 37 ALA B N 1
ATOM 2788 C CA . ALA B 1 37 ? 2.15 -31.578 -17.047 1 98.56 37 ALA B CA 1
ATOM 2789 C C . ALA B 1 37 ? 1.391 -30.781 -15.992 1 98.56 37 ALA B C 1
ATOM 2791 O O . ALA B 1 37 ? 0.374 -30.156 -16.297 1 98.56 37 ALA B O 1
ATOM 2792 N N . ILE B 1 38 ? 1.832 -30.875 -14.734 1 98.44 38 ILE B N 1
ATOM 2793 C CA . ILE B 1 38 ? 1.214 -30.234 -13.578 1 98.44 38 ILE B CA 1
ATOM 2794 C C . ILE B 1 38 ? 2.275 -29.5 -12.773 1 98.44 38 ILE B C 1
ATOM 2796 O O . ILE B 1 38 ? 3.324 -30.062 -12.453 1 98.44 38 ILE B O 1
ATOM 2800 N N . GLY B 1 39 ? 2.045 -28.219 -12.5 1 97.44 39 GLY B N 1
ATOM 2801 C CA . GLY B 1 39 ? 2.969 -27.469 -11.664 1 97.44 39 GLY B CA 1
ATOM 2802 C C . GLY B 1 39 ? 2.791 -27.75 -10.188 1 97.44 39 GLY B C 1
ATOM 2803 O O . GLY B 1 39 ? 1.692 -28.078 -9.742 1 97.44 39 GLY B O 1
ATOM 2804 N N . VAL B 1 40 ? 3.869 -27.625 -9.43 1 96.69 40 VAL B N 1
ATOM 2805 C CA . VAL B 1 40 ? 3.855 -27.797 -7.977 1 96.69 40 VAL B CA 1
ATOM 2806 C C . VAL B 1 40 ? 4.152 -26.469 -7.301 1 96.69 40 VAL B C 1
ATOM 2808 O O . VAL B 1 40 ? 5.113 -25.781 -7.66 1 96.69 40 VAL B O 1
ATOM 2811 N N . ASN B 1 41 ? 3.354 -26.078 -6.371 1 93.88 41 ASN B N 1
ATOM 2812 C CA . ASN B 1 41 ? 3.504 -24.797 -5.66 1 93.88 41 ASN B CA 1
ATOM 2813 C C . ASN B 1 41 ? 3.572 -25.016 -4.152 1 93.88 41 ASN B C 1
ATOM 2815 O O . ASN B 1 41 ? 2.996 -25.969 -3.623 1 93.88 41 ASN B O 1
ATOM 2819 N N . PHE B 1 42 ? 4.215 -24.125 -3.512 1 91.5 42 PHE B N 1
ATOM 2820 C CA . PHE B 1 42 ? 4.273 -24.219 -2.057 1 91.5 42 PHE B CA 1
ATOM 2821 C C . PHE B 1 42 ? 2.879 -24.125 -1.453 1 91.5 42 PHE B C 1
ATOM 2823 O O . PHE B 1 42 ? 2.617 -24.719 -0.397 1 91.5 42 PHE B O 1
ATOM 2830 N N . LEU B 1 43 ? 2.02 -23.469 -2.051 1 90.62 43 LEU B N 1
ATOM 2831 C CA . LEU B 1 43 ? 0.635 -23.375 -1.601 1 90.62 43 LEU B CA 1
ATOM 2832 C C . LEU B 1 43 ? 0.006 -24.75 -1.482 1 90.62 43 LEU B C 1
ATOM 2834 O O . LEU B 1 43 ? -0.853 -24.984 -0.627 1 90.62 43 LEU B O 1
ATOM 2838 N N . ASP B 1 44 ? 0.4 -25.672 -2.305 1 93.31 44 ASP B N 1
ATOM 2839 C CA . ASP B 1 44 ? -0.076 -27.062 -2.215 1 93.31 44 ASP B CA 1
ATOM 2840 C C . ASP B 1 44 ? 0.288 -27.672 -0.866 1 93.31 44 ASP B C 1
ATOM 2842 O O . ASP B 1 44 ? -0.487 -28.453 -0.305 1 93.31 44 ASP B O 1
ATOM 2846 N N . ILE B 1 45 ? 1.406 -27.281 -0.436 1 92.31 45 ILE B N 1
ATOM 2847 C CA . ILE B 1 45 ? 1.91 -27.797 0.836 1 92.31 45 ILE B CA 1
ATOM 2848 C C . ILE B 1 45 ? 1.129 -27.172 1.988 1 92.31 45 ILE B C 1
ATOM 2850 O O . ILE B 1 45 ? 0.715 -27.859 2.918 1 92.31 45 ILE B O 1
ATOM 2854 N N . TYR B 1 46 ? 0.915 -25.828 1.854 1 89.81 46 TYR B N 1
ATOM 2855 C CA . TYR B 1 46 ? 0.128 -25.156 2.883 1 89.81 46 TYR B CA 1
ATOM 2856 C C . TYR B 1 46 ? -1.238 -25.812 3.039 1 89.81 46 TYR B C 1
ATOM 2858 O O . TYR B 1 46 ? -1.703 -26.031 4.16 1 89.81 46 TYR B O 1
ATOM 2866 N N . MET B 1 47 ? -1.853 -26.125 2.016 1 90.94 47 MET B N 1
ATOM 2867 C CA . MET B 1 47 ? -3.195 -26.703 2.029 1 90.94 47 MET B CA 1
ATOM 2868 C C . MET B 1 47 ? -3.17 -28.125 2.559 1 90.94 47 MET B C 1
ATOM 2870 O O . MET B 1 47 ? -4.035 -28.516 3.35 1 90.94 47 MET B O 1
ATOM 2874 N N . ARG B 1 48 ? -2.201 -28.828 2.137 1 94.12 48 ARG B N 1
ATOM 2875 C CA . ARG B 1 48 ? -2.064 -30.203 2.594 1 94.12 48 ARG B CA 1
ATOM 2876 C C . ARG B 1 48 ? -1.91 -30.266 4.109 1 94.12 48 ARG B C 1
ATOM 2878 O O . ARG B 1 48 ? -2.49 -31.141 4.762 1 94.12 48 ARG B O 1
ATOM 2885 N N . GLU B 1 49 ? -1.229 -29.281 4.609 1 92.44 49 GLU B N 1
ATOM 2886 C CA . GLU B 1 49 ? -0.929 -29.234 6.035 1 92.44 49 GLU B CA 1
ATOM 2887 C C . GLU B 1 49 ? -2.006 -28.484 6.809 1 92.44 49 GLU B C 1
ATOM 2889 O O . GLU B 1 49 ? -1.913 -28.328 8.031 1 92.44 49 GLU B O 1
ATOM 2894 N N . ASN B 1 50 ? -2.982 -27.984 6.168 1 90.12 50 ASN B N 1
ATOM 2895 C CA . ASN B 1 50 ? -4.082 -27.234 6.754 1 90.12 50 ASN B CA 1
ATOM 2896 C C . ASN B 1 50 ? -3.586 -25.938 7.41 1 90.12 50 ASN B C 1
ATOM 2898 O O . ASN B 1 50 ? -4.047 -25.578 8.492 1 90.12 50 ASN B O 1
ATOM 2902 N N . MET B 1 51 ? -2.686 -25.312 6.773 1 78.88 51 MET B N 1
ATOM 2903 C CA . MET B 1 51 ? -2.117 -24.094 7.324 1 78.88 51 MET B CA 1
ATOM 2904 C C . MET B 1 51 ? -2.934 -22.875 6.895 1 78.88 51 MET B C 1
ATOM 2906 O O . MET B 1 51 ? -2.684 -21.766 7.359 1 78.88 51 MET B O 1
ATOM 2910 N N . ARG B 1 52 ? -3.842 -23.062 6.031 1 73.31 52 ARG B N 1
ATOM 2911 C CA . ARG B 1 52 ? -4.637 -21.922 5.559 1 73.31 52 ARG B CA 1
ATOM 2912 C C . ARG B 1 52 ? -6.121 -22.156 5.797 1 73.31 52 ARG B C 1
ATOM 2914 O O . ARG B 1 52 ? -6.594 -23.297 5.738 1 73.31 52 ARG B O 1
ATOM 2921 N N . ASP B 1 53 ? -6.754 -21.062 6.055 1 66.19 53 ASP B N 1
ATOM 2922 C CA . ASP B 1 53 ? -8.203 -21.125 6.234 1 66.19 53 ASP B CA 1
ATOM 2923 C C . ASP B 1 53 ? -8.906 -21.484 4.93 1 66.19 53 ASP B C 1
ATOM 2925 O O . ASP B 1 53 ? -10.039 -21.953 4.941 1 66.19 53 ASP B O 1
ATOM 2929 N N . THR B 1 54 ? -8.188 -21.516 3.924 1 67.69 54 THR B N 1
ATOM 2930 C CA . THR B 1 54 ? -8.797 -21.719 2.615 1 67.69 54 THR B CA 1
ATOM 2931 C C . THR B 1 54 ? -8.516 -23.125 2.104 1 67.69 54 THR B C 1
ATOM 2933 O O . THR B 1 54 ? -8.664 -23.406 0.911 1 67.69 54 THR B O 1
ATOM 2936 N N . SER B 1 55 ? -8.195 -23.922 3.064 1 77.38 55 SER B N 1
ATOM 2937 C CA . SER B 1 55 ? -8 -25.312 2.623 1 77.38 55 SER B CA 1
ATOM 2938 C C . SER B 1 55 ? -9.312 -25.922 2.154 1 77.38 55 SER B C 1
ATOM 2940 O O . SER B 1 55 ? -10.359 -25.703 2.76 1 77.38 55 SER B O 1
ATOM 2942 N N . PRO B 1 56 ? -9.203 -26.703 1.068 1 86.31 56 PRO B N 1
ATOM 2943 C CA . PRO B 1 56 ? -10.422 -27.344 0.555 1 86.31 56 PRO B CA 1
ATOM 2944 C C . PRO B 1 56 ? -10.961 -28.422 1.485 1 86.31 56 PRO B C 1
ATOM 2946 O O . PRO B 1 56 ? -10.219 -28.953 2.316 1 86.31 56 PRO B O 1
ATOM 2949 N N . PRO B 1 57 ? -12.266 -28.703 1.343 1 90.5 57 PRO B N 1
ATOM 2950 C CA . PRO B 1 57 ? -12.82 -29.812 2.123 1 90.5 57 PRO B CA 1
ATOM 2951 C C . PRO B 1 57 ? -12.227 -31.156 1.729 1 90.5 57 PRO B C 1
ATOM 2953 O O . PRO B 1 57 ? -11.961 -31.406 0.547 1 90.5 57 PRO B O 1
ATOM 2956 N N . LEU B 1 58 ? -12.086 -32.062 2.688 1 93.81 58 LEU B N 1
ATOM 2957 C CA . LEU B 1 58 ? -11.555 -33.406 2.484 1 93.81 58 LEU B CA 1
ATOM 2958 C C . LEU B 1 58 ? -12.648 -34.344 2.021 1 93.81 58 LEU B C 1
ATOM 2960 O O . LEU B 1 58 ? -13.797 -34.219 2.438 1 93.81 58 LEU B O 1
ATOM 2964 N N . PRO B 1 59 ? -12.266 -35.344 1.229 1 95.88 59 PRO B N 1
ATOM 2965 C CA . PRO B 1 59 ? -11 -35.5 0.512 1 95.88 59 PRO B CA 1
ATOM 2966 C C . PRO B 1 59 ? -10.898 -34.562 -0.697 1 95.88 59 PRO B C 1
ATOM 2968 O O . PRO B 1 59 ? -11.914 -34.094 -1.219 1 95.88 59 PRO B O 1
ATOM 2971 N N . TYR B 1 60 ? -9.695 -34.219 -1.142 1 95.44 60 TYR B N 1
ATOM 2972 C CA . TYR B 1 60 ? -9.547 -33.375 -2.318 1 95.44 60 TYR B CA 1
ATOM 2973 C C . TYR B 1 60 ? -8.312 -33.781 -3.117 1 95.44 60 TYR B C 1
ATOM 2975 O O . TYR B 1 60 ? -7.484 -34.562 -2.652 1 95.44 60 TYR B O 1
ATOM 2983 N N . ILE B 1 61 ? -8.297 -33.375 -4.391 1 96.75 61 ILE B N 1
ATOM 2984 C CA . ILE B 1 61 ? -7.121 -33.5 -5.254 1 96.75 61 ILE B CA 1
ATOM 2985 C C . ILE B 1 61 ? -6.324 -32.188 -5.191 1 96.75 61 ILE B C 1
ATOM 2987 O O . ILE B 1 61 ? -6.848 -31.109 -5.516 1 96.75 61 ILE B O 1
ATOM 2991 N N . PRO B 1 62 ? -5.02 -32.219 -4.789 1 95.94 62 PRO B N 1
ATOM 2992 C CA . PRO B 1 62 ? -4.211 -31 -4.691 1 95.94 62 PRO B CA 1
ATOM 2993 C C . PRO B 1 62 ? -3.836 -30.438 -6.059 1 95.94 62 PRO B C 1
ATOM 2995 O O . PRO B 1 62 ? -4.105 -31.062 -7.086 1 95.94 62 PRO B O 1
ATOM 2998 N N . GLY B 1 63 ? -3.203 -29.297 -5.93 1 96.25 63 GLY B N 1
ATOM 2999 C CA . GLY B 1 63 ? -2.609 -28.688 -7.109 1 96.25 63 GLY B CA 1
ATOM 3000 C C . GLY B 1 63 ? -3.414 -27.531 -7.648 1 96.25 63 GLY B C 1
ATOM 3001 O O . GLY B 1 63 ? -4.645 -27.594 -7.715 1 96.25 63 GLY B O 1
ATOM 3002 N N . LEU B 1 64 ? -2.715 -26.5 -8.172 1 94.94 64 LEU B N 1
ATOM 3003 C CA . LEU B 1 64 ? -3.34 -25.234 -8.586 1 94.94 64 LEU B CA 1
ATOM 3004 C C . LEU B 1 64 ? -2.963 -24.891 -10.023 1 94.94 64 LEU B C 1
ATOM 3006 O O . LEU B 1 64 ? -3.484 -23.922 -10.586 1 94.94 64 LEU B O 1
ATOM 3010 N N . GLU B 1 65 ? -2.129 -25.625 -10.555 1 95.44 65 GLU B N 1
ATOM 3011 C CA . GLU B 1 65 ? -1.445 -25.25 -11.797 1 95.44 65 GLU B CA 1
ATOM 3012 C C . GLU B 1 65 ? -1.293 -26.469 -12.719 1 95.44 65 GLU B C 1
ATOM 3014 O O . GLU B 1 65 ? -0.911 -27.547 -12.273 1 95.44 65 GLU B O 1
ATOM 3019 N N . GLY B 1 66 ? -1.602 -26.219 -14.016 1 97.62 66 GLY B N 1
ATOM 3020 C CA . GLY B 1 66 ? -1.42 -27.297 -14.961 1 97.62 66 GLY B CA 1
ATOM 3021 C C . GLY B 1 66 ? -1.645 -26.891 -16.406 1 97.62 66 GLY B C 1
ATOM 3022 O O . GLY B 1 66 ? -2.109 -25.781 -16.672 1 97.62 66 GLY B O 1
ATOM 3023 N N . ALA B 1 67 ? -1.247 -27.781 -17.312 1 98.38 67 ALA B N 1
ATOM 3024 C CA . ALA B 1 67 ? -1.471 -27.625 -18.75 1 98.38 67 ALA B CA 1
ATOM 3025 C C . ALA B 1 67 ? -1.785 -28.984 -19.391 1 98.38 67 ALA B C 1
ATOM 3027 O O . ALA B 1 67 ? -1.261 -30.016 -18.969 1 98.38 67 ALA B O 1
ATOM 3028 N N . GLY B 1 68 ? -2.652 -28.875 -20.375 1 98.38 68 GLY B N 1
ATOM 3029 C CA . GLY B 1 68 ? -3.041 -30.094 -21.062 1 98.38 68 GLY B CA 1
ATOM 3030 C C . GLY B 1 68 ? -3.895 -29.828 -22.297 1 98.38 68 GLY B C 1
ATOM 3031 O O . GLY B 1 68 ? -4.039 -28.688 -22.734 1 98.38 68 GLY B O 1
ATOM 3032 N N . VAL B 1 69 ? -4.391 -30.938 -22.828 1 98.62 69 VAL B N 1
ATOM 3033 C CA . VAL B 1 69 ? -5.168 -30.891 -24.062 1 98.62 69 VAL B CA 1
ATOM 3034 C C . VAL B 1 69 ? -6.648 -31.094 -23.75 1 98.62 69 VAL B C 1
ATOM 3036 O O . VAL B 1 69 ? -7 -31.984 -22.953 1 98.62 69 VAL B O 1
ATOM 3039 N N . VAL B 1 70 ? -7.477 -30.281 -24.359 1 98.75 70 VAL B N 1
ATOM 3040 C CA . VAL B 1 70 ? -8.922 -30.438 -24.219 1 98.75 70 VAL B CA 1
ATOM 3041 C C . VAL B 1 70 ? -9.367 -31.719 -24.938 1 98.75 70 VAL B C 1
ATOM 3043 O O . VAL B 1 70 ? -9.078 -31.906 -26.125 1 98.75 70 VAL B O 1
ATOM 3046 N N . THR B 1 71 ? -10.062 -32.562 -24.219 1 98.69 71 THR B N 1
ATOM 3047 C CA . THR B 1 71 ? -10.477 -33.844 -24.812 1 98.69 71 THR B CA 1
ATOM 3048 C C . THR B 1 71 ? -11.992 -33.906 -24.953 1 98.69 71 THR B C 1
ATOM 3050 O O . THR B 1 71 ? -12.516 -34.75 -25.672 1 98.69 71 THR B O 1
ATOM 3053 N N . ALA B 1 72 ? -12.711 -33.031 -24.266 1 98.69 72 ALA B N 1
ATOM 3054 C CA . ALA B 1 72 ? -14.164 -32.906 -24.375 1 98.69 72 ALA B CA 1
ATOM 3055 C C . ALA B 1 72 ? -14.625 -31.531 -23.938 1 98.69 72 ALA B C 1
ATOM 3057 O O . ALA B 1 72 ? -13.945 -30.859 -23.156 1 98.69 72 ALA B O 1
ATOM 3058 N N . VAL B 1 73 ? -15.742 -31.094 -24.531 1 98.62 73 VAL B N 1
ATOM 3059 C CA . VAL B 1 73 ? -16.328 -29.812 -24.172 1 98.62 73 VAL B CA 1
ATOM 3060 C C . VAL B 1 73 ? -17.797 -29.984 -23.812 1 98.62 73 VAL B C 1
ATOM 3062 O O . VAL B 1 73 ? -18.5 -30.781 -24.438 1 98.62 73 VAL B O 1
ATOM 3065 N N . GLY B 1 74 ? -18.219 -29.281 -22.75 1 98.38 74 GLY B N 1
ATOM 3066 C CA . GLY B 1 74 ? -19.625 -29.281 -22.391 1 98.38 74 GLY B CA 1
ATOM 3067 C C . GLY B 1 74 ? -20.453 -28.312 -23.219 1 98.38 74 GLY B C 1
ATOM 3068 O O . GLY B 1 74 ? -19.906 -27.578 -24.047 1 98.38 74 GLY B O 1
ATOM 3069 N N . PRO B 1 75 ? -21.766 -28.344 -22.969 1 97.62 75 PRO B N 1
ATOM 3070 C CA . PRO B 1 75 ? -22.641 -27.406 -23.688 1 97.62 75 PRO B CA 1
ATOM 3071 C C . PRO B 1 75 ? -22.266 -25.938 -23.453 1 97.62 75 PRO B C 1
ATOM 3073 O O . PRO B 1 75 ? -21.859 -25.578 -22.344 1 97.62 75 PRO B O 1
ATOM 3076 N N . GLY B 1 76 ? -22.312 -25.156 -24.547 1 97.25 76 GLY B N 1
ATOM 3077 C CA . GLY B 1 76 ? -22.156 -23.719 -24.422 1 97.25 76 GLY B CA 1
ATOM 3078 C C . GLY B 1 76 ? -20.703 -23.266 -24.484 1 97.25 76 GLY B C 1
ATOM 3079 O O . GLY B 1 76 ? -20.422 -22.062 -24.516 1 97.25 76 GLY B O 1
ATOM 3080 N N . VAL B 1 77 ? -19.797 -24.203 -24.391 1 97.81 77 VAL B N 1
ATOM 3081 C CA . VAL B 1 77 ? -18.375 -23.859 -24.484 1 97.81 77 VAL B CA 1
ATOM 3082 C C . VAL B 1 77 ? -18.078 -23.297 -25.875 1 97.81 77 VAL B C 1
ATOM 3084 O O . VAL B 1 77 ? -18.453 -23.906 -26.891 1 97.81 77 VAL B O 1
ATOM 3087 N N . THR B 1 78 ? -17.438 -22.141 -25.906 1 97.31 78 THR B N 1
ATOM 3088 C CA . THR B 1 78 ? -17.141 -21.516 -27.188 1 97.31 78 THR B CA 1
ATOM 3089 C C . THR B 1 78 ? -15.672 -21.125 -27.281 1 97.31 78 THR B C 1
ATOM 3091 O O . THR B 1 78 ? -15.141 -20.938 -28.375 1 97.31 78 THR B O 1
ATOM 3094 N N . ASP B 1 79 ? -15.023 -21.047 -26.203 1 96.62 79 ASP B N 1
ATOM 3095 C CA . ASP B 1 79 ? -13.664 -20.5 -26.188 1 96.62 79 ASP B CA 1
ATOM 3096 C C . ASP B 1 79 ? -12.641 -21.547 -26.609 1 96.62 79 ASP B C 1
ATOM 3098 O O . ASP B 1 79 ? -11.539 -21.203 -27.047 1 96.62 79 ASP B O 1
ATOM 3102 N N . PHE B 1 80 ? -13.016 -22.875 -26.438 1 98.25 80 PHE B N 1
ATOM 3103 C CA . PHE B 1 80 ? -12.078 -23.953 -26.719 1 98.25 80 PHE B CA 1
ATOM 3104 C C . PHE B 1 80 ? -12.766 -25.094 -27.469 1 98.25 80 PHE B C 1
ATOM 3106 O O . PHE B 1 80 ? -13.992 -25.234 -27.391 1 98.25 80 PHE B O 1
ATOM 3113 N N . LYS B 1 81 ? -11.977 -25.875 -28.172 1 98.31 81 LYS B N 1
ATOM 3114 C CA . LYS B 1 81 ? -12.422 -27.109 -28.812 1 98.31 81 LYS B CA 1
ATOM 3115 C C . LYS B 1 81 ? -11.477 -28.266 -28.5 1 98.31 81 LYS B C 1
ATOM 3117 O O . LYS B 1 81 ? -10.359 -28.047 -28.031 1 98.31 81 LYS B O 1
ATOM 3122 N N . VAL B 1 82 ? -11.945 -29.422 -28.781 1 98.56 82 VAL B N 1
ATOM 3123 C CA . VAL B 1 82 ? -11.141 -30.609 -28.594 1 98.56 82 VAL B CA 1
ATOM 3124 C C . VAL B 1 82 ? -9.836 -30.484 -29.375 1 98.56 82 VAL B C 1
ATOM 3126 O O . VAL B 1 82 ? -9.844 -30.094 -30.547 1 98.56 82 VAL B O 1
ATOM 3129 N N . GLY B 1 83 ? -8.758 -30.719 -28.703 1 98.38 83 GLY B N 1
ATOM 3130 C CA . GLY B 1 83 ? -7.449 -30.625 -29.344 1 98.38 83 GLY B CA 1
ATOM 3131 C C . GLY B 1 83 ? -6.672 -29.391 -28.922 1 98.38 83 GLY B C 1
ATOM 3132 O O . GLY B 1 83 ? -5.453 -29.328 -29.094 1 98.38 83 GLY B O 1
ATOM 3133 N N . ASP B 1 84 ? -7.367 -28.406 -28.359 1 98.44 84 ASP B N 1
ATOM 3134 C CA . ASP B 1 84 ? -6.703 -27.172 -27.938 1 98.44 84 ASP B CA 1
ATOM 3135 C C . ASP B 1 84 ? -5.805 -27.422 -26.734 1 98.44 84 ASP B C 1
ATOM 3137 O O . ASP B 1 84 ? -6.172 -28.172 -25.812 1 98.44 84 ASP B O 1
ATOM 3141 N N . LEU B 1 85 ? -4.617 -26.812 -26.75 1 98.44 85 LEU B N 1
ATOM 3142 C CA . LEU B 1 85 ? -3.758 -26.781 -25.578 1 98.44 85 LEU B CA 1
ATOM 3143 C C . LEU B 1 85 ? -4.148 -25.625 -24.656 1 98.44 85 LEU B C 1
ATOM 3145 O O . LEU B 1 85 ? -4.246 -24.484 -25.094 1 98.44 85 LEU B O 1
ATOM 3149 N N . VAL B 1 86 ? -4.402 -25.922 -23.359 1 98.38 86 VAL B N 1
ATOM 3150 C CA . VAL B 1 86 ? -4.809 -24.906 -22.391 1 98.38 86 VAL B CA 1
ATOM 3151 C C . VAL B 1 86 ? -3.965 -25.016 -21.125 1 98.38 86 VAL B C 1
ATOM 3153 O O . VAL B 1 86 ? -3.344 -26.047 -20.875 1 98.38 86 VAL B O 1
ATOM 3156 N N . ALA B 1 87 ? -3.816 -23.953 -20.422 1 98.44 87 ALA B N 1
ATOM 3157 C CA . ALA B 1 87 ? -3.227 -23.906 -19.094 1 98.44 87 ALA B CA 1
ATOM 3158 C C . ALA B 1 87 ? -4.16 -23.203 -18.109 1 98.44 87 ALA B C 1
ATOM 3160 O O . ALA B 1 87 ? -5.117 -22.531 -18.516 1 98.44 87 ALA B O 1
ATOM 3161 N N . TYR B 1 88 ? -3.914 -23.422 -16.828 1 97.44 88 TYR B N 1
ATOM 3162 C CA . TYR B 1 88 ? -4.73 -22.75 -15.828 1 97.44 88 TYR B CA 1
ATOM 3163 C C . TYR B 1 88 ? -3.953 -22.562 -14.531 1 97.44 88 TYR B C 1
ATOM 3165 O O . TYR B 1 88 ? -2.951 -23.234 -14.297 1 97.44 88 TYR B O 1
ATOM 3173 N N . SER B 1 89 ? -4.246 -21.406 -13.727 1 92.88 89 SER B N 1
ATOM 3174 C CA . SER B 1 89 ? -3.6 -21.047 -12.469 1 92.88 89 SER B CA 1
ATOM 3175 C C . SER B 1 89 ? -4.625 -20.828 -11.359 1 92.88 89 SER B C 1
ATOM 3177 O O . SER B 1 89 ? -4.309 -20.25 -10.32 1 92.88 89 SER B O 1
ATOM 3179 N N . ASP B 1 90 ? -5.828 -21.359 -11.469 1 71.56 90 ASP B N 1
ATOM 3180 C CA . ASP B 1 90 ? -6.918 -20.828 -10.656 1 71.56 90 ASP B CA 1
ATOM 3181 C C . ASP B 1 90 ? -7.023 -21.594 -9.328 1 71.56 90 ASP B C 1
ATOM 3183 O O . ASP B 1 90 ? -6.402 -22.641 -9.156 1 71.56 90 ASP B O 1
ATOM 3187 N N . VAL B 1 91 ? -7.773 -20.812 -8.281 1 62.41 91 VAL B N 1
ATOM 3188 C CA . VAL B 1 91 ? -7.977 -21.094 -6.863 1 62.41 91 VAL B CA 1
ATOM 3189 C C . VAL B 1 91 ? -8.758 -22.391 -6.691 1 62.41 91 VAL B C 1
ATOM 3191 O O . VAL B 1 91 ? -8.773 -22.969 -5.605 1 62.41 91 VAL B O 1
ATOM 3194 N N . GLY B 1 92 ? -9.273 -22.984 -7.66 1 78.81 92 GLY B N 1
ATOM 3195 C CA . GLY B 1 92 ? -9.797 -24.281 -7.266 1 78.81 92 GLY B CA 1
ATOM 3196 C C . GLY B 1 92 ? -8.797 -25.406 -7.445 1 78.81 92 GLY B C 1
ATOM 3197 O O . GLY B 1 92 ? -8.195 -25.547 -8.516 1 78.81 92 GLY B O 1
ATOM 3198 N N . VAL B 1 93 ? -8.484 -26.141 -6.371 1 92.25 93 VAL B N 1
ATOM 3199 C CA . VAL B 1 93 ? -7.504 -27.219 -6.375 1 92.25 93 VAL B CA 1
ATOM 3200 C C . VAL B 1 93 ? -8 -28.359 -7.258 1 92.25 93 VAL B C 1
ATOM 3202 O O . VAL B 1 93 ? -9.188 -28.438 -7.578 1 92.25 93 VAL B O 1
ATOM 3205 N N . GLY B 1 94 ? -6.977 -29.188 -7.84 1 95.25 94 GLY B N 1
ATOM 3206 C CA . GLY B 1 94 ? -7.434 -30.375 -8.539 1 95.25 94 GLY B CA 1
ATOM 3207 C C . GLY B 1 94 ? -6.527 -30.781 -9.688 1 95.25 94 GLY B C 1
ATOM 3208 O O . GLY B 1 94 ? -6.895 -31.641 -10.5 1 95.25 94 GLY B O 1
ATOM 3209 N N . SER B 1 95 ? -5.359 -30.234 -9.719 1 97.12 95 SER B N 1
ATOM 3210 C CA . SER B 1 95 ? -4.555 -30.469 -10.906 1 97.12 95 SER B CA 1
ATOM 3211 C C . SER B 1 95 ? -3.793 -31.797 -10.805 1 97.12 95 SER B C 1
ATOM 3213 O O . SER B 1 95 ? -3.328 -32.312 -11.812 1 97.12 95 SER B O 1
ATOM 3215 N N . TYR B 1 96 ? -3.643 -32.344 -9.625 1 98.25 96 TYR B N 1
ATOM 3216 C CA . TYR B 1 96 ? -2.844 -33.531 -9.453 1 98.25 96 TYR B CA 1
ATOM 3217 C C . TYR B 1 96 ? -3.598 -34.781 -9.938 1 98.25 96 TYR B C 1
ATOM 3219 O O . TYR B 1 96 ? -3.818 -35.719 -9.18 1 98.25 96 TYR B O 1
ATOM 3227 N N . THR B 1 97 ? -3.945 -34.812 -11.211 1 98.19 97 THR B N 1
ATOM 3228 C CA . THR B 1 97 ? -4.676 -35.906 -11.852 1 98.19 97 THR B CA 1
ATOM 3229 C C . THR B 1 97 ? -4.32 -36 -13.336 1 98.19 97 THR B C 1
ATOM 3231 O O . THR B 1 97 ? -3.781 -35.062 -13.906 1 98.19 97 THR B O 1
ATOM 3234 N N . GLU B 1 98 ? -4.566 -37.125 -13.914 1 98.69 98 GLU B N 1
ATOM 3235 C CA . GLU B 1 98 ? -4.328 -37.312 -15.336 1 98.69 98 GLU B CA 1
ATOM 3236 C C . GLU B 1 98 ? -5.301 -36.5 -16.172 1 98.69 98 GLU B C 1
ATOM 3238 O O . GLU B 1 98 ? -4.941 -36 -17.25 1 98.69 98 GLU B O 1
ATOM 3243 N N . GLU B 1 99 ? -6.523 -36.469 -15.695 1 97.94 99 GLU B N 1
ATOM 3244 C CA . GLU B 1 99 ? -7.582 -35.688 -16.359 1 97.94 99 GLU B CA 1
ATOM 3245 C C . GLU B 1 99 ? -8.438 -34.938 -15.344 1 97.94 99 GLU B C 1
ATOM 3247 O O . GLU B 1 99 ? -8.617 -35.406 -14.211 1 97.94 99 GLU B O 1
ATOM 3252 N N . ARG B 1 100 ? -8.969 -33.844 -15.789 1 96.12 100 ARG B N 1
ATOM 3253 C CA . ARG B 1 100 ? -9.852 -33.094 -14.891 1 96.12 100 ARG B CA 1
ATOM 3254 C C . ARG B 1 100 ? -10.891 -32.281 -15.672 1 96.12 100 ARG B C 1
ATOM 3256 O O . ARG B 1 100 ? -10.664 -31.938 -16.828 1 96.12 100 ARG B O 1
ATOM 3263 N N . ILE B 1 101 ? -12.008 -32.094 -15.016 1 97 101 ILE B N 1
ATOM 3264 C CA . ILE B 1 101 ? -13.008 -31.156 -15.492 1 97 101 ILE B CA 1
ATOM 3265 C C . ILE B 1 101 ? -12.68 -29.75 -14.977 1 97 101 ILE B C 1
ATOM 3267 O O . ILE B 1 101 ? -12.328 -29.578 -13.805 1 97 101 ILE B O 1
ATOM 3271 N N . TYR B 1 102 ? -12.758 -28.766 -15.859 1 96.5 102 TYR B N 1
ATOM 3272 C CA . TYR B 1 102 ? -12.398 -27.406 -15.492 1 96.5 102 TYR B CA 1
ATOM 3273 C C . TYR B 1 102 ? -13.297 -26.391 -16.203 1 96.5 102 TYR B C 1
ATOM 3275 O O . TYR B 1 102 ? -13.922 -26.719 -17.203 1 96.5 102 TYR B O 1
ATOM 3283 N N . LEU B 1 103 ? -13.398 -25.234 -15.609 1 96.06 103 LEU B N 1
ATOM 3284 C CA . LEU B 1 103 ? -14.203 -24.156 -16.203 1 96.06 103 LEU B CA 1
ATOM 3285 C C . LEU B 1 103 ? -13.484 -23.547 -17.406 1 96.06 103 LEU B C 1
ATOM 3287 O O . LEU B 1 103 ? -12.32 -23.156 -17.297 1 96.06 103 LEU B O 1
ATOM 3291 N N . GLU B 1 104 ? -14.195 -23.406 -18.531 1 96.25 104 GLU B N 1
ATOM 3292 C CA . GLU B 1 104 ? -13.57 -22.859 -19.734 1 96.25 104 GLU B CA 1
ATOM 3293 C C . GLU B 1 104 ? -13.125 -21.422 -19.516 1 96.25 104 GLU B C 1
ATOM 3295 O O . GLU B 1 104 ? -12.094 -21 -20.047 1 96.25 104 GLU B O 1
ATOM 3300 N N . ASP B 1 105 ? -13.859 -20.688 -18.688 1 95.62 105 ASP B N 1
ATOM 3301 C CA . ASP B 1 105 ? -13.594 -19.266 -18.547 1 95.62 105 ASP B CA 1
ATOM 3302 C C . ASP B 1 105 ? -12.43 -19.016 -17.594 1 95.62 105 ASP B C 1
ATOM 3304 O O . ASP B 1 105 ? -12.016 -17.859 -17.406 1 95.62 105 ASP B O 1
ATOM 3308 N N . ARG B 1 106 ? -11.836 -20.062 -17.078 1 96.81 106 ARG B N 1
ATOM 3309 C CA . ARG B 1 106 ? -10.68 -19.938 -16.203 1 96.81 106 ARG B CA 1
ATOM 3310 C C . ARG B 1 106 ? -9.438 -20.531 -16.844 1 96.81 106 ARG B C 1
ATOM 3312 O O . ARG B 1 106 ? -8.328 -20.391 -16.312 1 96.81 106 ARG B O 1
ATOM 3319 N N . ALA B 1 107 ? -9.664 -21.219 -17.891 1 97.31 107 ALA B N 1
ATOM 3320 C CA . ALA B 1 107 ? -8.531 -21.719 -18.672 1 97.31 107 ALA B CA 1
ATOM 3321 C C . ALA B 1 107 ? -8.023 -20.656 -19.641 1 97.31 107 ALA B C 1
ATOM 3323 O O . ALA B 1 107 ? -8.766 -19.766 -20.031 1 97.31 107 ALA B O 1
ATOM 3324 N N . VAL B 1 108 ? -6.773 -20.734 -19.969 1 98.12 108 VAL B N 1
ATOM 3325 C CA . VAL B 1 108 ? -6.199 -19.797 -20.938 1 98.12 108 VAL B CA 1
ATOM 3326 C C . VAL B 1 108 ? -5.562 -20.578 -22.078 1 98.12 108 VAL B C 1
ATOM 3328 O O . VAL B 1 108 ? -5.027 -21.672 -21.875 1 98.12 108 VAL B O 1
ATOM 3331 N N . PRO B 1 109 ? -5.613 -20.016 -23.266 1 98 109 PRO B N 1
ATOM 3332 C CA . PRO B 1 109 ? -4.934 -20.688 -24.375 1 98 109 PRO B CA 1
ATOM 3333 C C . PRO B 1 109 ? -3.412 -20.641 -24.25 1 98 109 PRO B C 1
ATOM 3335 O O . PRO B 1 109 ? -2.855 -19.641 -23.781 1 98 109 PRO B O 1
ATOM 3338 N N . VAL B 1 110 ? -2.795 -21.641 -24.641 1 98.25 110 VAL B N 1
ATOM 3339 C CA . VAL B 1 110 ? -1.34 -21.703 -24.719 1 98.25 110 VAL B CA 1
ATOM 3340 C C . VAL B 1 110 ? -0.885 -21.609 -26.172 1 98.25 110 VAL B C 1
ATOM 3342 O O . VAL B 1 110 ? -1.331 -22.375 -27.016 1 98.25 110 VAL B O 1
ATOM 3345 N N . PRO B 1 111 ? -0.032 -20.641 -26.453 1 97.31 111 PRO B N 1
ATOM 3346 C CA . PRO B 1 111 ? 0.496 -20.578 -27.812 1 97.31 111 PRO B CA 1
ATOM 3347 C C . PRO B 1 111 ? 1.158 -21.891 -28.25 1 97.31 111 PRO B C 1
ATOM 3349 O O . PRO B 1 111 ? 1.82 -22.547 -27.438 1 97.31 111 PRO B O 1
ATOM 3352 N N . SER B 1 112 ? 1.103 -22.188 -29.5 1 94.75 112 SER B N 1
ATOM 3353 C CA . SER B 1 112 ? 1.611 -23.453 -30.047 1 94.75 112 SER B CA 1
ATOM 3354 C C . SER B 1 112 ? 3.129 -23.531 -29.922 1 94.75 112 SER B C 1
ATOM 3356 O O . SER B 1 112 ? 3.703 -24.625 -29.922 1 94.75 112 SER B O 1
ATOM 3358 N N . SER B 1 113 ? 3.738 -22.391 -29.797 1 96.44 113 SER B N 1
ATOM 3359 C CA . SER B 1 113 ? 5.195 -22.344 -29.719 1 96.44 113 SER B CA 1
ATOM 3360 C C . SER B 1 113 ? 5.691 -22.719 -28.328 1 96.44 113 SER B C 1
ATOM 3362 O O . SER B 1 113 ? 6.891 -22.922 -28.125 1 96.44 113 SER B O 1
ATOM 3364 N N . ILE B 1 114 ? 4.781 -22.875 -27.391 1 97.56 114 ILE B N 1
ATOM 3365 C CA . ILE B 1 114 ? 5.176 -23.109 -26 1 97.56 114 ILE B CA 1
ATOM 3366 C C . ILE B 1 114 ? 4.918 -24.578 -25.656 1 97.56 114 ILE B C 1
ATOM 3368 O O . ILE B 1 114 ? 3.799 -25.078 -25.812 1 97.56 114 ILE B O 1
ATOM 3372 N N . ASP B 1 115 ? 5.93 -25.219 -25.203 1 97.81 115 ASP B N 1
ATOM 3373 C CA . ASP B 1 115 ? 5.828 -26.578 -24.703 1 97.81 115 ASP B CA 1
ATOM 3374 C C . ASP B 1 115 ? 4.863 -26.672 -23.516 1 97.81 115 ASP B C 1
ATOM 3376 O O . ASP B 1 115 ? 4.891 -25.828 -22.625 1 97.81 115 ASP B O 1
ATOM 3380 N N . PRO B 1 116 ? 3.957 -27.641 -23.562 1 97.75 116 PRO B N 1
ATOM 3381 C CA . PRO B 1 116 ? 2.996 -27.766 -22.453 1 97.75 116 PRO B CA 1
ATOM 3382 C C . PRO B 1 116 ? 3.672 -27.906 -21.094 1 97.75 116 PRO B C 1
ATOM 3384 O O . PRO B 1 116 ? 3.131 -27.453 -20.078 1 97.75 116 PRO B O 1
ATOM 3387 N N . VAL B 1 117 ? 4.844 -28.562 -21.062 1 98.31 117 VAL B N 1
ATOM 3388 C CA . VAL B 1 117 ? 5.566 -28.688 -19.797 1 98.31 117 VAL B CA 1
ATOM 3389 C C . VAL B 1 117 ? 5.984 -27.312 -19.297 1 98.31 117 VAL B C 1
ATOM 3391 O O . VAL B 1 117 ? 5.859 -27 -18.109 1 98.31 117 VAL B O 1
ATOM 3394 N N . ILE B 1 118 ? 6.395 -26.453 -20.156 1 98.31 118 ILE B N 1
ATOM 3395 C CA . ILE B 1 118 ? 6.77 -25.078 -19.828 1 98.31 118 ILE B CA 1
ATOM 3396 C C . ILE B 1 118 ? 5.539 -24.312 -19.359 1 98.31 118 ILE B C 1
ATOM 3398 O O . ILE B 1 118 ? 5.586 -23.609 -18.344 1 98.31 118 ILE B O 1
ATOM 3402 N N . ALA B 1 119 ? 4.453 -24.469 -20.078 1 98.44 119 ALA B N 1
ATOM 3403 C CA . ALA B 1 119 ? 3.221 -23.766 -19.719 1 98.44 119 ALA B CA 1
ATOM 3404 C C . ALA B 1 119 ? 2.773 -24.156 -18.312 1 98.44 119 ALA B C 1
ATOM 3406 O O . ALA B 1 119 ? 2.428 -23.281 -17.5 1 98.44 119 ALA B O 1
ATOM 3407 N N . ALA B 1 120 ? 2.842 -25.438 -17.969 1 97.81 120 ALA B N 1
ATOM 3408 C CA . ALA B 1 120 ? 2.414 -25.938 -16.672 1 97.81 120 ALA B CA 1
ATOM 3409 C C . ALA B 1 120 ? 3.361 -25.469 -15.57 1 97.81 120 ALA B C 1
ATOM 3411 O O . ALA B 1 120 ? 2.947 -25.297 -14.414 1 97.81 120 ALA B O 1
ATOM 3412 N N . ALA B 1 121 ? 4.605 -25.281 -15.969 1 97.75 121 ALA B N 1
ATOM 3413 C CA . ALA B 1 121 ? 5.637 -24.922 -14.992 1 97.75 121 ALA B CA 1
ATOM 3414 C C . ALA B 1 121 ? 5.531 -23.438 -14.609 1 97.75 121 ALA B C 1
ATOM 3416 O O . ALA B 1 121 ? 6.051 -23.031 -13.57 1 97.75 121 ALA B O 1
ATOM 3417 N N . VAL B 1 122 ? 4.742 -22.641 -15.453 1 98.12 122 VAL B N 1
ATOM 3418 C CA . VAL B 1 122 ? 4.984 -21.203 -15.25 1 98.12 122 VAL B CA 1
ATOM 3419 C C . VAL B 1 122 ? 3.656 -20.469 -15.086 1 98.12 122 VAL B C 1
ATOM 3421 O O . VAL B 1 122 ? 3.623 -19.344 -14.602 1 98.12 122 VAL B O 1
ATOM 3424 N N . ILE B 1 123 ? 2.529 -21.062 -15.422 1 98.19 123 ILE B N 1
ATOM 3425 C CA . ILE B 1 123 ? 1.305 -20.281 -15.562 1 98.19 123 ILE B CA 1
ATOM 3426 C C . ILE B 1 123 ? 0.933 -19.641 -14.227 1 98.19 123 ILE B C 1
ATOM 3428 O O . ILE B 1 123 ? 0.748 -18.438 -14.141 1 98.19 123 ILE B O 1
ATOM 3432 N N . PHE B 1 124 ? 0.927 -20.406 -13.172 1 97 124 PHE B N 1
ATOM 3433 C CA . PHE B 1 124 ? 0.578 -19.844 -11.867 1 97 124 PHE B CA 1
ATOM 3434 C C . PHE B 1 124 ? 1.687 -18.938 -11.359 1 97 124 PHE B C 1
ATOM 3436 O O . PHE B 1 124 ? 1.431 -17.781 -10.984 1 97 124 PHE B O 1
ATOM 3443 N N . LYS B 1 125 ? 2.945 -19.359 -11.406 1 97.12 125 LYS B N 1
ATOM 3444 C CA . LYS B 1 125 ? 4.102 -18.609 -10.922 1 97.12 125 LYS B CA 1
ATOM 3445 C C . LYS B 1 125 ? 4.324 -17.344 -11.742 1 97.12 125 LYS B C 1
ATOM 3447 O O . LYS B 1 125 ? 4.629 -16.281 -11.188 1 97.12 125 LYS B O 1
ATOM 3452 N N . GLY B 1 126 ? 4.152 -17.547 -12.977 1 98.25 126 GLY B N 1
ATOM 3453 C CA . GLY B 1 126 ? 4.332 -16.406 -13.867 1 98.25 126 GLY B CA 1
ATOM 3454 C C . GLY B 1 126 ? 3.268 -15.344 -13.695 1 98.25 126 GLY B C 1
ATOM 3455 O O . GLY B 1 126 ? 3.568 -14.148 -13.727 1 98.25 126 GLY B O 1
ATOM 3456 N N . LEU B 1 127 ? 2.012 -15.789 -13.578 1 97.94 127 LEU B N 1
ATOM 3457 C CA . LEU B 1 127 ? 0.951 -14.82 -13.328 1 97.94 127 LEU B CA 1
ATOM 3458 C C . LEU B 1 127 ? 1.161 -14.109 -12 1 97.94 127 LEU B C 1
ATOM 3460 O O . LEU B 1 127 ? 0.911 -12.906 -11.883 1 97.94 127 LEU B O 1
ATOM 3464 N N . THR B 1 128 ? 1.62 -14.859 -11.016 1 97.38 128 THR B N 1
ATOM 3465 C CA . THR B 1 128 ? 1.965 -14.25 -9.734 1 97.38 128 THR B CA 1
ATOM 3466 C C . THR B 1 128 ? 3.055 -13.203 -9.914 1 97.38 128 THR B C 1
ATOM 3468 O O . THR B 1 128 ? 2.92 -12.07 -9.438 1 97.38 128 THR B O 1
ATOM 3471 N N . ALA B 1 129 ? 4.086 -13.523 -10.609 1 98.38 129 ALA B N 1
ATOM 3472 C CA . ALA B 1 129 ? 5.18 -12.594 -10.859 1 98.38 129 ALA B CA 1
ATOM 3473 C C . ALA B 1 129 ? 4.691 -11.375 -11.641 1 98.38 129 ALA B C 1
ATOM 3475 O O . ALA B 1 129 ? 5.113 -10.25 -11.375 1 98.38 129 ALA B O 1
ATOM 3476 N N . GLN B 1 130 ? 3.83 -11.625 -12.664 1 98.31 130 GLN B N 1
ATOM 3477 C CA . GLN B 1 130 ? 3.26 -10.539 -13.453 1 98.31 130 GLN B CA 1
ATOM 3478 C C . GLN B 1 130 ? 2.523 -9.539 -12.57 1 98.31 130 GLN B C 1
ATOM 3480 O O . GLN B 1 130 ? 2.695 -8.328 -12.719 1 98.31 130 GLN B O 1
ATOM 3485 N N . VAL B 1 131 ? 1.731 -10.062 -11.664 1 97.62 131 VAL B N 1
ATOM 3486 C CA . VAL B 1 131 ? 0.974 -9.227 -10.742 1 97.62 131 VAL B CA 1
ATOM 3487 C C . VAL B 1 131 ? 1.934 -8.43 -9.859 1 97.62 131 VAL B C 1
ATOM 3489 O O . VAL B 1 131 ? 1.751 -7.223 -9.664 1 97.62 131 VAL B O 1
ATOM 3492 N N . LEU B 1 132 ? 2.955 -9.039 -9.367 1 98.56 132 LEU B N 1
ATOM 3493 C CA . LEU B 1 132 ? 3.906 -8.398 -8.461 1 98.56 132 LEU B CA 1
ATOM 3494 C C . LEU B 1 132 ? 4.641 -7.262 -9.164 1 98.56 132 LEU B C 1
ATOM 3496 O O . LEU B 1 132 ? 4.645 -6.129 -8.672 1 98.56 132 LEU B O 1
ATOM 3500 N N . VAL B 1 133 ? 5.156 -7.473 -10.359 1 98.62 133 VAL B N 1
ATOM 3501 C CA . VAL B 1 133 ? 6.113 -6.582 -11.008 1 98.62 133 VAL B CA 1
ATOM 3502 C C . VAL B 1 133 ? 5.367 -5.504 -11.789 1 98.62 133 VAL B C 1
ATOM 3504 O O . VAL B 1 133 ? 5.832 -4.367 -11.891 1 98.62 133 VAL B O 1
ATOM 3507 N N . HIS B 1 134 ? 4.148 -5.824 -12.258 1 97.69 134 HIS B N 1
ATOM 3508 C CA . HIS B 1 134 ? 3.514 -4.91 -13.195 1 97.69 134 HIS B CA 1
ATOM 3509 C C . HIS B 1 134 ? 2.287 -4.246 -12.578 1 97.69 134 HIS B C 1
ATOM 3511 O O . HIS B 1 134 ? 1.824 -3.213 -13.062 1 97.69 134 HIS B O 1
ATOM 3517 N N . ARG B 1 135 ? 1.75 -4.848 -11.539 1 96.81 135 ARG B N 1
ATOM 3518 C CA . ARG B 1 135 ? 0.467 -4.328 -11.078 1 96.81 135 ARG B CA 1
ATOM 3519 C C . ARG B 1 135 ? 0.549 -3.893 -9.617 1 96.81 135 ARG B C 1
ATOM 3521 O O . ARG B 1 135 ? 0.159 -2.773 -9.281 1 96.81 135 ARG B O 1
ATOM 3528 N N . CYS B 1 136 ? 1.08 -4.75 -8.742 1 97 136 CYS B N 1
ATOM 3529 C CA . CYS B 1 136 ? 1.229 -4.359 -7.344 1 97 136 CYS B CA 1
ATOM 3530 C C . CYS B 1 136 ? 2.176 -3.174 -7.211 1 97 136 CYS B C 1
ATOM 3532 O O . CYS B 1 136 ? 1.889 -2.225 -6.48 1 97 136 CYS B O 1
ATOM 3534 N N . PHE B 1 137 ? 3.262 -3.307 -7.793 1 98 137 PHE B N 1
ATOM 3535 C CA . PHE B 1 137 ? 4.254 -2.244 -7.93 1 98 137 PHE B CA 1
ATOM 3536 C C . PHE B 1 137 ? 4.836 -2.227 -9.336 1 98 137 PHE B C 1
ATOM 3538 O O . PHE B 1 137 ? 5.594 -3.121 -9.711 1 98 137 PHE B O 1
ATOM 3545 N N . LYS B 1 138 ? 4.488 -1.195 -10.148 1 98.06 138 LYS B N 1
ATOM 3546 C CA . LYS B 1 138 ? 5.012 -1.122 -11.508 1 98.06 138 LYS B CA 1
ATOM 3547 C C . LYS B 1 138 ? 6.504 -0.807 -11.508 1 98.06 138 LYS B C 1
ATOM 3549 O O . LYS B 1 138 ? 6.898 0.356 -11.406 1 98.06 138 LYS B O 1
ATOM 3554 N N . VAL B 1 139 ? 7.305 -1.814 -11.703 1 98.69 139 VAL B N 1
ATOM 3555 C CA . VAL B 1 139 ? 8.758 -1.688 -11.672 1 98.69 139 VAL B CA 1
ATOM 3556 C C . VAL B 1 139 ? 9.242 -0.969 -12.93 1 98.69 139 VAL B C 1
ATOM 3558 O O . VAL B 1 139 ? 8.797 -1.281 -14.039 1 98.69 139 VAL B O 1
ATOM 3561 N N . GLU B 1 140 ? 10.086 0.017 -12.758 1 98.56 140 GLU B N 1
ATOM 3562 C CA . GLU B 1 140 ? 10.703 0.799 -13.828 1 98.56 140 GLU B CA 1
ATOM 3563 C C . GLU B 1 140 ? 12.219 0.867 -13.656 1 98.56 140 GLU B C 1
ATOM 3565 O O . GLU B 1 140 ? 12.758 0.404 -12.648 1 98.56 140 GLU B O 1
ATOM 3570 N N . SER B 1 141 ? 12.906 1.457 -14.641 1 98.44 141 SER B N 1
ATOM 3571 C CA . SER B 1 141 ? 14.359 1.461 -14.688 1 98.44 141 SER B CA 1
ATOM 3572 C C . SER B 1 141 ? 14.945 2.238 -13.508 1 98.44 141 SER B C 1
ATOM 3574 O O . SER B 1 141 ? 16.062 1.965 -13.078 1 98.44 141 SER B O 1
ATOM 3576 N N . LYS B 1 142 ? 14.219 3.152 -12.906 1 97.69 142 LYS B N 1
ATOM 3577 C CA . LYS B 1 142 ? 14.711 3.996 -11.828 1 97.69 142 LYS B CA 1
ATOM 3578 C C . LYS B 1 142 ? 14.656 3.266 -10.484 1 97.69 142 LYS B C 1
ATOM 3580 O O . LYS B 1 142 ? 15.195 3.744 -9.492 1 97.69 142 LYS B O 1
ATOM 3585 N N . HIS B 1 143 ? 14.062 2.111 -10.477 1 98.75 143 HIS B N 1
ATOM 3586 C CA . HIS B 1 143 ? 13.766 1.459 -9.203 1 98.75 143 HIS B CA 1
ATOM 3587 C C . HIS B 1 143 ? 14.859 0.467 -8.82 1 98.75 143 HIS B C 1
ATOM 3589 O O . HIS B 1 143 ? 15.531 -0.092 -9.695 1 98.75 143 HIS B O 1
ATOM 3595 N N . THR B 1 144 ? 15.062 0.29 -7.535 1 98.94 144 THR B N 1
ATOM 3596 C CA . THR B 1 144 ? 15.82 -0.802 -6.934 1 98.94 144 THR B CA 1
ATOM 3597 C C . THR B 1 144 ? 14.891 -1.766 -6.199 1 98.94 144 THR B C 1
ATOM 3599 O O . THR B 1 144 ? 14.07 -1.344 -5.379 1 98.94 144 THR B O 1
ATOM 3602 N N . VAL B 1 145 ? 15.055 -3.072 -6.484 1 98.75 145 VAL B N 1
ATOM 3603 C CA . VAL B 1 145 ? 14.133 -4.074 -5.965 1 98.75 145 VAL B CA 1
ATOM 3604 C C . VAL B 1 145 ? 14.898 -5.133 -5.18 1 98.75 145 VAL B C 1
ATOM 3606 O O . VAL B 1 145 ? 16 -5.52 -5.562 1 98.75 145 VAL B O 1
ATOM 3609 N N . LEU B 1 146 ? 14.367 -5.527 -4.012 1 98.94 146 LEU B N 1
ATOM 3610 C CA . LEU B 1 146 ? 14.867 -6.672 -3.256 1 98.94 146 LEU B CA 1
ATOM 3611 C C . LEU B 1 146 ? 13.945 -7.875 -3.412 1 98.94 146 LEU B C 1
ATOM 3613 O O . LEU B 1 146 ? 12.75 -7.781 -3.139 1 98.94 146 LEU B O 1
ATOM 3617 N N . VAL B 1 147 ? 14.484 -8.969 -3.877 1 98.94 147 VAL B N 1
ATOM 3618 C CA . VAL B 1 147 ? 13.727 -10.203 -4.07 1 98.94 147 VAL B CA 1
ATOM 3619 C C . VAL B 1 147 ? 14.266 -11.289 -3.146 1 98.94 147 VAL B C 1
ATOM 3621 O O . VAL B 1 147 ? 15.383 -11.766 -3.33 1 98.94 147 VAL B O 1
ATOM 3624 N N . HIS B 1 148 ? 13.453 -11.656 -2.17 1 98.69 148 HIS B N 1
ATOM 3625 C CA . HIS B 1 148 ? 13.82 -12.812 -1.362 1 98.69 148 HIS B CA 1
ATOM 3626 C C . HIS B 1 148 ? 13.547 -14.117 -2.107 1 98.69 148 HIS B C 1
ATOM 3628 O O . HIS B 1 148 ? 12.617 -14.188 -2.918 1 98.69 148 HIS B O 1
ATOM 3634 N N . ALA B 1 149 ? 14.375 -15.219 -1.744 1 97.25 149 ALA B N 1
ATOM 3635 C CA . ALA B 1 149 ? 14.273 -16.5 -2.449 1 97.25 149 ALA B CA 1
ATOM 3636 C C . ALA B 1 149 ? 14.32 -16.297 -3.961 1 97.25 149 ALA B C 1
ATOM 3638 O O . ALA B 1 149 ? 13.453 -16.781 -4.688 1 97.25 149 ALA B O 1
ATOM 3639 N N . ALA B 1 150 ? 15.383 -15.594 -4.402 1 98.25 150 ALA B N 1
ATOM 3640 C CA . ALA B 1 150 ? 15.484 -15.109 -5.777 1 98.25 150 ALA B CA 1
ATOM 3641 C C . ALA B 1 150 ? 15.578 -16.266 -6.762 1 98.25 150 ALA B C 1
ATOM 3643 O O . ALA B 1 150 ? 15.258 -16.125 -7.941 1 98.25 150 ALA B O 1
ATOM 3644 N N . ALA B 1 151 ? 15.977 -17.406 -6.309 1 97.12 151 ALA B N 1
ATOM 3645 C CA . ALA B 1 151 ? 16.156 -18.547 -7.199 1 97.12 151 ALA B CA 1
ATOM 3646 C C . ALA B 1 151 ? 14.945 -19.484 -7.133 1 97.12 151 ALA B C 1
ATOM 3648 O O . ALA B 1 151 ? 14.914 -20.516 -7.801 1 97.12 151 ALA B O 1
ATOM 3649 N N . GLY B 1 152 ? 13.953 -19.094 -6.332 1 94.88 152 GLY B N 1
ATOM 3650 C CA . GLY B 1 152 ? 12.789 -19.938 -6.137 1 94.88 152 GLY B CA 1
ATOM 3651 C C . GLY B 1 152 ? 11.812 -19.891 -7.293 1 94.88 152 GLY B C 1
ATOM 3652 O O . GLY B 1 152 ? 12.117 -19.328 -8.352 1 94.88 152 GLY B O 1
ATOM 3653 N N . GLY B 1 153 ? 10.633 -20.5 -7.121 1 94.44 153 GLY B N 1
ATOM 3654 C CA . GLY B 1 153 ? 9.656 -20.719 -8.18 1 94.44 153 GLY B CA 1
ATOM 3655 C C . GLY B 1 153 ? 9.102 -19.422 -8.742 1 94.44 153 GLY B C 1
ATOM 3656 O O . GLY B 1 153 ? 8.898 -19.297 -9.945 1 94.44 153 GLY B O 1
ATOM 3657 N N . VAL B 1 154 ? 8.828 -18.469 -7.922 1 97.19 154 VAL B N 1
ATOM 3658 C CA . VAL B 1 154 ? 8.312 -17.172 -8.367 1 97.19 154 VAL B CA 1
ATOM 3659 C C . VAL B 1 154 ? 9.461 -16.156 -8.445 1 97.19 154 VAL B C 1
ATOM 3661 O O . VAL B 1 154 ? 9.508 -15.336 -9.367 1 97.19 154 VAL B O 1
ATOM 3664 N N . GLY B 1 155 ? 10.414 -16.297 -7.562 1 98.12 155 GLY B N 1
ATOM 3665 C CA . GLY B 1 155 ? 11.492 -15.328 -7.406 1 98.12 155 GLY B CA 1
ATOM 3666 C C . GLY B 1 155 ? 12.305 -15.125 -8.672 1 98.12 155 GLY B C 1
ATOM 3667 O O . GLY B 1 155 ? 12.609 -13.984 -9.047 1 98.12 155 GLY B O 1
ATOM 3668 N N . TYR B 1 156 ? 12.68 -16.219 -9.297 1 98.31 156 TYR B N 1
ATOM 3669 C CA . TYR B 1 156 ? 13.539 -16.047 -10.469 1 98.31 156 TYR B CA 1
ATOM 3670 C C . TYR B 1 156 ? 12.797 -15.336 -11.586 1 98.31 156 TYR B C 1
ATOM 3672 O O . TYR B 1 156 ? 13.406 -14.594 -12.367 1 98.31 156 TYR B O 1
ATOM 3680 N N . LEU B 1 157 ? 11.469 -15.492 -11.68 1 98.69 157 LEU B N 1
ATOM 3681 C CA . LEU B 1 157 ? 10.672 -14.797 -12.68 1 98.69 157 LEU B CA 1
ATOM 3682 C C . LEU B 1 157 ? 10.562 -13.312 -12.367 1 98.69 157 LEU B C 1
ATOM 3684 O O . LEU B 1 157 ? 10.641 -12.477 -13.266 1 98.69 157 LEU B O 1
ATOM 3688 N N . VAL B 1 158 ? 10.414 -12.969 -11.086 1 98.88 158 VAL B N 1
ATOM 3689 C CA . VAL B 1 158 ? 10.391 -11.578 -10.648 1 98.88 158 VAL B CA 1
ATOM 3690 C C . VAL B 1 158 ? 11.703 -10.898 -11 1 98.88 158 VAL B C 1
ATOM 3692 O O . VAL B 1 158 ? 11.711 -9.781 -11.531 1 98.88 158 VAL B O 1
ATOM 3695 N N . CYS B 1 159 ? 12.812 -11.586 -10.742 1 98.88 159 CYS B N 1
ATOM 3696 C CA . CYS B 1 159 ? 14.133 -11.039 -11.055 1 98.88 159 CYS B CA 1
ATOM 3697 C C . CYS B 1 159 ? 14.266 -10.758 -12.547 1 98.88 159 CYS B C 1
ATOM 3699 O O . CYS B 1 159 ? 14.727 -9.688 -12.945 1 98.88 159 CYS B O 1
ATOM 3701 N N . GLN B 1 160 ? 13.852 -11.688 -13.344 1 98.88 160 GLN B N 1
ATOM 3702 C CA . GLN B 1 160 ? 13.977 -11.531 -14.789 1 98.88 160 GLN B CA 1
ATOM 3703 C C . GLN B 1 160 ? 13.141 -10.359 -15.281 1 98.88 160 GLN B C 1
ATOM 3705 O O . GLN B 1 160 ? 13.633 -9.508 -16.031 1 98.88 160 GLN B O 1
ATOM 3710 N N . TRP B 1 161 ? 11.875 -10.273 -14.898 1 98.81 161 TRP B N 1
ATOM 3711 C CA . TRP B 1 161 ? 10.992 -9.203 -15.359 1 98.81 161 TRP B CA 1
ATOM 3712 C C . TRP B 1 161 ? 11.469 -7.852 -14.836 1 98.81 161 TRP B C 1
ATOM 3714 O O . TRP B 1 161 ? 11.422 -6.852 -15.555 1 98.81 161 TRP B O 1
ATOM 3724 N N . ALA B 1 162 ? 11.883 -7.789 -13.57 1 98.88 162 ALA B N 1
ATOM 3725 C CA . ALA B 1 162 ? 12.383 -6.535 -13.008 1 98.88 162 ALA B CA 1
ATOM 3726 C C . ALA B 1 162 ? 13.633 -6.066 -13.75 1 98.88 162 ALA B C 1
ATOM 3728 O O . ALA B 1 162 ? 13.758 -4.883 -14.078 1 98.88 162 ALA B O 1
ATOM 3729 N N . SER B 1 163 ? 14.531 -7.031 -14 1 98.81 163 SER B N 1
ATOM 3730 C CA . SER B 1 163 ? 15.742 -6.711 -14.75 1 98.81 163 SER B CA 1
ATOM 3731 C C . SER B 1 163 ? 15.406 -6.25 -16.156 1 98.81 163 SER B C 1
ATOM 3733 O O . SER B 1 163 ? 15.984 -5.281 -16.656 1 98.81 163 SER B O 1
ATOM 3735 N N . ALA B 1 164 ? 14.5 -6.914 -16.781 1 98.56 164 ALA B N 1
ATOM 3736 C CA . ALA B 1 164 ? 14.078 -6.551 -18.141 1 98.56 164 ALA B CA 1
ATOM 3737 C C . ALA B 1 164 ? 13.484 -5.145 -18.172 1 98.56 164 ALA B C 1
ATOM 3739 O O . ALA B 1 164 ? 13.609 -4.438 -19.172 1 98.56 164 ALA B O 1
ATOM 3740 N N . ALA B 1 165 ? 12.867 -4.711 -17.109 1 98.31 165 ALA B N 1
ATOM 3741 C CA . ALA B 1 165 ? 12.305 -3.367 -17 1 98.31 165 ALA B CA 1
ATOM 3742 C C . ALA B 1 165 ? 13.398 -2.326 -16.781 1 98.31 165 ALA B C 1
ATOM 3744 O O . ALA B 1 165 ? 13.133 -1.122 -16.828 1 98.31 165 ALA B O 1
ATOM 3745 N N . GLY B 1 166 ? 14.602 -2.805 -16.484 1 98.62 166 GLY B N 1
ATOM 3746 C CA . GLY B 1 166 ? 15.742 -1.918 -16.328 1 98.62 166 GLY B CA 1
ATOM 3747 C C . GLY B 1 166 ? 16.047 -1.598 -14.875 1 98.62 166 GLY B C 1
ATOM 3748 O O . GLY B 1 166 ? 16.922 -0.776 -14.586 1 98.62 166 GLY B O 1
ATOM 3749 N N . ALA B 1 167 ? 15.391 -2.203 -13.961 1 98.88 167 ALA B N 1
ATOM 3750 C CA . ALA B 1 167 ? 15.594 -1.928 -12.539 1 98.88 167 ALA B CA 1
ATOM 3751 C C . ALA B 1 167 ? 16.906 -2.549 -12.047 1 98.88 167 ALA B C 1
ATOM 3753 O O . ALA B 1 167 ? 17.453 -3.453 -12.68 1 98.88 167 ALA B O 1
ATOM 3754 N N . THR B 1 168 ? 17.406 -2.053 -10.922 1 98.88 168 THR B N 1
ATOM 3755 C CA . THR B 1 168 ? 18.453 -2.723 -10.172 1 98.88 168 THR B CA 1
ATOM 3756 C C . THR B 1 168 ? 17.875 -3.805 -9.266 1 98.88 168 THR B C 1
ATOM 3758 O O . THR B 1 168 ? 17.047 -3.516 -8.398 1 98.88 168 THR B O 1
ATOM 3761 N N . VAL B 1 169 ? 18.344 -5.023 -9.477 1 98.94 169 VAL B N 1
ATOM 3762 C CA . VAL B 1 169 ? 17.75 -6.148 -8.766 1 98.94 169 VAL B CA 1
ATOM 3763 C C . VAL B 1 169 ? 18.75 -6.723 -7.766 1 98.94 169 VAL B C 1
ATOM 3765 O O . VAL B 1 169 ? 19.859 -7.109 -8.141 1 98.94 169 VAL B O 1
ATOM 3768 N N . ILE B 1 170 ? 18.375 -6.738 -6.516 1 98.94 170 ILE B N 1
ATOM 3769 C CA . ILE B 1 170 ? 19.078 -7.406 -5.434 1 98.94 170 ILE B CA 1
ATOM 3770 C C . ILE B 1 170 ? 18.359 -8.695 -5.051 1 98.94 170 ILE B C 1
ATOM 3772 O O . ILE B 1 170 ? 17.203 -8.656 -4.629 1 98.94 170 ILE B O 1
ATOM 3776 N N . GLY B 1 171 ? 19.016 -9.844 -5.195 1 98.94 171 GLY B N 1
ATOM 3777 C CA . GLY B 1 171 ? 18.406 -11.117 -4.836 1 98.94 171 GLY B CA 1
ATOM 3778 C C . GLY B 1 171 ? 19.094 -11.781 -3.654 1 98.94 171 GLY B C 1
ATOM 3779 O O . GLY B 1 171 ? 20.312 -11.734 -3.525 1 98.94 171 GLY B O 1
ATOM 3780 N N . THR B 1 172 ? 18.297 -12.352 -2.75 1 98.81 172 THR B N 1
ATOM 3781 C CA . THR B 1 172 ? 18.875 -13.164 -1.682 1 98.81 172 THR B CA 1
ATOM 3782 C C . THR B 1 172 ? 18.719 -14.648 -1.989 1 98.81 172 THR B C 1
ATOM 3784 O O . THR B 1 172 ? 17.703 -15.078 -2.529 1 98.81 172 THR B O 1
ATOM 3787 N N . VAL B 1 173 ? 19.766 -15.398 -1.728 1 98.25 173 VAL B N 1
ATOM 3788 C CA . VAL B 1 173 ? 19.766 -16.844 -1.929 1 98.25 173 VAL B CA 1
ATOM 3789 C C . VAL B 1 173 ? 20.531 -17.531 -0.796 1 98.25 173 VAL B C 1
ATOM 3791 O O . VAL B 1 173 ? 21.234 -16.859 -0.028 1 98.25 173 VAL B O 1
ATOM 3794 N N . SER B 1 174 ? 20.359 -18.828 -0.722 1 96.5 174 SER B N 1
ATOM 3795 C CA . SER B 1 174 ? 20.922 -19.547 0.414 1 96.5 174 SER B CA 1
ATOM 3796 C C . SER B 1 174 ? 22.266 -20.172 0.058 1 96.5 174 SER B C 1
ATOM 3798 O O . SER B 1 174 ? 23.062 -20.484 0.942 1 96.5 174 SER B O 1
ATOM 3800 N N . THR B 1 175 ? 22.531 -20.484 -1.258 1 97.06 175 THR B N 1
ATOM 3801 C CA . THR B 1 175 ? 23.734 -21.203 -1.651 1 97.06 175 THR B CA 1
ATOM 3802 C C . THR B 1 175 ? 24.422 -20.5 -2.82 1 97.06 175 THR B C 1
ATOM 3804 O O . THR B 1 175 ? 23.812 -19.688 -3.512 1 97.06 175 THR B O 1
ATOM 3807 N N . LYS B 1 176 ? 25.656 -20.906 -3.039 1 97.38 176 LYS B N 1
ATOM 3808 C CA . LYS B 1 176 ? 26.422 -20.344 -4.141 1 97.38 176 LYS B CA 1
ATOM 3809 C C . LYS B 1 176 ? 25.859 -20.766 -5.488 1 97.38 176 LYS B C 1
ATOM 3811 O O . LYS B 1 176 ? 25.891 -20 -6.457 1 97.38 176 LYS B O 1
ATOM 3816 N N . GLU B 1 177 ? 25.375 -21.984 -5.52 1 96.62 177 GLU B N 1
ATOM 3817 C CA . GLU B 1 177 ? 24.75 -22.469 -6.742 1 96.62 177 GLU B CA 1
ATOM 3818 C C . GLU B 1 177 ? 23.516 -21.641 -7.102 1 96.62 177 GLU B C 1
ATOM 3820 O O . GLU B 1 177 ? 23.328 -21.266 -8.266 1 96.62 177 GLU B O 1
ATOM 3825 N N . LYS B 1 178 ? 22.781 -21.297 -6.188 1 97.19 178 LYS B N 1
ATOM 3826 C CA . LYS B 1 178 ? 21.594 -20.453 -6.398 1 97.19 178 LYS B CA 1
ATOM 3827 C C . LYS B 1 178 ? 21.984 -19.031 -6.777 1 97.19 178 LYS B C 1
ATOM 3829 O O . LYS B 1 178 ? 21.281 -18.359 -7.527 1 97.19 178 LYS B O 1
ATOM 3834 N N . ALA B 1 179 ? 23.109 -18.641 -6.246 1 98.19 179 ALA B N 1
ATOM 3835 C CA . ALA B 1 179 ? 23.609 -17.297 -6.582 1 98.19 179 ALA B CA 1
ATOM 3836 C C . ALA B 1 179 ? 23.922 -17.188 -8.07 1 98.19 179 ALA B C 1
ATOM 3838 O O . ALA B 1 179 ? 23.625 -16.172 -8.703 1 98.19 179 ALA B O 1
ATOM 3839 N N . VAL B 1 180 ? 24.516 -18.234 -8.578 1 98.12 180 VAL B N 1
ATOM 3840 C CA . VAL B 1 180 ? 24.828 -18.266 -10.008 1 98.12 180 VAL B CA 1
ATOM 3841 C C . VAL B 1 180 ? 23.531 -18.141 -10.82 1 98.12 180 VAL B C 1
ATOM 3843 O O . VAL B 1 180 ? 23.453 -17.328 -11.75 1 98.12 180 VAL B O 1
ATOM 3846 N N . GLN B 1 181 ? 22.562 -18.844 -10.406 1 97.5 181 GLN B N 1
ATOM 3847 C CA . GLN B 1 181 ? 21.281 -18.781 -11.094 1 97.5 181 GLN B CA 1
ATOM 3848 C C . GLN B 1 181 ? 20.672 -17.391 -10.992 1 97.5 181 GLN B C 1
ATOM 3850 O O . GLN B 1 181 ? 20.156 -16.859 -11.977 1 97.5 181 GLN B O 1
ATOM 3855 N N . ALA B 1 182 ? 20.688 -16.844 -9.828 1 98.5 182 ALA B N 1
ATOM 3856 C CA . ALA B 1 182 ? 20.094 -15.523 -9.617 1 98.5 182 ALA B CA 1
ATOM 3857 C C . ALA B 1 182 ? 20.766 -14.469 -10.492 1 98.5 182 ALA B C 1
ATOM 3859 O O . ALA B 1 182 ? 20.078 -13.594 -11.047 1 98.5 182 ALA B O 1
ATOM 3860 N N . LYS B 1 183 ? 22.047 -14.547 -10.617 1 98.62 183 LYS B N 1
ATOM 3861 C CA . LYS B 1 183 ? 22.781 -13.633 -11.492 1 98.62 183 LYS B CA 1
ATOM 3862 C C . LYS B 1 183 ? 22.344 -13.805 -12.945 1 98.62 183 LYS B C 1
ATOM 3864 O O . LYS B 1 183 ? 22.141 -12.82 -13.656 1 98.62 183 LYS B O 1
ATOM 3869 N N . GLU B 1 184 ? 22.172 -15.047 -13.305 1 98.25 184 GLU B N 1
ATOM 3870 C CA . GLU B 1 184 ? 21.703 -15.328 -14.664 1 98.25 184 GLU B CA 1
ATOM 3871 C C . GLU B 1 184 ? 20.312 -14.773 -14.898 1 98.25 184 GLU B C 1
ATOM 3873 O O . GLU B 1 184 ? 19.969 -14.383 -16.016 1 98.25 184 GLU B O 1
ATOM 3878 N N . ASP B 1 185 ? 19.578 -14.688 -13.852 1 98.44 185 ASP B N 1
ATOM 3879 C CA . ASP B 1 185 ? 18.188 -14.258 -13.961 1 98.44 185 ASP B CA 1
ATOM 3880 C C . ASP B 1 185 ? 18.062 -12.742 -13.812 1 98.44 185 ASP B C 1
ATOM 3882 O O . ASP B 1 185 ? 16.969 -12.195 -13.758 1 98.44 185 ASP B O 1
ATOM 3886 N N . GLY B 1 186 ? 19.188 -12.031 -13.688 1 98.56 186 GLY B N 1
ATOM 3887 C CA . GLY B 1 186 ? 19.141 -10.586 -13.82 1 98.56 186 GLY B CA 1
ATOM 3888 C C . GLY B 1 186 ? 19.469 -9.852 -12.531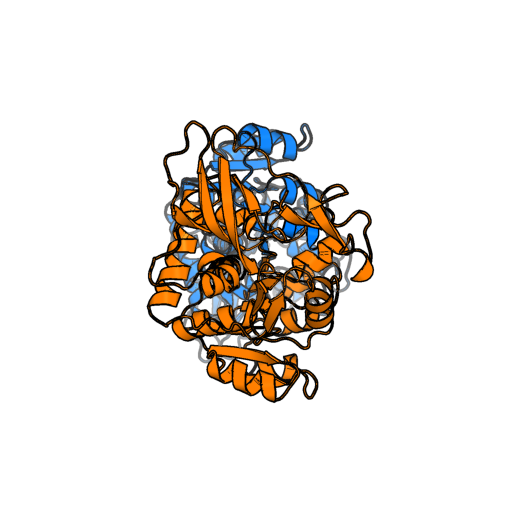 1 98.56 186 GLY B C 1
ATOM 3889 O O . GLY B 1 186 ? 19.438 -8.625 -12.492 1 98.56 186 GLY B O 1
ATOM 3890 N N . CYS B 1 187 ? 19.844 -10.594 -11.5 1 98.81 187 CYS B N 1
ATOM 3891 C CA . CYS B 1 187 ? 20.266 -9.914 -10.281 1 98.81 187 CYS B CA 1
ATOM 3892 C C . CYS B 1 187 ? 21.641 -9.258 -10.469 1 98.81 187 CYS B C 1
ATOM 3894 O O . CYS B 1 187 ? 22.641 -9.953 -10.617 1 98.81 187 CYS B O 1
ATOM 3896 N N . GLN B 1 188 ? 21.672 -7.992 -10.391 1 98.81 188 GLN B N 1
ATOM 3897 C CA . GLN B 1 188 ? 22.953 -7.293 -10.422 1 98.81 188 GLN B CA 1
ATOM 3898 C C . GLN B 1 188 ? 23.719 -7.496 -9.117 1 98.81 188 GLN B C 1
ATOM 3900 O O . GLN B 1 188 ? 24.938 -7.473 -9.102 1 98.81 188 GLN B O 1
ATOM 3905 N N . HIS B 1 189 ? 22.984 -7.648 -8.047 1 98.88 189 HIS B N 1
ATOM 3906 C CA . HIS B 1 189 ? 23.547 -7.957 -6.738 1 98.88 189 HIS B CA 1
ATOM 3907 C C . HIS B 1 189 ? 22.906 -9.195 -6.137 1 98.88 189 HIS B C 1
ATOM 3909 O O . HIS B 1 189 ? 21.688 -9.375 -6.219 1 98.88 189 HIS B O 1
ATOM 3915 N N . VAL B 1 190 ? 23.719 -10.07 -5.602 1 98.88 190 VAL B N 1
ATOM 3916 C CA . VAL B 1 190 ? 23.234 -11.273 -4.945 1 98.88 190 VAL B CA 1
ATOM 3917 C C . VAL B 1 190 ? 23.781 -11.359 -3.525 1 98.88 190 VAL B C 1
ATOM 3919 O O . VAL B 1 190 ? 24.969 -11.094 -3.301 1 98.88 190 VAL B O 1
ATOM 3922 N N . ILE B 1 191 ? 22.938 -11.641 -2.605 1 98.88 191 ILE B N 1
ATOM 3923 C CA . ILE B 1 191 ? 23.312 -11.758 -1.2 1 98.88 191 ILE B CA 1
ATOM 3924 C C . ILE B 1 191 ? 23.109 -13.195 -0.733 1 98.88 191 ILE B C 1
ATOM 3926 O O . ILE B 1 191 ? 22 -13.75 -0.859 1 98.88 191 ILE B O 1
ATOM 3930 N N . LEU B 1 192 ? 24.172 -13.789 -0.204 1 98.62 192 LEU B N 1
ATOM 3931 C CA . LEU B 1 192 ? 24.062 -15.07 0.478 1 98.62 192 LEU B CA 1
ATOM 3932 C C . LEU B 1 192 ? 23.641 -14.883 1.93 1 98.62 192 LEU B C 1
ATOM 3934 O O . LEU B 1 192 ? 24.484 -14.695 2.809 1 98.62 192 LEU B O 1
ATOM 3938 N N . TYR B 1 193 ? 22.344 -15.086 2.193 1 96.94 193 TYR B N 1
ATOM 3939 C CA . TYR B 1 193 ? 21.781 -14.617 3.457 1 96.94 193 TYR B CA 1
ATOM 3940 C C . TYR B 1 193 ? 22.219 -15.516 4.609 1 96.94 193 TYR B C 1
ATOM 3942 O O . TYR B 1 193 ? 22.047 -15.156 5.777 1 96.94 193 TYR B O 1
ATOM 3950 N N . ARG B 1 194 ? 22.766 -16.688 4.34 1 96.19 194 ARG B N 1
ATOM 3951 C CA . ARG B 1 194 ? 23.297 -17.562 5.387 1 96.19 194 ARG B CA 1
ATOM 3952 C C . ARG B 1 194 ? 24.656 -17.078 5.855 1 96.19 194 ARG B C 1
ATOM 3954 O O . ARG B 1 194 ? 25.094 -17.422 6.957 1 96.19 194 ARG B O 1
ATOM 3961 N N . ASP B 1 195 ? 25.297 -16.328 5.059 1 96.81 195 ASP B N 1
ATOM 3962 C CA . ASP B 1 195 ? 26.672 -15.922 5.332 1 96.81 195 ASP B CA 1
ATOM 3963 C C . ASP B 1 195 ? 26.719 -14.469 5.797 1 96.81 195 ASP B C 1
ATOM 3965 O O . ASP B 1 195 ? 27.688 -14.047 6.445 1 96.81 195 ASP B O 1
ATOM 3969 N N . GLU B 1 196 ? 25.734 -13.688 5.371 1 96.69 196 GLU B N 1
ATOM 3970 C CA . GLU B 1 196 ? 25.766 -12.266 5.699 1 96.69 196 GLU B CA 1
ATOM 3971 C C . GLU B 1 196 ? 24.375 -11.742 6.004 1 96.69 196 GLU B C 1
ATOM 3973 O O . GLU B 1 196 ? 23.375 -12.32 5.551 1 96.69 196 GLU B O 1
ATOM 3978 N N . ASN B 1 197 ? 24.391 -10.664 6.797 1 98.25 197 ASN B N 1
ATOM 3979 C CA . ASN B 1 197 ? 23.125 -10 7.113 1 98.25 197 ASN B CA 1
ATOM 3980 C C . ASN B 1 197 ? 22.578 -9.234 5.91 1 98.25 197 ASN B C 1
ATOM 3982 O O . ASN B 1 197 ? 23.203 -8.281 5.441 1 98.25 197 ASN B O 1
ATOM 3986 N N . PHE B 1 198 ? 21.391 -9.586 5.438 1 98.75 198 PHE B N 1
ATOM 3987 C CA . PHE B 1 198 ? 20.938 -9.023 4.176 1 98.75 198 PHE B CA 1
ATOM 3988 C C . PHE B 1 198 ? 20.547 -7.562 4.344 1 98.75 198 PHE B C 1
ATOM 3990 O O . PHE B 1 198 ? 20.625 -6.781 3.391 1 98.75 198 PHE B O 1
ATOM 3997 N N . VAL B 1 199 ? 20.125 -7.125 5.531 1 98.88 199 VAL B N 1
ATOM 3998 C CA . VAL B 1 199 ? 19.75 -5.727 5.754 1 98.88 199 VAL B CA 1
ATOM 3999 C C . VAL B 1 199 ? 20.984 -4.84 5.582 1 98.88 199 VAL B C 1
ATOM 4001 O O . VAL B 1 199 ? 20.938 -3.846 4.855 1 98.88 199 VAL B O 1
ATOM 4004 N N . ASP B 1 200 ? 22.031 -5.238 6.273 1 98.75 200 ASP B N 1
ATOM 4005 C CA . ASP B 1 200 ? 23.281 -4.488 6.168 1 98.75 200 ASP B CA 1
ATOM 4006 C C . ASP B 1 200 ? 23.75 -4.406 4.715 1 98.75 200 ASP B C 1
ATOM 4008 O O . ASP B 1 200 ? 24.172 -3.342 4.25 1 98.75 200 ASP B O 1
ATOM 4012 N N . ARG B 1 201 ? 23.719 -5.516 3.998 1 98.81 201 ARG B N 1
ATOM 4013 C CA . ARG B 1 201 ? 24.172 -5.574 2.617 1 98.81 201 ARG B CA 1
ATOM 4014 C C . ARG B 1 201 ? 23.328 -4.691 1.711 1 98.81 201 ARG B C 1
ATOM 4016 O O . ARG B 1 201 ? 23.844 -4 0.837 1 98.81 201 ARG B O 1
ATOM 4023 N N . VAL B 1 202 ? 22.016 -4.707 1.872 1 98.88 202 VAL B N 1
ATOM 4024 C CA . VAL B 1 202 ? 21.125 -3.877 1.072 1 98.88 202 VAL B CA 1
ATOM 4025 C C . VAL B 1 202 ? 21.453 -2.402 1.302 1 98.88 202 VAL B C 1
ATOM 4027 O O . VAL B 1 202 ? 21.531 -1.623 0.349 1 98.88 202 VAL B O 1
ATOM 4030 N N . MET B 1 203 ? 21.625 -2.014 2.609 1 98.75 203 MET B N 1
ATOM 4031 C CA . MET B 1 203 ? 21.922 -0.619 2.926 1 98.75 203 MET B CA 1
ATOM 4032 C C . MET B 1 203 ? 23.25 -0.199 2.332 1 98.75 203 MET B C 1
ATOM 4034 O O . MET B 1 203 ? 23.406 0.93 1.862 1 98.75 203 MET B O 1
ATOM 4038 N N . GLU B 1 204 ? 24.203 -1.127 2.322 1 98.69 204 GLU B N 1
ATOM 4039 C CA . GLU B 1 204 ? 25.484 -0.858 1.688 1 98.69 204 GLU B CA 1
ATOM 4040 C C . GLU B 1 204 ? 25.328 -0.664 0.182 1 98.69 204 GLU B C 1
ATOM 4042 O O . GLU B 1 204 ? 25.812 0.321 -0.376 1 98.69 204 GLU B O 1
ATOM 4047 N N . ILE B 1 205 ? 24.625 -1.555 -0.455 1 98.75 205 ILE B N 1
ATOM 4048 C CA . ILE B 1 205 ? 24.438 -1.544 -1.902 1 98.75 205 ILE B CA 1
ATOM 4049 C C . ILE B 1 205 ? 23.719 -0.264 -2.32 1 98.75 205 ILE B C 1
ATOM 4051 O O . ILE B 1 205 ? 24.016 0.304 -3.375 1 98.75 205 ILE B O 1
ATOM 4055 N N . THR B 1 206 ? 22.812 0.241 -1.481 1 98.69 206 THR B N 1
ATOM 4056 C CA . THR B 1 206 ? 21.969 1.377 -1.841 1 98.69 206 THR B CA 1
ATOM 4057 C C . THR B 1 206 ? 22.5 2.664 -1.222 1 98.69 206 THR B C 1
ATOM 4059 O O . THR B 1 206 ? 21.828 3.693 -1.227 1 98.69 206 THR B O 1
ATOM 4062 N N . SER B 1 207 ? 23.672 2.588 -0.594 1 98.38 207 SER B N 1
ATOM 4063 C CA . SER B 1 207 ? 24.297 3.732 0.057 1 98.38 207 SER B CA 1
ATOM 4064 C C . SER B 1 207 ? 23.375 4.336 1.118 1 98.38 207 SER B C 1
ATOM 4066 O O . SER B 1 207 ? 23.219 5.555 1.188 1 98.38 207 SER B O 1
ATOM 4068 N N . GLY B 1 208 ? 22.703 3.473 1.767 1 98.19 208 GLY B N 1
ATOM 4069 C CA . GLY B 1 208 ? 21.906 3.865 2.912 1 98.19 208 GLY B CA 1
ATOM 4070 C C . GLY B 1 208 ? 20.5 4.312 2.533 1 98.19 208 GLY B C 1
ATOM 4071 O O . GLY B 1 208 ? 19.688 4.602 3.406 1 98.19 208 GLY B O 1
ATOM 4072 N N . LYS B 1 209 ? 20.062 4.367 1.282 1 97.69 209 LYS B N 1
ATOM 4073 C CA . LYS B 1 209 ? 18.781 4.898 0.829 1 97.69 209 LYS B CA 1
ATOM 4074 C C . LYS B 1 209 ? 17.672 3.875 1.023 1 97.69 209 LYS B C 1
ATOM 4076 O O . LYS B 1 209 ? 16.531 4.242 1.296 1 97.69 209 LYS B O 1
ATOM 4081 N N . GLY B 1 210 ? 17.984 2.543 0.774 1 98.75 210 GLY B N 1
ATOM 4082 C CA . GLY B 1 210 ? 16.984 1.489 0.778 1 98.75 210 GLY B CA 1
ATOM 4083 C C . GLY B 1 210 ? 16.406 1.21 -0.597 1 98.75 210 GLY B C 1
ATOM 4084 O O . GLY B 1 210 ? 16.812 1.831 -1.583 1 98.75 210 GLY B O 1
ATOM 4085 N N . VAL B 1 211 ? 15.539 0.258 -0.626 1 98.94 211 VAL B N 1
ATOM 4086 C CA . VAL B 1 211 ? 14.977 -0.17 -1.904 1 98.94 211 VAL B CA 1
ATOM 4087 C C . VAL B 1 211 ? 13.555 0.369 -2.055 1 98.94 211 VAL B C 1
ATOM 4089 O O . VAL B 1 211 ? 12.914 0.731 -1.064 1 98.94 211 VAL B O 1
ATOM 4092 N N . ASP B 1 212 ? 13.055 0.438 -3.312 1 98.88 212 ASP B N 1
ATOM 4093 C CA . ASP B 1 212 ? 11.711 0.921 -3.621 1 98.88 212 ASP B CA 1
ATOM 4094 C C . ASP B 1 212 ? 10.656 -0.115 -3.244 1 98.88 212 ASP B C 1
ATOM 4096 O O . ASP B 1 212 ? 9.555 0.24 -2.816 1 98.88 212 ASP B O 1
ATOM 4100 N N . VAL B 1 213 ? 11.008 -1.394 -3.426 1 98.94 213 VAL B N 1
ATOM 4101 C CA . VAL B 1 213 ? 10.055 -2.471 -3.199 1 98.94 213 VAL B CA 1
ATOM 4102 C C . VAL B 1 213 ? 10.789 -3.729 -2.742 1 98.94 213 VAL B C 1
ATOM 4104 O O . VAL B 1 213 ? 11.898 -4.004 -3.197 1 98.94 213 VAL B O 1
ATOM 4107 N N . VAL B 1 214 ? 10.211 -4.434 -1.811 1 98.94 214 VAL B N 1
ATOM 4108 C CA . VAL B 1 214 ? 10.633 -5.77 -1.408 1 98.94 214 VAL B CA 1
ATOM 4109 C C . VAL B 1 214 ? 9.578 -6.793 -1.821 1 98.94 214 VAL B C 1
ATOM 4111 O O . VAL B 1 214 ? 8.391 -6.609 -1.555 1 98.94 214 VAL B O 1
ATOM 4114 N N . TYR B 1 215 ? 9.977 -7.773 -2.523 1 98.88 215 TYR B N 1
ATOM 4115 C CA . TYR B 1 215 ? 9.148 -8.945 -2.779 1 98.88 215 TYR B CA 1
ATOM 4116 C C . TYR B 1 215 ? 9.539 -10.094 -1.854 1 98.88 215 TYR B C 1
ATOM 4118 O O . TYR B 1 215 ? 10.602 -10.695 -2.008 1 98.88 215 TYR B O 1
ATOM 4126 N N . ASP B 1 216 ? 8.648 -10.43 -0.921 1 98.5 216 ASP B N 1
ATOM 4127 C CA . ASP B 1 216 ? 8.992 -11.344 0.162 1 98.5 216 ASP B CA 1
ATOM 4128 C C . ASP B 1 216 ? 8.062 -12.547 0.179 1 98.5 216 ASP B C 1
ATOM 4130 O O . ASP B 1 216 ? 6.898 -12.438 0.567 1 98.5 216 ASP B O 1
ATOM 4134 N N . SER B 1 217 ? 8.555 -13.695 -0.183 1 96.06 217 SER B N 1
ATOM 4135 C CA . SER B 1 217 ? 7.801 -14.938 -0.133 1 96.06 217 SER B CA 1
ATOM 4136 C C . SER B 1 217 ? 8.227 -15.797 1.054 1 96.06 217 SER B C 1
ATOM 4138 O O . SER B 1 217 ? 7.75 -16.922 1.215 1 96.06 217 SER B O 1
ATOM 4140 N N . VAL B 1 218 ? 9.141 -15.273 1.856 1 95.56 218 VAL B N 1
ATOM 4141 C CA . VAL B 1 218 ? 9.75 -16.047 2.938 1 95.56 218 VAL B CA 1
ATOM 4142 C C . VAL B 1 218 ? 8.969 -15.828 4.23 1 95.56 218 VAL B C 1
ATOM 4144 O O . VAL B 1 218 ? 8.656 -16.781 4.941 1 95.56 218 VAL B O 1
ATOM 4147 N N . GLY B 1 219 ? 8.625 -14.539 4.559 1 94.44 219 GLY B N 1
ATOM 4148 C CA . GLY B 1 219 ? 7.762 -14.258 5.695 1 94.44 219 GLY B CA 1
ATOM 4149 C C . GLY B 1 219 ? 8.523 -14.102 7 1 94.44 219 GLY B C 1
ATOM 4150 O O . GLY B 1 219 ? 9.484 -13.336 7.078 1 94.44 219 GLY B O 1
ATOM 4151 N N . LYS B 1 220 ? 8.281 -14.977 7.953 1 95.62 220 LYS B N 1
ATOM 4152 C CA . LYS B 1 220 ? 8.695 -14.852 9.344 1 95.62 220 LYS B CA 1
ATOM 4153 C C . LYS B 1 220 ? 10.164 -14.445 9.445 1 95.62 220 LYS B C 1
ATOM 4155 O O . LYS B 1 220 ? 10.5 -13.477 10.133 1 95.62 220 LYS B O 1
ATOM 4160 N N . ASP B 1 221 ? 11.078 -15.062 8.75 1 96.69 221 ASP B N 1
ATOM 4161 C CA . ASP B 1 221 ? 12.516 -14.914 8.93 1 96.69 221 ASP B CA 1
ATOM 4162 C C . ASP B 1 221 ? 13.023 -13.633 8.281 1 96.69 221 ASP B C 1
ATOM 4164 O O . ASP B 1 221 ? 14.117 -13.156 8.602 1 96.69 221 ASP B O 1
ATOM 4168 N N . THR B 1 222 ? 12.266 -13.039 7.375 1 98.06 222 THR B N 1
ATOM 4169 C CA . THR B 1 222 ? 12.773 -11.898 6.613 1 98.06 222 THR B CA 1
ATOM 4170 C C . THR B 1 222 ? 11.938 -10.656 6.883 1 98.06 222 THR B C 1
ATOM 4172 O O . THR B 1 222 ? 12.336 -9.547 6.535 1 98.06 222 THR B O 1
ATOM 4175 N N . PHE B 1 223 ? 10.914 -10.805 7.555 1 97.38 223 PHE B N 1
ATOM 4176 C CA . PHE B 1 223 ? 9.828 -9.836 7.578 1 97.38 223 PHE B CA 1
ATOM 4177 C C . PHE B 1 223 ? 10.305 -8.492 8.117 1 97.38 223 PHE B C 1
ATOM 4179 O O . PHE B 1 223 ? 10.211 -7.469 7.434 1 97.38 223 PHE B O 1
ATOM 4186 N N . ASP B 1 224 ? 10.828 -8.43 9.312 1 97.06 224 ASP B N 1
ATOM 4187 C CA . ASP B 1 224 ? 11.289 -7.188 9.93 1 97.06 224 ASP B CA 1
ATOM 4188 C C . ASP B 1 224 ? 12.445 -6.578 9.141 1 97.06 224 ASP B C 1
ATOM 4190 O O . ASP B 1 224 ? 12.484 -5.363 8.93 1 97.06 224 ASP B O 1
ATOM 4194 N N . GLY B 1 225 ? 13.375 -7.441 8.75 1 98.25 225 GLY B N 1
ATOM 4195 C CA . GLY B 1 225 ? 14.477 -6.961 7.938 1 98.25 225 GLY B CA 1
ATOM 4196 C C . GLY B 1 225 ? 14.031 -6.379 6.609 1 98.25 225 GLY B C 1
ATOM 4197 O O . GLY B 1 225 ? 14.625 -5.418 6.113 1 98.25 225 GLY B O 1
ATOM 4198 N N . SER B 1 226 ? 13 -6.961 5.996 1 98.62 226 SER B N 1
ATOM 4199 C CA . SER B 1 226 ? 12.461 -6.465 4.738 1 98.62 226 SER B CA 1
ATOM 4200 C C . SER B 1 226 ? 11.961 -5.031 4.879 1 98.62 226 SER B C 1
ATOM 4202 O O . SER B 1 226 ? 12.242 -4.184 4.027 1 98.62 226 SER B O 1
ATOM 4204 N N . PHE B 1 227 ? 11.297 -4.734 5.988 1 98 227 PHE B N 1
ATOM 4205 C CA . PHE B 1 227 ? 10.828 -3.375 6.238 1 98 227 PHE B CA 1
ATOM 4206 C C . PHE B 1 227 ? 12.008 -2.428 6.422 1 98 227 PHE B C 1
ATOM 4208 O O . PHE B 1 227 ? 11.984 -1.297 5.93 1 98 227 PHE B O 1
ATOM 4215 N N . ALA B 1 228 ? 13.016 -2.877 7.113 1 98.31 228 ALA B N 1
ATOM 4216 C CA . ALA B 1 228 ? 14.188 -2.049 7.375 1 98.31 228 ALA B CA 1
ATOM 4217 C C . ALA B 1 228 ? 14.898 -1.682 6.078 1 98.31 228 ALA B C 1
ATOM 4219 O O . ALA B 1 228 ? 15.547 -0.634 5.992 1 98.31 228 ALA B O 1
ATOM 4220 N N . CYS B 1 229 ? 14.727 -2.492 5.043 1 98.81 229 CYS B N 1
ATOM 4221 C CA . CYS B 1 229 ? 15.445 -2.322 3.785 1 98.81 229 CYS B CA 1
ATOM 4222 C C . CYS B 1 229 ? 14.742 -1.312 2.887 1 98.81 229 CYS B C 1
ATOM 4224 O O . CYS B 1 229 ? 15.305 -0.874 1.882 1 98.81 229 CYS B O 1
ATOM 4226 N N . LEU B 1 230 ? 13.555 -0.901 3.223 1 98.81 230 LEU B N 1
ATOM 4227 C CA . LEU B 1 230 ? 12.766 -0.04 2.348 1 98.81 230 LEU B CA 1
ATOM 4228 C C . LEU B 1 230 ? 13.164 1.421 2.516 1 98.81 230 LEU B C 1
ATOM 4230 O O . LEU B 1 230 ? 13.453 1.868 3.629 1 98.81 230 LEU B O 1
ATOM 4234 N N . LYS B 1 231 ? 13.242 2.152 1.439 1 98.5 231 LYS B N 1
ATOM 4235 C CA . LYS B 1 231 ? 13.359 3.605 1.525 1 98.5 231 LYS B CA 1
ATOM 4236 C C . LYS B 1 231 ? 12.031 4.238 1.943 1 98.5 231 LYS B C 1
ATOM 4238 O O . LYS B 1 231 ? 10.992 3.578 1.938 1 98.5 231 LYS B O 1
ATOM 4243 N N . PRO B 1 232 ? 12.008 5.543 2.295 1 97.81 232 PRO B N 1
ATOM 4244 C CA . PRO B 1 232 ? 10.734 6.211 2.566 1 97.81 232 PRO B CA 1
ATOM 4245 C C . PRO B 1 232 ? 9.727 6.059 1.425 1 97.81 232 PRO B C 1
ATOM 4247 O O . PRO B 1 232 ? 10.094 6.191 0.254 1 97.81 232 PRO B O 1
ATOM 4250 N N . ARG B 1 233 ? 8.516 5.691 1.813 1 98.12 233 ARG B N 1
ATOM 4251 C CA . ARG B 1 233 ? 7.398 5.516 0.892 1 98.12 233 ARG B CA 1
ATOM 4252 C C . ARG B 1 233 ? 7.551 4.238 0.077 1 98.12 233 ARG B C 1
ATOM 4254 O O . ARG B 1 233 ? 6.844 4.035 -0.911 1 98.12 233 ARG B O 1
ATOM 4261 N N . GLY B 1 234 ? 8.516 3.373 0.453 1 98.62 234 GLY B N 1
ATOM 4262 C CA . GLY B 1 234 ? 8.672 2.09 -0.215 1 98.62 234 GLY B CA 1
ATOM 4263 C C . GLY B 1 234 ? 7.527 1.132 0.055 1 98.62 234 GLY B C 1
ATOM 4264 O O . GLY B 1 234 ? 6.695 1.381 0.931 1 98.62 234 GLY B O 1
ATOM 4265 N N . ILE B 1 235 ? 7.48 -0.026 -0.701 1 98.69 235 ILE B N 1
ATOM 4266 C CA . ILE B 1 235 ? 6.363 -0.954 -0.566 1 98.69 235 ILE B CA 1
ATOM 4267 C C . ILE B 1 235 ? 6.891 -2.359 -0.287 1 98.69 235 ILE B C 1
ATOM 4269 O O . ILE B 1 235 ? 7.836 -2.814 -0.936 1 98.69 235 ILE B O 1
ATOM 4273 N N . MET B 1 236 ? 6.344 -2.977 0.757 1 98.56 236 MET B N 1
ATOM 4274 C CA . MET B 1 236 ? 6.527 -4.395 1.05 1 98.56 236 MET B CA 1
ATOM 4275 C C . MET B 1 236 ? 5.441 -5.234 0.38 1 98.56 236 MET B C 1
ATOM 4277 O O . MET B 1 236 ? 4.277 -5.191 0.787 1 98.56 236 MET B O 1
ATOM 4281 N N . CYS B 1 237 ? 5.797 -5.945 -0.648 1 98.56 237 CYS B N 1
ATOM 4282 C CA . CYS B 1 237 ? 4.914 -6.93 -1.26 1 98.56 237 CYS B CA 1
ATOM 4283 C C . CYS B 1 237 ? 5.16 -8.32 -0.676 1 98.56 237 CYS B C 1
ATOM 4285 O O . CYS B 1 237 ? 6.047 -9.039 -1.135 1 98.56 237 CYS B O 1
ATOM 4287 N N . HIS B 1 238 ? 4.402 -8.633 0.293 1 97.88 238 HIS B N 1
ATOM 4288 C CA . HIS B 1 238 ? 4.434 -9.914 0.989 1 97.88 238 HIS B CA 1
ATOM 4289 C C . HIS B 1 238 ? 3.516 -10.93 0.319 1 97.88 238 HIS B C 1
ATOM 4291 O O . HIS B 1 238 ? 2.307 -10.711 0.228 1 97.88 238 HIS B O 1
ATOM 4297 N N . TYR B 1 239 ? 4.109 -12.078 -0.211 1 96.31 239 TYR B N 1
ATOM 4298 C CA . TYR B 1 239 ? 3.248 -12.93 -1.023 1 96.31 239 TYR B CA 1
ATOM 4299 C C . TYR B 1 239 ? 3.477 -14.406 -0.701 1 96.31 239 TYR B C 1
ATOM 4301 O O . TYR B 1 239 ? 3.111 -15.281 -1.486 1 96.31 239 TYR B O 1
ATOM 4309 N N . GLY B 1 240 ? 4.121 -14.625 0.419 1 92.94 240 GLY B N 1
ATOM 4310 C CA . GLY B 1 240 ? 4.348 -15.984 0.884 1 92.94 240 GLY B CA 1
ATOM 4311 C C . GLY B 1 240 ? 4.875 -16.047 2.305 1 92.94 240 GLY B C 1
ATOM 4312 O O . GLY B 1 240 ? 5.219 -15.016 2.893 1 92.94 240 GLY B O 1
ATOM 4313 N N . MET B 1 241 ? 4.973 -17.297 2.85 1 91.56 241 MET B N 1
ATOM 4314 C CA . MET B 1 241 ? 5.395 -17.531 4.23 1 91.56 241 MET B CA 1
ATOM 4315 C C . MET B 1 241 ? 6.148 -18.844 4.363 1 91.56 241 MET B C 1
ATOM 4317 O O . MET B 1 241 ? 5.848 -19.656 5.246 1 91.56 241 MET B O 1
ATOM 4321 N N . ALA B 1 242 ? 7.082 -19.016 3.525 1 89.44 242 ALA B N 1
ATOM 4322 C CA . ALA B 1 242 ? 7.812 -20.281 3.465 1 89.44 242 ALA B CA 1
ATOM 4323 C C . ALA B 1 242 ? 8.516 -20.578 4.789 1 89.44 242 ALA B C 1
ATOM 4325 O O . ALA B 1 242 ? 8.766 -21.734 5.121 1 89.44 242 ALA B O 1
ATOM 4326 N N . SER B 1 243 ? 8.836 -19.547 5.605 1 91.94 243 SER B N 1
ATOM 4327 C CA . SER B 1 243 ? 9.516 -19.75 6.883 1 91.94 243 SER B CA 1
ATOM 4328 C C . SER B 1 243 ? 8.539 -19.641 8.055 1 91.94 243 SER B C 1
ATOM 4330 O O . SER B 1 243 ? 8.953 -19.594 9.211 1 91.94 243 SER B O 1
ATOM 4332 N N . GLY B 1 244 ? 7.258 -19.516 7.668 1 89.69 244 GLY B N 1
ATOM 4333 C CA . GLY B 1 244 ? 6.246 -19.359 8.695 1 89.69 244 GLY B CA 1
ATOM 4334 C C . GLY B 1 244 ? 5.57 -18 8.664 1 89.69 244 GLY B C 1
ATOM 4335 O O . GLY B 1 244 ? 5.977 -17.109 7.91 1 89.69 244 GLY B O 1
ATOM 4336 N N . SER B 1 245 ? 4.559 -17.828 9.461 1 90.94 245 SER B N 1
ATOM 4337 C CA . SER B 1 245 ? 3.766 -16.609 9.508 1 90.94 245 SER B CA 1
ATOM 4338 C C . SER B 1 245 ? 4.484 -15.516 10.281 1 90.94 245 SER B C 1
ATOM 4340 O O . SER B 1 245 ? 4.953 -15.742 11.398 1 90.94 245 SER B O 1
ATOM 4342 N N . PRO B 1 246 ? 4.543 -14.352 9.711 1 94 246 PRO B N 1
ATOM 4343 C CA . PRO B 1 246 ? 5.09 -13.25 10.508 1 94 246 PRO B CA 1
ATOM 4344 C C . PRO B 1 246 ? 4.129 -12.773 11.594 1 94 246 PRO B C 1
ATOM 4346 O O . PRO B 1 246 ? 2.938 -13.086 11.547 1 94 246 PRO B O 1
ATOM 4349 N N . GLU B 1 247 ? 4.664 -12.039 12.539 1 94.5 247 GLU B N 1
ATOM 4350 C CA . GLU B 1 247 ? 3.83 -11.367 13.531 1 94.5 247 GLU B CA 1
ATOM 4351 C C . GLU B 1 247 ? 3.014 -10.25 12.891 1 94.5 247 GLU B C 1
ATOM 4353 O O . GLU B 1 247 ? 3.402 -9.703 11.859 1 94.5 247 GLU B O 1
ATOM 4358 N N . PRO B 1 248 ? 1.873 -9.961 13.539 1 96.06 248 PRO B N 1
ATOM 4359 C CA . PRO B 1 248 ? 1.101 -8.828 13.031 1 96.06 248 PRO B CA 1
ATOM 4360 C C . PRO B 1 248 ? 1.912 -7.535 12.984 1 96.06 248 PRO B C 1
ATOM 4362 O O . PRO B 1 248 ? 2.828 -7.348 13.789 1 96.06 248 PRO B O 1
ATOM 4365 N N . ILE B 1 249 ? 1.516 -6.656 12.125 1 95.38 249 ILE B N 1
ATOM 4366 C CA . ILE B 1 249 ? 2.289 -5.445 11.859 1 95.38 249 ILE B CA 1
ATOM 4367 C C . ILE B 1 249 ? 1.773 -4.305 12.734 1 95.38 249 ILE B C 1
ATOM 4369 O O . ILE B 1 249 ? 0.616 -3.895 12.609 1 95.38 249 ILE B O 1
ATOM 4373 N N . ALA B 1 250 ? 2.648 -3.799 13.562 1 92.62 250 ALA B N 1
ATOM 4374 C CA . ALA B 1 250 ? 2.348 -2.545 14.25 1 92.62 250 ALA B CA 1
ATOM 4375 C C . ALA B 1 250 ? 2.389 -1.366 13.281 1 92.62 250 ALA B C 1
ATOM 4377 O O . ALA B 1 250 ? 3.277 -1.285 12.43 1 92.62 250 ALA B O 1
ATOM 4378 N N . PHE B 1 251 ? 1.427 -0.451 13.414 1 91.75 251 PHE B N 1
ATOM 4379 C CA . PHE B 1 251 ? 1.349 0.65 12.461 1 91.75 251 PHE B CA 1
ATOM 4380 C C . PHE B 1 251 ? 2.615 1.496 12.508 1 91.75 251 PHE B C 1
ATOM 4382 O O . PHE B 1 251 ? 2.982 2.127 11.516 1 91.75 251 PHE B O 1
ATOM 4389 N N . GLU B 1 252 ? 3.352 1.517 13.625 1 90.19 252 GLU B N 1
ATOM 4390 C CA . GLU B 1 252 ? 4.578 2.295 13.773 1 90.19 252 GLU B CA 1
ATOM 4391 C C . GLU B 1 252 ? 5.637 1.863 12.766 1 90.19 252 GLU B C 1
ATOM 4393 O O . GLU B 1 252 ? 6.434 2.684 12.305 1 90.19 252 GLU B O 1
ATOM 4398 N N . LYS B 1 253 ? 5.586 0.545 12.453 1 92.31 253 LYS B N 1
ATOM 4399 C CA . LYS B 1 253 ? 6.531 0.015 11.477 1 92.31 253 LYS B CA 1
ATOM 4400 C C . LYS B 1 253 ? 6.32 0.649 10.109 1 92.31 253 LYS B C 1
ATOM 4402 O O . LYS B 1 253 ? 7.27 0.809 9.336 1 92.31 253 LYS B O 1
ATOM 4407 N N . ILE B 1 254 ? 5.105 1.021 9.828 1 96.19 254 ILE B N 1
ATOM 4408 C CA . ILE B 1 254 ? 4.73 1.597 8.539 1 96.19 254 ILE B CA 1
ATOM 4409 C C . ILE B 1 254 ? 4.906 3.113 8.586 1 96.19 254 ILE B C 1
ATOM 4411 O O . ILE B 1 254 ? 5.469 3.707 7.66 1 96.19 254 ILE B O 1
ATOM 4415 N N . TYR B 1 255 ? 4.57 3.697 9.656 1 93 255 TYR B N 1
ATOM 4416 C CA . TYR B 1 255 ? 4.527 5.141 9.852 1 93 255 TYR B CA 1
ATOM 4417 C C . TYR B 1 255 ? 5.918 5.75 9.711 1 93 255 TYR B C 1
ATOM 4419 O O . TYR B 1 255 ? 6.082 6.816 9.117 1 93 255 TYR B O 1
ATOM 4427 N N . THR B 1 256 ? 6.91 5.152 10.227 1 89.06 256 THR B N 1
ATOM 4428 C CA . THR B 1 256 ? 8.242 5.719 10.375 1 89.06 256 THR B CA 1
ATOM 4429 C C . THR B 1 256 ? 8.789 6.168 9.023 1 89.06 256 THR B C 1
ATOM 4431 O O . THR B 1 256 ? 9.469 7.195 8.93 1 89.06 256 THR B O 1
ATOM 4434 N N . LYS B 1 257 ? 8.477 5.496 7.953 1 95.12 257 LYS B N 1
ATOM 4435 C CA . LYS B 1 257 ? 8.953 5.828 6.613 1 95.12 257 LYS B CA 1
ATOM 4436 C C . LYS B 1 257 ? 7.789 5.977 5.637 1 95.12 257 LYS B C 1
ATOM 4438 O O . LYS B 1 257 ? 8 6.031 4.422 1 95.12 257 LYS B O 1
ATOM 4443 N N . SER B 1 258 ? 6.609 6.027 6.273 1 97.69 258 SER B N 1
ATOM 4444 C CA . SER B 1 258 ? 5.422 6.125 5.434 1 97.69 258 SER B CA 1
ATOM 4445 C C . SER B 1 258 ? 5.383 5.012 4.391 1 97.69 258 SER B C 1
ATOM 4447 O O . SER B 1 258 ? 5.195 5.273 3.201 1 97.69 258 SER B O 1
ATOM 4449 N N . LEU B 1 259 ? 5.559 3.785 4.859 1 98.5 259 LEU B N 1
ATOM 4450 C CA . LEU B 1 259 ? 5.668 2.629 3.979 1 98.5 259 LEU B CA 1
ATOM 4451 C C . LEU B 1 259 ? 4.289 2.148 3.539 1 98.5 259 LEU B C 1
ATOM 4453 O O . LEU B 1 259 ? 3.271 2.6 4.066 1 98.5 259 LEU B O 1
ATOM 4457 N N . TYR B 1 260 ? 4.258 1.312 2.518 1 98.56 260 TYR B N 1
ATOM 4458 C CA . TYR B 1 260 ? 3.09 0.552 2.084 1 98.56 260 TYR B CA 1
ATOM 4459 C C . TYR B 1 260 ? 3.287 -0.939 2.332 1 98.56 260 TYR B C 1
ATOM 4461 O O . TYR B 1 260 ? 4.402 -1.453 2.209 1 98.56 260 TYR B O 1
ATOM 4469 N N . TYR B 1 261 ? 2.252 -1.557 2.752 1 98.56 261 TYR B N 1
ATOM 4470 C CA . TYR B 1 261 ? 2.232 -3.008 2.902 1 98.56 261 TYR B CA 1
ATOM 4471 C C . TYR B 1 261 ? 1.08 -3.621 2.115 1 98.56 261 TYR B C 1
ATOM 4473 O O . TYR B 1 261 ? -0.031 -3.086 2.109 1 98.56 261 TYR B O 1
ATOM 4481 N N . THR B 1 262 ? 1.355 -4.711 1.355 1 98.44 262 THR B N 1
ATOM 4482 C CA . THR B 1 262 ? 0.299 -5.469 0.695 1 98.44 262 THR B CA 1
ATOM 4483 C C . THR B 1 262 ? 0.622 -6.961 0.696 1 98.44 262 THR B C 1
ATOM 4485 O O . THR B 1 262 ? 1.772 -7.352 0.904 1 98.44 262 THR B O 1
ATOM 4488 N N . PHE B 1 263 ? -0.384 -7.742 0.602 1 97.44 263 PHE B N 1
ATOM 4489 C CA . PHE B 1 263 ? -0.3 -9.18 0.387 1 97.44 263 PHE B CA 1
ATOM 4490 C C . PHE B 1 263 ? -1.154 -9.602 -0.803 1 97.44 263 PHE B C 1
ATOM 4492 O O . PHE B 1 263 ? -2.301 -10.023 -0.632 1 97.44 263 PHE B O 1
ATOM 4499 N N . PRO B 1 264 ? -0.551 -9.586 -1.963 1 96.81 264 PRO B N 1
ATOM 4500 C CA . PRO B 1 264 ? -1.321 -9.883 -3.174 1 96.81 264 PRO B CA 1
ATOM 4501 C C . PRO B 1 264 ? -1.627 -11.367 -3.328 1 96.81 264 PRO B C 1
ATOM 4503 O O . PRO B 1 264 ? -0.719 -12.203 -3.252 1 96.81 264 PRO B O 1
ATOM 4506 N N . ALA B 1 265 ? -2.85 -11.672 -3.467 1 93.19 265 ALA B N 1
ATOM 4507 C CA . ALA B 1 265 ? -3.32 -12.984 -3.902 1 93.19 265 ALA B CA 1
ATOM 4508 C C . ALA B 1 265 ? -3.68 -12.969 -5.387 1 93.19 265 ALA B C 1
ATOM 4510 O O . ALA B 1 265 ? -4.43 -12.102 -5.844 1 93.19 265 ALA B O 1
ATOM 4511 N N . LEU B 1 266 ? -3.172 -13.906 -6.055 1 94.12 266 LEU B N 1
ATOM 4512 C CA . LEU B 1 266 ? -3.369 -13.945 -7.5 1 94.12 266 LEU B CA 1
ATOM 4513 C C . LEU B 1 266 ? -4.852 -13.867 -7.848 1 94.12 266 LEU B C 1
ATOM 4515 O O . LEU B 1 266 ? -5.23 -13.164 -8.789 1 94.12 266 LEU B O 1
ATOM 4519 N N . ALA B 1 267 ? -5.707 -14.5 -7.129 1 92.69 267 ALA B N 1
ATOM 4520 C CA . ALA B 1 267 ? -7.137 -14.578 -7.414 1 92.69 267 ALA B CA 1
ATOM 4521 C C . ALA B 1 267 ? -7.758 -13.188 -7.496 1 92.69 267 ALA B C 1
ATOM 4523 O O . ALA B 1 267 ? -8.633 -12.938 -8.32 1 92.69 267 ALA B O 1
ATOM 4524 N N . ALA B 1 268 ? -7.293 -12.312 -6.703 1 94.75 268 ALA B N 1
ATOM 4525 C CA . ALA B 1 268 ? -7.852 -10.961 -6.664 1 94.75 268 ALA B CA 1
ATOM 4526 C C . ALA B 1 268 ? -7.477 -10.18 -7.922 1 94.75 268 ALA B C 1
ATOM 4528 O O . ALA B 1 268 ? -8.148 -9.203 -8.273 1 94.75 268 ALA B O 1
ATOM 4529 N N . TYR B 1 269 ? -6.48 -10.562 -8.609 1 96.38 269 TYR B N 1
ATOM 4530 C CA . TYR B 1 269 ? -5.973 -9.797 -9.742 1 96.38 269 TYR B CA 1
ATOM 4531 C C . TYR B 1 269 ? -6.422 -10.406 -11.062 1 96.38 269 TYR B C 1
ATOM 4533 O O . TYR B 1 269 ? -6.289 -9.781 -12.117 1 96.38 269 TYR B O 1
ATOM 4541 N N . ILE B 1 270 ? -6.973 -11.648 -10.984 1 95.12 270 ILE B N 1
ATOM 4542 C CA . ILE B 1 270 ? -7.41 -12.273 -12.227 1 95.12 270 ILE B CA 1
ATOM 4543 C C . ILE B 1 270 ? -8.867 -12.719 -12.094 1 95.12 270 ILE B C 1
ATOM 4545 O O . ILE B 1 270 ? -9.305 -13.648 -12.781 1 95.12 270 ILE B O 1
ATOM 4549 N N . ALA B 1 271 ? -9.562 -12.148 -11.172 1 94.31 271 ALA B N 1
ATOM 4550 C CA . ALA B 1 271 ? -10.977 -12.461 -10.977 1 94.31 271 ALA B CA 1
ATOM 4551 C C . ALA B 1 271 ? -11.781 -12.203 -12.25 1 94.31 271 ALA B C 1
ATOM 4553 O O . ALA B 1 271 ? -12.656 -12.992 -12.609 1 94.31 271 ALA B O 1
ATOM 4554 N N . GLU B 1 272 ? -11.469 -11.141 -12.898 1 95.25 272 GLU B N 1
ATOM 4555 C CA . GLU B 1 272 ? -12.117 -10.828 -14.172 1 95.25 272 GLU B CA 1
ATOM 4556 C C . GLU B 1 272 ? -11.438 -11.547 -15.328 1 95.25 272 GLU B C 1
ATOM 4558 O O . GLU B 1 272 ? -10.211 -11.57 -15.422 1 95.25 272 GLU B O 1
ATOM 4563 N N . ARG B 1 273 ? -12.266 -12.109 -16.25 1 96.06 273 ARG B N 1
ATOM 4564 C CA . ARG B 1 273 ? -11.781 -12.891 -17.375 1 96.06 273 ARG B CA 1
ATOM 4565 C C . ARG B 1 273 ? -10.805 -12.078 -18.219 1 96.06 273 ARG B C 1
ATOM 4567 O O . ARG B 1 273 ? -9.766 -12.594 -18.641 1 96.06 273 ARG B O 1
ATOM 4574 N N . ALA B 1 274 ? -11.141 -10.828 -18.406 1 97.38 274 ALA B N 1
ATOM 4575 C CA . ALA B 1 274 ? -10.289 -9.977 -19.234 1 97.38 274 ALA B CA 1
ATOM 4576 C C . ALA B 1 274 ? -8.914 -9.797 -18.609 1 97.38 274 ALA B C 1
ATOM 4578 O O . ALA B 1 274 ? -7.898 -9.797 -19.312 1 97.38 274 ALA B O 1
ATOM 4579 N N . GLU B 1 275 ? -8.852 -9.656 -17.281 1 96.81 275 GLU B N 1
ATOM 4580 C CA . GLU B 1 275 ? -7.578 -9.5 -16.594 1 96.81 275 GLU B CA 1
ATOM 4581 C C . GLU B 1 275 ? -6.75 -10.781 -16.656 1 96.81 275 GLU B C 1
ATOM 4583 O O . GLU B 1 275 ? -5.527 -10.727 -16.797 1 96.81 275 GLU B O 1
ATOM 4588 N N . LEU B 1 276 ? -7.426 -11.906 -16.516 1 97.06 276 LEU B N 1
ATOM 4589 C CA . LEU B 1 276 ? -6.75 -13.195 -16.625 1 97.06 276 LEU B CA 1
ATOM 4590 C C . LEU B 1 276 ? -6.105 -13.359 -18 1 97.06 276 LEU B C 1
ATOM 4592 O O . LEU B 1 276 ? -4.922 -13.688 -18.109 1 97.06 276 LEU B O 1
ATOM 4596 N N . LEU B 1 277 ? -6.855 -13.07 -19.047 1 97.56 277 LEU B N 1
ATOM 4597 C CA . LEU B 1 277 ? -6.363 -13.242 -20.422 1 97.56 277 LEU B CA 1
ATOM 4598 C C . LEU B 1 277 ? -5.223 -12.273 -20.703 1 97.56 277 LEU B C 1
ATOM 4600 O O . LEU B 1 277 ? -4.242 -12.633 -21.359 1 97.56 277 LEU B O 1
ATOM 4604 N N . GLU B 1 278 ? -5.316 -11.062 -20.172 1 97.56 278 GLU B N 1
ATOM 4605 C CA . GLU B 1 278 ? -4.27 -10.062 -20.375 1 97.56 278 GLU B CA 1
ATOM 4606 C C . GLU B 1 278 ? -2.969 -10.492 -19.703 1 97.56 278 GLU B C 1
ATOM 4608 O O . GLU B 1 278 ? -1.895 -10.406 -20.297 1 97.56 278 GLU B O 1
ATOM 4613 N N . ALA B 1 279 ? -3.09 -10.938 -18.516 1 97.44 279 ALA B N 1
ATOM 4614 C CA . ALA B 1 279 ? -1.907 -11.375 -17.781 1 97.44 279 ALA B CA 1
ATOM 4615 C C . ALA B 1 279 ? -1.264 -12.594 -18.438 1 97.44 279 ALA B C 1
ATOM 4617 O O . ALA B 1 279 ? -0.039 -12.664 -18.562 1 97.44 279 ALA B O 1
ATOM 4618 N N . ALA B 1 280 ? -2.074 -13.516 -18.844 1 97.81 280 ALA B N 1
ATOM 4619 C CA . ALA B 1 280 ? -1.566 -14.711 -19.5 1 97.81 280 ALA B CA 1
ATOM 4620 C C . ALA B 1 280 ? -0.887 -14.367 -20.828 1 97.81 280 ALA B C 1
ATOM 4622 O O . ALA B 1 280 ? 0.154 -14.938 -21.156 1 97.81 280 ALA B O 1
ATOM 4623 N N . LYS B 1 281 ? -1.495 -13.477 -21.516 1 98 281 LYS B N 1
ATOM 4624 C CA . LYS B 1 281 ? -0.899 -13.031 -22.781 1 98 281 LYS B CA 1
ATOM 4625 C C . LYS B 1 281 ? 0.472 -12.406 -22.547 1 98 281 LYS B C 1
ATOM 4627 O O . LYS B 1 281 ? 1.432 -12.719 -23.25 1 98 281 LYS B O 1
ATOM 4632 N N . ASP B 1 282 ? 0.552 -11.508 -21.547 1 97.56 282 ASP B N 1
ATOM 4633 C CA . ASP B 1 282 ? 1.836 -10.906 -21.188 1 97.56 282 ASP B CA 1
ATOM 4634 C C . ASP B 1 282 ? 2.877 -11.977 -20.891 1 97.56 282 ASP B C 1
ATOM 4636 O O . ASP B 1 282 ? 3.998 -11.922 -21.406 1 97.56 282 ASP B O 1
ATOM 4640 N N . LEU B 1 283 ? 2.494 -12.93 -20.125 1 98.44 283 LEU B N 1
ATOM 4641 C CA . LEU B 1 283 ? 3.391 -14 -19.688 1 98.44 283 LEU B CA 1
ATOM 4642 C C . LEU B 1 283 ? 3.895 -14.812 -20.875 1 98.44 283 LEU B C 1
ATOM 4644 O O . LEU B 1 283 ? 5.105 -14.898 -21.109 1 98.44 283 LEU B O 1
ATOM 4648 N N . PHE B 1 284 ? 2.996 -15.312 -21.688 1 98.56 284 PHE B N 1
ATOM 4649 C CA . PHE B 1 284 ? 3.393 -16.234 -22.734 1 98.56 284 PHE B CA 1
ATOM 4650 C C . PHE B 1 284 ? 4.102 -15.5 -23.859 1 98.56 284 PHE B C 1
ATOM 4652 O O . PHE B 1 284 ? 4.988 -16.062 -24.516 1 98.56 284 PHE B O 1
ATOM 4659 N N . THR B 1 285 ? 3.746 -14.242 -24.062 1 98.38 285 THR B N 1
ATOM 4660 C CA . THR B 1 285 ? 4.48 -13.43 -25.016 1 98.38 285 THR B CA 1
ATOM 4661 C C . THR B 1 285 ? 5.945 -13.297 -24.609 1 98.38 285 THR B C 1
ATOM 4663 O O . THR B 1 285 ? 6.844 -13.5 -25.438 1 98.38 285 THR B O 1
ATOM 4666 N N . ASP B 1 286 ? 6.184 -13.055 -23.391 1 98.44 286 ASP B N 1
ATOM 4667 C CA . ASP B 1 286 ? 7.547 -12.812 -22.922 1 98.44 286 ASP B CA 1
ATOM 4668 C C . ASP B 1 286 ? 8.328 -14.125 -22.812 1 98.44 286 ASP B C 1
ATOM 4670 O O . ASP B 1 286 ? 9.547 -14.141 -22.984 1 98.44 286 ASP B O 1
ATOM 4674 N N . VAL B 1 287 ? 7.605 -15.195 -22.562 1 98.44 287 VAL B N 1
ATOM 4675 C CA . VAL B 1 287 ? 8.258 -16.5 -22.625 1 98.44 287 VAL B CA 1
ATOM 4676 C C . VAL B 1 287 ? 8.672 -16.797 -24.062 1 98.44 287 VAL B C 1
ATOM 4678 O O . VAL B 1 287 ? 9.805 -17.203 -24.328 1 98.44 287 VAL B O 1
ATOM 4681 N N . ALA B 1 288 ? 7.773 -16.547 -24.969 1 97.75 288 ALA B N 1
ATOM 4682 C CA . ALA B 1 288 ? 8.023 -16.828 -26.375 1 97.75 288 ALA B CA 1
ATOM 4683 C C . ALA B 1 288 ? 9.172 -15.977 -26.922 1 97.75 288 ALA B C 1
ATOM 4685 O O . ALA B 1 288 ? 9.969 -16.438 -27.734 1 97.75 288 ALA B O 1
ATOM 4686 N N . LYS B 1 289 ? 9.273 -14.75 -26.422 1 97.25 289 LYS B N 1
ATOM 4687 C CA . LYS B 1 289 ? 10.289 -13.812 -26.891 1 97.25 289 LYS B CA 1
ATOM 4688 C C . LYS B 1 289 ? 11.625 -14.047 -26.188 1 97.25 289 LYS B C 1
ATOM 4690 O O . LYS B 1 289 ? 12.641 -13.461 -26.562 1 97.25 289 LYS B O 1
ATOM 4695 N N . GLY B 1 290 ? 11.617 -14.789 -25.172 1 96.88 290 GLY B N 1
ATOM 4696 C CA . GLY B 1 290 ? 12.844 -15.094 -24.453 1 96.88 290 GLY B CA 1
ATOM 4697 C C . GLY B 1 290 ? 13.164 -14.078 -23.359 1 96.88 290 GLY B C 1
ATOM 4698 O O . GLY B 1 290 ? 14.211 -14.156 -22.719 1 96.88 290 GLY B O 1
ATOM 4699 N N . VAL B 1 291 ? 12.281 -13.195 -23.172 1 97.38 291 VAL B N 1
ATOM 4700 C CA . VAL B 1 291 ? 12.422 -12.258 -22.062 1 97.38 291 VAL B CA 1
ATOM 4701 C C . VAL B 1 291 ? 12.391 -13.016 -20.734 1 97.38 291 VAL B C 1
ATOM 4703 O O . VAL B 1 291 ? 13.148 -12.695 -19.812 1 97.38 291 VAL B O 1
ATOM 4706 N N . LEU B 1 292 ? 11.5 -14 -20.688 1 98.25 292 LEU B N 1
ATOM 4707 C CA . LEU B 1 292 ? 11.438 -14.914 -19.547 1 98.25 292 LEU B CA 1
ATOM 4708 C C . LEU B 1 292 ? 11.938 -16.297 -19.953 1 98.25 292 LEU B C 1
ATOM 4710 O O . LEU B 1 292 ? 11.406 -16.922 -20.875 1 98.25 292 LEU B O 1
ATOM 4714 N N . LYS B 1 293 ? 12.93 -16.641 -19.312 1 98 293 LYS B N 1
ATOM 4715 C CA . LYS B 1 293 ? 13.43 -18.016 -19.438 1 98 293 LYS B CA 1
ATOM 4716 C C . LYS B 1 293 ? 12.914 -18.906 -18.312 1 98 293 LYS B C 1
ATOM 4718 O O . LYS B 1 293 ? 13.328 -18.75 -17.172 1 98 293 LYS B O 1
ATOM 4723 N N . VAL B 1 294 ? 12.07 -19.844 -18.641 1 98.06 294 VAL B N 1
ATOM 4724 C CA . VAL B 1 294 ? 11.445 -20.703 -17.656 1 98.06 294 VAL B CA 1
ATOM 4725 C C . VAL B 1 294 ? 12.406 -21.828 -17.281 1 98.06 294 VAL B C 1
ATOM 4727 O O . VAL B 1 294 ? 12.953 -22.5 -18.156 1 98.06 294 VAL B O 1
ATOM 4730 N N . ARG B 1 295 ? 12.547 -22.031 -16 1 95.75 295 ARG B N 1
ATOM 4731 C CA . ARG B 1 295 ? 13.445 -23.047 -15.477 1 95.75 295 ARG B CA 1
ATOM 4732 C C . ARG B 1 295 ? 12.664 -24.234 -14.906 1 95.75 295 ARG B C 1
ATOM 4734 O O . ARG B 1 295 ? 12.188 -24.188 -13.773 1 95.75 295 ARG B O 1
ATOM 4741 N N . VAL B 1 296 ? 12.602 -25.281 -15.695 1 96.56 296 VAL B N 1
ATOM 4742 C CA . VAL B 1 296 ? 12.031 -26.531 -15.18 1 96.56 296 VAL B CA 1
ATOM 4743 C C . VAL B 1 296 ? 13.141 -27.406 -14.594 1 96.56 296 VAL B C 1
ATOM 4745 O O . VAL B 1 296 ? 13.609 -28.344 -15.242 1 96.56 296 VAL B O 1
ATOM 4748 N N . ASN B 1 297 ? 13.5 -27.141 -13.398 1 93.88 297 ASN B N 1
ATOM 4749 C CA . ASN B 1 297 ? 14.703 -27.734 -12.812 1 93.88 297 ASN B CA 1
ATOM 4750 C C . ASN B 1 297 ? 14.422 -29.109 -12.234 1 93.88 297 ASN B C 1
ATOM 4752 O O . ASN B 1 297 ? 15.352 -29.891 -12 1 93.88 297 ASN B O 1
ATOM 4756 N N . HIS B 1 298 ? 13.109 -29.406 -11.953 1 95.06 298 HIS B N 1
ATOM 4757 C CA . HIS B 1 298 ? 12.75 -30.688 -11.344 1 95.06 298 HIS B CA 1
ATOM 4758 C C . HIS B 1 298 ? 11.5 -31.266 -11.984 1 95.06 298 HIS B C 1
ATOM 4760 O O . HIS B 1 298 ? 10.477 -30.578 -12.094 1 95.06 298 HIS B O 1
ATOM 4766 N N . THR B 1 299 ? 11.562 -32.5 -12.398 1 97.69 299 THR B N 1
ATOM 4767 C CA . THR B 1 299 ? 10.438 -33.219 -12.961 1 97.69 299 THR B CA 1
ATOM 4768 C C . THR B 1 299 ? 10.219 -34.562 -12.234 1 97.69 299 THR B C 1
ATOM 4770 O O . THR B 1 299 ? 11.172 -35.281 -11.953 1 97.69 299 THR B O 1
ATOM 4773 N N . TYR B 1 300 ? 9.008 -34.812 -11.859 1 98.19 300 TYR B N 1
ATOM 4774 C CA . TYR B 1 300 ? 8.617 -36.062 -11.188 1 98.19 300 TYR B CA 1
ATOM 4775 C C . TYR B 1 300 ? 7.414 -36.688 -11.867 1 98.19 300 TYR B C 1
ATOM 4777 O O . TYR B 1 300 ? 6.57 -35.969 -12.438 1 98.19 300 TYR B O 1
ATOM 4785 N N . PRO B 1 301 ? 7.34 -38.062 -11.812 1 98.56 301 PRO B N 1
ATOM 4786 C CA . PRO B 1 301 ? 6.043 -38.625 -12.164 1 98.56 301 PRO B CA 1
ATOM 4787 C C . PRO B 1 301 ? 4.938 -38.25 -11.188 1 98.56 301 PRO B C 1
ATOM 4789 O O . PRO B 1 301 ? 5.199 -38.031 -10.008 1 98.56 301 PRO B O 1
ATOM 4792 N N . LEU B 1 302 ? 3.709 -38.125 -11.68 1 98.69 302 LEU B N 1
ATOM 4793 C CA . LEU B 1 302 ? 2.562 -37.781 -10.852 1 98.69 302 LEU B CA 1
ATOM 4794 C C . LEU B 1 302 ? 2.498 -38.688 -9.617 1 98.69 302 LEU B C 1
ATOM 4796 O O . LEU B 1 302 ? 2.207 -38.219 -8.516 1 98.69 302 LEU B O 1
ATOM 4800 N N . SER B 1 303 ? 2.857 -39.906 -9.758 1 98.5 303 SER B N 1
ATOM 4801 C CA . SER B 1 303 ? 2.807 -40.906 -8.68 1 98.5 303 SER B CA 1
ATOM 4802 C C . SER B 1 303 ? 3.809 -40.562 -7.578 1 98.5 303 SER B C 1
ATOM 4804 O O . SER B 1 303 ? 3.74 -41.125 -6.477 1 98.5 303 SER B O 1
ATOM 4806 N N . GLN B 1 304 ? 4.734 -39.656 -7.871 1 98.31 304 GLN B N 1
ATOM 4807 C CA . GLN B 1 304 ? 5.754 -39.281 -6.898 1 98.31 304 GLN B CA 1
ATOM 4808 C C . GLN B 1 304 ? 5.531 -37.844 -6.402 1 98.31 304 GLN B C 1
ATOM 4810 O O . GLN B 1 304 ? 6.488 -37.125 -6.129 1 98.31 304 GLN B O 1
ATOM 4815 N N . ALA B 1 305 ? 4.293 -37.469 -6.395 1 98.44 305 ALA B N 1
ATOM 4816 C CA . ALA B 1 305 ? 3.951 -36.156 -5.883 1 98.44 305 ALA B CA 1
ATOM 4817 C C . ALA B 1 305 ? 4.48 -35.938 -4.465 1 98.44 305 ALA B C 1
ATOM 4819 O O . ALA B 1 305 ? 4.871 -34.844 -4.094 1 98.44 305 ALA B O 1
ATOM 4820 N N . SER B 1 306 ? 4.531 -36.969 -3.656 1 98.12 306 SER B N 1
ATOM 4821 C CA . SER B 1 306 ? 5.043 -36.906 -2.293 1 98.12 306 SER B CA 1
ATOM 4822 C C . SER B 1 306 ? 6.512 -36.5 -2.279 1 98.12 306 SER B C 1
ATOM 4824 O O . SER B 1 306 ? 6.914 -35.656 -1.465 1 98.12 306 SER B O 1
ATOM 4826 N N . GLN B 1 307 ? 7.246 -37.062 -3.143 1 97.38 307 GLN B N 1
ATOM 4827 C CA . GLN B 1 307 ? 8.656 -36.688 -3.232 1 97.38 307 GLN B CA 1
ATOM 4828 C C . GLN B 1 307 ? 8.836 -35.25 -3.662 1 97.38 307 GLN B C 1
ATOM 4830 O O . GLN B 1 307 ? 9.711 -34.531 -3.154 1 97.38 307 GLN B O 1
ATOM 4835 N N . ALA B 1 308 ? 8.047 -34.844 -4.645 1 97.31 308 ALA B N 1
ATOM 4836 C CA . ALA B 1 308 ? 8.102 -33.438 -5.09 1 97.31 308 ALA B CA 1
ATOM 4837 C C . ALA B 1 308 ? 7.852 -32.5 -3.93 1 97.31 308 ALA B C 1
ATOM 4839 O O . ALA B 1 308 ? 8.578 -31.5 -3.764 1 97.31 308 ALA B O 1
ATOM 4840 N N . HIS B 1 309 ? 6.816 -32.781 -3.084 1 97.31 309 HIS B N 1
ATOM 4841 C CA . HIS B 1 309 ? 6.52 -31.938 -1.921 1 97.31 309 HIS B CA 1
ATOM 4842 C C . HIS B 1 309 ? 7.684 -31.938 -0.935 1 97.31 309 HIS B C 1
ATOM 4844 O O . HIS B 1 309 ? 8.047 -30.875 -0.408 1 97.31 309 HIS B O 1
ATOM 4850 N N . ALA B 1 310 ? 8.273 -33.094 -0.679 1 96.38 310 ALA B N 1
ATOM 4851 C CA . ALA B 1 310 ? 9.398 -33.188 0.252 1 96.38 310 ALA B CA 1
ATOM 4852 C C . ALA B 1 310 ? 10.562 -32.312 -0.19 1 96.38 310 ALA B C 1
ATOM 4854 O O . ALA B 1 310 ? 11.164 -31.609 0.624 1 96.38 310 ALA B O 1
ATOM 4855 N N . ASP B 1 311 ? 10.82 -32.406 -1.462 1 94.44 311 ASP B N 1
ATOM 4856 C CA . ASP B 1 311 ? 11.945 -31.641 -1.992 1 94.44 311 ASP B CA 1
ATOM 4857 C C . ASP B 1 311 ? 11.672 -30.141 -1.914 1 94.44 311 ASP B C 1
ATOM 4859 O O . ASP B 1 311 ? 12.57 -29.359 -1.595 1 94.44 311 ASP B O 1
ATOM 4863 N N . LEU B 1 312 ? 10.445 -29.75 -2.219 1 92.88 312 LEU B N 1
ATOM 4864 C CA . LEU B 1 312 ? 10.078 -28.344 -2.162 1 92.88 312 LEU B CA 1
ATOM 4865 C C . LEU B 1 312 ? 10.133 -27.828 -0.728 1 92.88 312 LEU B C 1
ATOM 4867 O O . LEU B 1 312 ? 10.672 -26.75 -0.475 1 92.88 312 LEU B O 1
ATOM 4871 N N . GLU B 1 313 ? 9.734 -28.594 0.219 1 89.69 313 GLU B N 1
ATOM 4872 C CA . GLU B 1 313 ? 9.688 -28.219 1.628 1 89.69 313 GLU B CA 1
ATOM 4873 C C . GLU B 1 313 ? 11.094 -28.078 2.209 1 89.69 313 GLU B C 1
ATOM 4875 O O . GLU B 1 313 ? 11.312 -27.312 3.146 1 89.69 313 GLU B O 1
ATOM 4880 N N . SER B 1 314 ? 11.914 -28.828 1.624 1 88.06 314 SER B N 1
ATOM 4881 C CA . SER B 1 314 ? 13.273 -28.812 2.146 1 88.06 314 SER B CA 1
ATOM 4882 C C . SER B 1 314 ? 14.07 -27.641 1.587 1 88.06 314 SER B C 1
ATOM 4884 O O . SER B 1 314 ? 15.25 -27.484 1.906 1 88.06 314 SER B O 1
ATOM 4886 N N . ARG B 1 315 ? 13.547 -26.812 0.822 1 81.62 315 ARG B N 1
ATOM 4887 C CA . ARG B 1 315 ? 14.125 -25.594 0.257 1 81.62 315 ARG B CA 1
ATOM 4888 C C . ARG B 1 315 ? 15.375 -25.906 -0.562 1 81.62 315 ARG B C 1
ATOM 4890 O O . ARG B 1 315 ? 16.312 -25.109 -0.6 1 81.62 315 ARG B O 1
ATOM 4897 N N . LYS B 1 316 ? 15.305 -27.031 -1.1 1 81.81 316 LYS B N 1
ATOM 4898 C CA . LYS B 1 316 ? 16.453 -27.484 -1.886 1 81.81 316 LYS B CA 1
ATOM 4899 C C . LYS B 1 316 ? 16.234 -27.203 -3.371 1 81.81 316 LYS B C 1
ATOM 4901 O O . LYS B 1 316 ? 17.188 -27.266 -4.16 1 81.81 316 LYS B O 1
ATOM 4906 N N . THR B 1 317 ? 15.078 -26.891 -3.666 1 89 317 THR B N 1
ATOM 4907 C CA . THR B 1 317 ? 14.758 -26.812 -5.086 1 89 317 THR B CA 1
ATOM 4908 C C . THR B 1 317 ? 14.945 -25.391 -5.602 1 89 317 THR B C 1
ATOM 4910 O O . THR B 1 317 ? 15.016 -24.438 -4.812 1 89 317 THR B O 1
ATOM 4913 N N . THR B 1 318 ? 15.203 -25.234 -6.863 1 93 318 THR B N 1
ATOM 4914 C CA . THR B 1 318 ? 15.219 -23.984 -7.605 1 93 318 THR B CA 1
ATOM 4915 C C . THR B 1 318 ? 14.289 -24.062 -8.812 1 93 318 THR B C 1
ATOM 4917 O O . THR B 1 318 ? 13.93 -25.156 -9.258 1 93 318 THR B O 1
ATOM 4920 N N . GLY B 1 319 ? 13.922 -22.906 -9.266 1 94.94 319 GLY B N 1
ATOM 4921 C CA . GLY B 1 319 ? 13.055 -22.891 -10.43 1 94.94 319 GLY B CA 1
ATOM 4922 C C . GLY B 1 319 ? 11.711 -23.547 -10.172 1 94.94 319 GLY B C 1
ATOM 4923 O O . GLY B 1 319 ? 11.148 -23.438 -9.078 1 94.94 319 GLY B O 1
ATOM 4924 N N . SER B 1 320 ? 11.172 -24.141 -11.195 1 96.12 320 SER B N 1
ATOM 4925 C CA . SER B 1 320 ? 9.844 -24.734 -11.117 1 96.12 320 SER B CA 1
ATOM 4926 C C . SER B 1 320 ? 9.93 -26.266 -11.062 1 96.12 320 SER B C 1
ATOM 4928 O O . SER B 1 320 ? 10.836 -26.859 -11.641 1 96.12 320 SER B O 1
ATOM 4930 N N . LEU B 1 321 ? 9 -26.812 -10.328 1 96.69 321 LEU B N 1
ATOM 4931 C CA . LEU B 1 321 ? 8.805 -28.266 -10.281 1 96.69 321 LEU B CA 1
ATOM 4932 C C . LEU B 1 321 ? 7.547 -28.656 -11.055 1 96.69 321 LEU B C 1
ATOM 4934 O O . LEU B 1 321 ? 6.52 -27.984 -10.961 1 96.69 321 LEU B O 1
ATOM 4938 N N . VAL B 1 322 ? 7.66 -29.812 -11.773 1 98.19 322 VAL B N 1
ATOM 4939 C CA . VAL B 1 322 ? 6.488 -30.281 -12.508 1 98.19 322 VAL B CA 1
ATOM 4940 C C . VAL B 1 322 ? 6.273 -31.766 -12.242 1 98.19 322 VAL B C 1
ATOM 4942 O O . VAL B 1 322 ? 7.23 -32.5 -12 1 98.19 322 VAL B O 1
ATOM 4945 N N . LEU B 1 323 ? 5.027 -32.125 -12.203 1 98.69 323 LEU B N 1
ATOM 4946 C CA . LEU B 1 323 ? 4.602 -33.531 -12.242 1 98.69 323 LEU B CA 1
ATOM 4947 C C . LEU B 1 323 ? 4.164 -33.938 -13.648 1 98.69 323 LEU B C 1
ATOM 4949 O O . LEU B 1 323 ? 3.402 -33.219 -14.289 1 98.69 323 LEU B O 1
ATOM 4953 N N . ILE B 1 324 ? 4.621 -35.094 -14.086 1 98.56 324 ILE B N 1
ATOM 4954 C CA . ILE B 1 324 ? 4.211 -35.656 -15.367 1 98.56 324 ILE B CA 1
ATOM 4955 C C . ILE B 1 324 ? 3.338 -36.875 -15.141 1 98.56 324 ILE B C 1
ATOM 4957 O O . ILE B 1 324 ? 3.732 -37.812 -14.422 1 98.56 324 ILE B O 1
ATOM 4961 N N . PRO B 1 325 ? 2.094 -36.875 -15.727 1 97.69 325 PRO B N 1
ATOM 4962 C CA . PRO B 1 325 ? 1.292 -38.094 -15.594 1 97.69 325 PRO B CA 1
ATOM 4963 C C . PRO B 1 325 ? 2.057 -39.344 -16 1 97.69 325 PRO B C 1
ATOM 4965 O O . PRO B 1 325 ? 2.783 -39.312 -17 1 97.69 325 PRO B O 1
ATOM 4968 N N . ASP B 1 326 ? 1.825 -40.375 -15.234 1 93.19 326 ASP B N 1
ATOM 4969 C CA . ASP B 1 326 ? 2.551 -41.625 -15.469 1 93.19 326 ASP B CA 1
ATOM 4970 C C . ASP B 1 326 ? 2.111 -42.281 -16.781 1 93.19 326 ASP B C 1
ATOM 4972 O O . ASP B 1 326 ? 0.961 -42.125 -17.203 1 93.19 326 ASP B O 1
ATOM 4976 N N . GLU B 1 327 ? 3.053 -42.969 -17.547 1 83.5 327 GLU B N 1
ATOM 4977 C CA . GLU B 1 327 ? 2.727 -43.719 -18.766 1 83.5 327 GLU B CA 1
ATOM 4978 C C . GLU B 1 327 ? 1.842 -44.906 -18.469 1 83.5 327 GLU B C 1
ATOM 4980 O O . GLU B 1 327 ? 1.938 -45.5 -17.391 1 83.5 327 GLU B O 1
#

Secondary structure (DSSP, 8-state):
-EEEEEESS--SGGGEEEEEE--PPP-TTEEEEEEEEEEE-HHHHHHHTT-STTPPPSSB---SEEEEEEEEE-TT--S--TT-EEEE--SS---SBSEEEEEGGG-EE--TTS-HHHHHHHHHHHHHHHIIIIIIS---TT-EEEETTTTSTTHHHHHHHHHHTT-EEEEEESSHHHHHHHHHTT-SEEEETTTS-HHHHHHHHTTTS-EEEEEESS-TTTHHHHHHTEEEEEEEEE---TT-PPPPBPHHHHHTTT-EEE---HHHHS-SHHHHHHHHHHHHHHHHHTSS---EEEEEEGGGHHHHHHHHHTT---SEEEEE---/-EEEEEESS--SGGGEEEEEE--PPP-TTEEEEEEEEEEE-HHHHHHHTT-STTPPPSSB---SEEEEEEEEE-TT--S--TT-EEEE--SS---SBSEEEEEGGG-EE--TTS-HHHHHHHHHHHHHHHIIIIIIS---TT-EEEETTTTSTTHHHHHHHHHHTT-EEEEEESSHHHHHHHHHTT-SEEEETTTS-HHHHHHHHTTTS-EEEEEESS-TTTHHHHHHTEEEEEEEEE---TT-PPPPBPHHHHHTTT-EEE---HHHHS-SHHHHHHHHHHHHHHHHHTSS---EEEEEEGGGHHHHHHHHHTT---SEEEEE---

InterPro domains:
  IPR011032 GroES-like superfamily [SSF50129] (2-151)
  IPR013149 Alcohol dehydrogenase-like, C-terminal [PF00107] (153-259)
  IPR013154 Alcohol dehydrogenase-like, N-terminal [PF08240] (28-111)
  IPR020843 Enoylreductase domain [SM00829] (11-323)
  IPR036291 NAD(P)-binding domain superfamily [SSF51735] (114-267)
  IPR047618 Quinone oxidoreductase-like [cd05286] (3-325)

Organism: NCBI:txid347529

pLDDT: mean 96.19, std 4.76, range [62.41, 98.94]